Protein AF-A0A917HEJ9-F1 (afdb_monomer_lite)

InterPro domains:
  IPR011050 Pectin lyase fold/virulence factor [SSF51126] (10-85)
  IPR011050 Pectin lyase fold/virulence factor [SSF51126] (105-340)
  IPR012334 Pectin lyase fold [G3DSA:2.160.20.10] (5-104)
  IPR012334 Pectin lyase fold [G3DSA:2.160.20.10] (105-377)

Sequence (723 aa):
MAGIDDFGNNIVQKGADPTGSKDSSAAIVAAMGAGSDIIFIPKGVYAVKKNITIPANKRLLFANNARLKPDKGIVLTINGSIDAGTHDWIFDITAGGLFNGAAQIDYVYPHWFGAKGDKTTDDTAAMQAALQFCNSSYKLFLPLGEYRIRQTLISYSRGIVSATGPYVDGEQYGAILQWDPIDTKTDLLPCLKIQTAGISAVFENFTVHGMIQYNRRYLSKWIDKKLFDQDLYEMFAVGPAAIEIAGNATPIFRNVRTRFVKVGQLLNNNTGHVTSYDCNWSGLIGVYCRLNNGDYFYQGGNISGEFCGILLGTLLVAGHRGGIGVQITRVHLGFSPYGIYQCIDSGLNDYNSVSDVNGLSGILMSAQFEQCGEAAIRLLPKSISFNLKTFGFGFSWSRPDYTDNESDWQYALPDDLKPISEKQKYAAWFGALQTTAVFGDTLNKLMKSTNKGALGSAYINRISNITGILDLSGLSINDIVVKEKIAPFYTSDDLKSRMKERDTRSFVPIAPANLLKNPEVLDNWRVGNGGKLSIVSASELPVPVTDEMKRIIGNNIKIIKLTPDGVNEPSLQIDFNAPSLPLNVGSNRPLAMQYFVLPTTPTSFTYYASRGRIEGEGTNIYDDVIGTEQLGWLRMLGREQGIPSGLANRLSFYVLSKTNPTYFAGVMVSYDHVSSYSPVPYLYADKSLEIGGPGNGLILTDEASGIRYQLIVRNGVLTLAAL

Organism: NCBI:txid1737354

pLDDT: mean 86.63, std 14.97, range [33.41, 98.75]

Foldseek 3Di:
DPDPPVVAQELVVLPFDQAQPDASQSSQVVSLPDPDQEYEFEAGETEHAAAEAADASHEYAYDANGEYEYAAPHEHEYNYEYHDDLQGQHYACVNPYAYEYNYPDAAFHLNVHPFDLAQPDASAVSQLRSQVRQQLPYEHEYEAHEHEHAAAREGRHLEYEFDDDADDPDDQATHEHEYRHPDQPAAARENYEYEDSQAAREYERHEYEYDAQDALQPCVVAADLVCVVVLAPVRGHGWYEHYEYAEAGQHAYEQYEYERTQWDYEDHYQHENNHYYQYHQEEQFRYEQADENAHHEYEHHEQAYSAFSYEWEQDDDPNAGIEYHYAYYHYEQALAQESYEYGYHNDPVVVVVDQAHAYYAYEAEAYEHEQHQAAPEYYDQRHEYENYAYHDYHHDHHDLDRDPDPPGSHHHHDCVSPNQLQGQQENYEENEYEAADHQDCNHHAQFFDPGNNHQFHYEYAEYDHHNDDDHRPRSVVVRYHYNYYPDDDDPPPDVVNVVVQVCCVVVVVDWAWFQWAQPLDLVQKDKPWFWDKDWDDQVPDPAGDDVVCCVQQNPPWTKIKTAAPLPTFMKMKGWGPDPDFFDQQDAFFKKKWKKKKFAPADFVHQWSKKAKWWDFVPDIFRGDIDTDNDGDIDIDMDTNGAHRVSTTTIMMMGRHDNHGMMMMIQTGMGTHDDTRGDSGGDDDDPDDDDFDDPPDFDWDADPVPRWIWGFDQDPNDTDTDTD

Secondary structure (DSSP, 8-state):
---GGGG-EETTTTT--TTSSSB-HHHHHHHHTSS-SEEEE-SEEEEE-S-EEE-TT-EEEEPTTEEEEEBTT-EEEE-SEEE--TT---B--TTB-EEES--B-SEE-GGGGT---EEEEE-HHHHHHHHHHHTTTSEEEE-SSEEEE-SPEEE-SSEEEES-----SSS---EEEEE--S--SSTT-EEEEESSS-EEEEEESEEEEES----GGGGGGTB-HHHHTTTBGGGBPP--EEEEEEET-EEEEES-EEESSSEEEEEEESS---EEES-EEEEEEEEEE-S--S-EEEESSEEEEEEEEEEE---EETTEES-EEEEEES-B--SSSEEEEE-B-S-HHHHHHSS-EE-EEEEEEEEEEEEESSEEEE--TTEEEEEEEEEEEEEEEPPSS--S-TTS---SPPTTTS-GGGTTSEEEEEEEEEEEEEEE-SS------SSTT--EEEEEEEEEEEEEEEE-GGG-GGGEEEEEE---------HHHHHHHHHHHHH--SPPPPSBS-TTSGGGEEEESS-EEEEE-GGG-SSPPPHHHHHHH-SS--EEEEE--SSS--EEEEEBSSSSSSEE--TT-EEEEEEEEEESS--SSSSEEEEEEEEESS-EES--EEEESS-SPEEEEEEEEE-TT-EEEEEEEES--SSS-EEEEEEEEEESSPPPP-SS-----SS-----STT--EEEE-TTT--EEEEEEETTEEEEEE-

Radius of gyration: 38.27 Å; chains: 1; bounding box: 105×81×118 Å

Structure (mmCIF, N/CA/C/O backbone):
data_AF-A0A917HEJ9-F1
#
_entry.id   AF-A0A917HEJ9-F1
#
loop_
_atom_site.group_PDB
_atom_site.id
_atom_site.type_symbol
_atom_site.label_atom_id
_atom_site.label_alt_id
_atom_site.label_comp_id
_atom_site.label_asym_id
_atom_site.label_entity_id
_atom_site.label_seq_id
_atom_site.pdbx_PDB_ins_code
_atom_site.Cartn_x
_atom_site.Cartn_y
_atom_site.Cartn_z
_atom_site.occupancy
_atom_site.B_iso_or_equiv
_atom_site.auth_seq_id
_atom_site.auth_comp_id
_atom_site.auth_asym_id
_atom_site.auth_atom_id
_atom_site.pdbx_PDB_model_num
ATOM 1 N N . MET A 1 1 ? -15.684 13.013 62.994 1.00 38.22 1 MET A N 1
ATOM 2 C CA . MET A 1 1 ? -16.278 12.009 62.089 1.00 38.22 1 MET A CA 1
ATOM 3 C C . MET A 1 1 ? -16.421 12.682 60.741 1.00 38.22 1 MET A C 1
ATOM 5 O O . MET A 1 1 ? -17.252 13.571 60.631 1.00 38.22 1 MET A O 1
ATOM 9 N N . ALA A 1 2 ? -15.551 12.355 59.785 1.00 34.06 2 ALA A N 1
ATOM 10 C CA . ALA A 1 2 ? -15.744 12.752 58.393 1.00 34.06 2 ALA A CA 1
ATOM 11 C C . ALA A 1 2 ? -17.048 12.104 57.903 1.00 34.06 2 ALA A C 1
ATOM 13 O O . ALA A 1 2 ? -17.271 10.915 58.154 1.00 34.06 2 ALA A O 1
ATOM 14 N N . GLY A 1 3 ? -17.953 12.906 57.346 1.00 43.28 3 GLY A N 1
ATOM 15 C CA . GLY A 1 3 ? -19.246 12.428 56.872 1.00 43.28 3 GLY A CA 1
ATOM 16 C C . GLY A 1 3 ? -19.059 11.487 55.686 1.00 43.28 3 GLY A C 1
ATOM 17 O O . GLY A 1 3 ? -18.119 11.626 54.912 1.00 43.28 3 GLY A O 1
ATOM 18 N N . ILE A 1 4 ? -19.975 10.534 55.528 1.00 45.72 4 ILE A N 1
ATOM 19 C CA . ILE A 1 4 ? -20.029 9.584 54.402 1.00 45.72 4 ILE A CA 1
ATOM 20 C C . ILE A 1 4 ? -20.002 10.278 53.018 1.00 45.72 4 ILE A C 1
ATOM 22 O O . ILE A 1 4 ? -19.651 9.644 52.026 1.00 45.72 4 ILE A O 1
ATOM 26 N N . ASP A 1 5 ? -20.301 11.579 52.971 1.00 49.69 5 ASP A N 1
ATOM 27 C CA . ASP A 1 5 ? -20.296 12.422 51.774 1.00 49.69 5 ASP A CA 1
ATOM 28 C C . ASP A 1 5 ? -18.881 12.773 51.255 1.00 49.69 5 ASP A C 1
ATOM 30 O O . ASP A 1 5 ? -18.746 13.156 50.091 1.00 49.69 5 ASP A O 1
ATOM 34 N N . ASP A 1 6 ? -17.819 12.573 52.051 1.00 55.09 6 ASP A N 1
ATOM 35 C CA . ASP A 1 6 ? -16.425 12.850 51.642 1.00 55.09 6 ASP A CA 1
ATOM 36 C C . ASP A 1 6 ? -15.879 11.846 50.598 1.00 55.09 6 ASP A C 1
ATOM 38 O O . ASP A 1 6 ? -14.848 12.096 49.975 1.00 55.09 6 ASP A O 1
ATOM 42 N N . PHE A 1 7 ? -16.580 10.729 50.352 1.00 61.91 7 PHE A N 1
ATOM 43 C CA . PHE A 1 7 ? -16.204 9.701 49.362 1.00 61.91 7 PHE A CA 1
ATOM 44 C C . PHE A 1 7 ? -17.078 9.704 48.089 1.00 61.91 7 PHE A C 1
ATOM 46 O O . PHE A 1 7 ? -16.931 8.829 47.232 1.00 61.91 7 PHE A O 1
ATOM 53 N N . GLY A 1 8 ? -17.971 10.691 47.940 1.00 75.38 8 GLY A N 1
ATOM 54 C CA . GLY A 1 8 ? -18.894 10.809 46.806 1.00 75.38 8 GLY A CA 1
ATOM 55 C C . GLY A 1 8 ? -20.278 10.195 47.039 1.00 75.38 8 GLY A C 1
ATOM 56 O O . GLY A 1 8 ? -20.505 9.407 47.955 1.00 75.38 8 GLY A O 1
ATOM 57 N N . ASN A 1 9 ? -21.237 10.552 46.182 1.00 90.31 9 ASN A N 1
ATOM 58 C CA . ASN A 1 9 ? -22.624 10.097 46.265 1.00 90.31 9 ASN A CA 1
ATOM 59 C C . ASN A 1 9 ? -22.738 8.612 45.885 1.00 90.31 9 ASN A C 1
ATOM 61 O O . ASN A 1 9 ? -22.770 8.265 44.703 1.00 90.31 9 ASN A O 1
ATOM 65 N N . ASN A 1 10 ? -22.823 7.736 46.887 1.00 93.62 10 ASN A N 1
ATOM 66 C CA . ASN A 1 10 ? -22.965 6.292 46.701 1.00 93.62 10 ASN A CA 1
ATOM 67 C C . ASN A 1 10 ? -24.365 5.921 46.179 1.00 93.62 10 ASN A C 1
ATOM 69 O O . ASN A 1 10 ? -25.369 6.134 46.862 1.00 93.62 10 ASN A O 1
ATOM 73 N N . ILE A 1 11 ? -24.443 5.300 44.999 1.00 96.69 11 ILE A N 1
ATOM 74 C CA . ILE A 1 11 ? -25.733 4.966 44.371 1.00 96.69 11 ILE A CA 1
ATOM 75 C C . ILE A 1 11 ? -26.554 3.922 45.151 1.00 96.69 11 ILE A C 1
ATOM 77 O O . ILE A 1 11 ? -27.780 3.975 45.117 1.00 96.69 11 ILE A O 1
ATOM 81 N N . VAL A 1 12 ? -25.930 3.013 45.910 1.00 96.25 12 VAL A N 1
ATOM 82 C CA . VAL A 1 12 ? -26.652 2.029 46.746 1.00 96.25 12 VAL A CA 1
ATOM 83 C C . VAL A 1 12 ? -27.340 2.726 47.916 1.00 96.25 12 VAL A C 1
ATOM 85 O O . VAL A 1 12 ? -28.487 2.419 48.227 1.00 96.25 12 VAL A O 1
ATOM 88 N N . GLN A 1 13 ? -26.703 3.744 48.503 1.00 93.94 13 GLN A N 1
ATOM 89 C CA . GLN A 1 13 ? -27.345 4.590 49.518 1.00 93.94 13 GLN A CA 1
ATOM 90 C C . GLN A 1 13 ? -28.507 5.416 48.942 1.00 93.94 13 GLN A C 1
ATOM 92 O O . GLN A 1 13 ? -29.391 5.835 49.684 1.00 93.94 13 GLN A O 1
ATOM 97 N N . LYS A 1 14 ? -28.534 5.628 47.619 1.00 94.75 14 LYS A N 1
ATOM 98 C CA . LYS A 1 14 ? -29.654 6.241 46.887 1.00 94.75 14 LYS A CA 1
ATOM 99 C C . LYS A 1 14 ? -30.676 5.218 46.362 1.00 94.75 14 LYS A C 1
ATOM 101 O O . LYS A 1 14 ? -31.578 5.598 45.620 1.00 94.75 14 LYS A O 1
ATOM 106 N N . GLY A 1 15 ? -30.561 3.944 46.747 1.00 96.44 15 GLY A N 1
ATOM 107 C CA . GLY A 1 15 ? -31.528 2.890 46.424 1.00 96.44 15 GLY A CA 1
ATOM 108 C C . GLY A 1 15 ? -31.222 2.068 45.168 1.00 96.44 15 GLY A C 1
ATOM 109 O O . GLY A 1 15 ? -32.119 1.388 44.673 1.00 96.44 15 GLY A O 1
ATOM 110 N N . ALA A 1 16 ? -29.998 2.121 44.632 1.00 97.56 16 ALA A N 1
ATOM 111 C CA . ALA A 1 16 ? -29.592 1.257 43.522 1.00 97.56 16 ALA A CA 1
ATOM 112 C C . ALA A 1 16 ? -29.551 -0.220 43.949 1.00 97.56 16 ALA A C 1
ATOM 114 O O . ALA A 1 16 ? -29.158 -0.537 45.072 1.00 97.56 16 ALA A O 1
ATOM 115 N N . ASP A 1 17 ? -29.911 -1.122 43.035 1.00 97.88 17 ASP A N 1
ATOM 116 C CA . ASP A 1 17 ? -29.861 -2.568 43.255 1.00 97.88 17 ASP A CA 1
ATOM 117 C C . ASP A 1 17 ? -28.558 -3.149 42.679 1.00 97.88 17 ASP A C 1
ATOM 119 O O . ASP A 1 17 ? -28.436 -3.250 41.455 1.00 97.88 17 ASP A O 1
ATOM 123 N N . PRO A 1 18 ? -27.594 -3.566 43.524 1.00 97.19 18 PRO A N 1
ATOM 124 C CA . PRO A 1 18 ? -26.306 -4.088 43.068 1.00 97.19 18 PRO A CA 1
ATOM 125 C C . PRO A 1 18 ? -26.392 -5.491 42.449 1.00 97.19 18 PRO A C 1
ATOM 127 O O . PRO A 1 18 ? -25.375 -6.004 41.978 1.00 97.19 18 PRO A O 1
ATOM 130 N N . THR A 1 19 ? -27.563 -6.140 42.465 1.00 96.56 19 THR A N 1
ATOM 131 C CA . THR A 1 19 ? -27.771 -7.454 41.830 1.00 96.56 19 THR A CA 1
ATOM 132 C C . THR A 1 19 ? -28.131 -7.353 40.348 1.00 96.56 19 THR A C 1
ATOM 134 O O . THR A 1 19 ? -28.014 -8.339 39.623 1.00 96.56 19 THR A O 1
ATOM 137 N N . GLY A 1 20 ? -28.590 -6.182 39.900 1.00 94.75 20 GLY A N 1
ATOM 138 C CA . GLY A 1 20 ? -29.054 -5.948 38.534 1.00 94.75 20 GLY A CA 1
ATOM 139 C C . GLY A 1 20 ? -30.477 -6.441 38.270 1.00 94.75 20 GLY A C 1
ATOM 140 O O . GLY A 1 20 ? -30.923 -6.415 37.125 1.00 94.75 20 GLY A O 1
ATOM 141 N N . SER A 1 21 ? -31.206 -6.876 39.302 1.00 95.38 21 SER A N 1
ATOM 142 C CA . SER A 1 21 ? -32.579 -7.382 39.164 1.00 95.38 21 SER A CA 1
ATOM 143 C C . SER A 1 21 ? -33.600 -6.245 39.019 1.00 95.38 21 SER A C 1
ATOM 145 O O . SER A 1 21 ? -34.600 -6.376 38.307 1.00 95.38 21 SER A O 1
ATOM 147 N N . LYS A 1 22 ? -33.358 -5.111 39.685 1.00 97.31 22 LYS A N 1
ATOM 148 C CA . LYS A 1 22 ? -34.208 -3.913 39.683 1.00 97.31 22 LYS A CA 1
ATOM 149 C C . LYS A 1 22 ? -33.522 -2.730 38.999 1.00 97.31 22 LYS A C 1
ATOM 151 O O . LYS A 1 22 ? -32.299 -2.633 38.940 1.00 97.31 22 LYS A O 1
ATOM 156 N N . ASP A 1 23 ? -34.344 -1.816 38.484 1.00 98.12 23 ASP A N 1
ATOM 157 C CA . ASP A 1 23 ? -33.876 -0.587 37.840 1.00 98.12 23 ASP A CA 1
ATOM 158 C C . ASP A 1 23 ? -33.158 0.332 38.839 1.00 98.12 23 ASP A C 1
ATOM 160 O O . ASP A 1 23 ? -33.732 0.732 39.850 1.00 98.12 23 ASP A O 1
ATOM 164 N N . SER A 1 24 ? -31.918 0.697 38.524 1.00 98.50 24 SER A N 1
ATOM 165 C CA . SER A 1 24 ? -31.082 1.617 39.302 1.00 98.50 24 SER A CA 1
ATOM 166 C C . SER A 1 24 ? -31.077 3.044 38.741 1.00 98.50 24 SER A C 1
ATOM 168 O O . SER A 1 24 ? -30.407 3.919 39.291 1.00 98.50 24 SER A O 1
ATOM 170 N N . SER A 1 25 ? -31.848 3.322 37.682 1.00 98.19 25 SER A N 1
ATOM 171 C CA . SER A 1 25 ? -31.869 4.630 37.010 1.00 98.19 25 SER A CA 1
ATOM 172 C C . SER A 1 25 ? -32.188 5.790 37.958 1.00 98.19 25 SER A C 1
ATOM 174 O O . SER A 1 25 ? -31.516 6.820 37.932 1.00 98.19 25 SER A O 1
ATOM 176 N N . ALA A 1 26 ? -33.191 5.627 38.828 1.00 97.75 26 ALA A N 1
ATOM 177 C CA . ALA A 1 26 ? -33.595 6.669 39.775 1.00 97.75 26 ALA A CA 1
ATOM 178 C C . ALA A 1 26 ? -32.498 6.983 40.807 1.00 97.75 26 ALA A C 1
ATOM 180 O O . ALA A 1 26 ? -32.290 8.145 41.150 1.00 97.75 26 ALA A O 1
ATOM 181 N N . ALA A 1 27 ? -31.761 5.964 41.254 1.00 97.50 27 ALA A N 1
ATOM 182 C CA . ALA A 1 27 ? -30.669 6.122 42.206 1.00 97.50 27 ALA A CA 1
ATOM 183 C C . ALA A 1 27 ? -29.472 6.865 41.593 1.00 97.50 27 ALA A C 1
ATOM 185 O O . ALA A 1 27 ? -28.874 7.719 42.247 1.00 97.50 27 ALA A O 1
ATOM 186 N N . ILE A 1 28 ? -29.165 6.600 40.318 1.00 96.94 28 ILE A N 1
ATOM 187 C CA . ILE A 1 28 ? -28.135 7.331 39.566 1.00 96.94 28 ILE A CA 1
ATOM 188 C C . ILE A 1 28 ? -28.535 8.806 39.424 1.00 96.94 28 ILE A C 1
ATOM 190 O O . ILE A 1 28 ? -27.729 9.689 39.711 1.00 96.94 28 ILE A O 1
ATOM 194 N N . VAL A 1 29 ? -29.791 9.095 39.061 1.00 96.88 29 VAL A N 1
ATOM 195 C CA . VAL A 1 29 ? -30.301 10.478 38.971 1.00 96.88 29 VAL A CA 1
ATOM 196 C C . VAL A 1 29 ? -30.257 11.195 40.321 1.00 96.88 29 VAL A C 1
ATOM 198 O O . VAL A 1 29 ? -29.826 12.345 40.391 1.00 96.88 29 VAL A O 1
ATOM 201 N N . ALA A 1 30 ? -30.623 10.514 41.407 1.00 95.56 30 ALA A N 1
ATOM 202 C CA . ALA A 1 30 ? -30.531 11.071 42.753 1.00 95.56 30 ALA A CA 1
ATOM 203 C C . ALA A 1 30 ? -29.078 11.358 43.176 1.00 95.56 30 ALA A C 1
ATOM 205 O O . ALA A 1 30 ? -28.821 12.364 43.836 1.00 95.56 30 ALA A O 1
ATOM 206 N N . ALA A 1 31 ? -28.118 10.515 42.780 1.00 94.25 31 ALA A N 1
ATOM 207 C CA . ALA A 1 31 ? -26.697 10.758 43.023 1.00 94.25 31 ALA A CA 1
ATOM 208 C C . ALA A 1 31 ? -26.155 11.946 42.206 1.00 94.25 31 ALA A C 1
ATOM 210 O O . ALA A 1 31 ? -25.315 12.687 42.709 1.00 94.25 31 ALA A O 1
ATOM 211 N N . MET A 1 32 ? -26.662 12.177 40.988 1.00 92.75 32 MET A N 1
ATOM 212 C CA . MET A 1 32 ? -26.308 13.357 40.184 1.00 92.75 32 MET A CA 1
ATOM 213 C C . MET A 1 32 ? -26.797 14.672 40.804 1.00 92.75 32 MET A C 1
ATOM 215 O O . MET A 1 32 ? -26.101 15.680 40.712 1.00 92.75 32 MET A O 1
ATOM 219 N N . GLY A 1 33 ? -27.993 14.668 41.405 1.00 89.69 33 GLY A N 1
ATOM 220 C CA . GLY A 1 33 ? -28.610 15.856 42.007 1.00 89.69 33 GLY A CA 1
ATOM 221 C C . GLY A 1 33 ? -28.091 16.219 43.401 1.00 89.69 33 GLY A C 1
ATOM 222 O O . GLY A 1 33 ? -28.477 17.252 43.942 1.00 89.69 33 GLY A O 1
ATOM 223 N N . ALA A 1 34 ? -27.246 15.382 44.002 1.00 86.81 34 ALA A N 1
ATOM 224 C CA . ALA A 1 34 ? -26.661 15.643 45.311 1.00 86.81 34 ALA A CA 1
ATOM 225 C C . ALA A 1 34 ? -25.404 16.533 45.214 1.00 86.81 34 ALA A C 1
ATOM 227 O O . ALA A 1 34 ? -24.800 16.675 44.151 1.00 86.81 34 ALA A O 1
ATOM 228 N N . GLY A 1 35 ? -25.018 17.149 46.338 1.00 83.62 35 GLY A N 1
ATOM 229 C CA . GLY A 1 35 ? -24.016 18.225 46.374 1.00 83.62 35 GLY A CA 1
ATOM 230 C C . GLY A 1 35 ? -22.595 17.833 45.949 1.00 83.62 35 GLY A C 1
ATOM 231 O O . GLY A 1 35 ? -21.861 18.695 45.484 1.00 83.62 35 GLY A O 1
ATOM 232 N N . SER A 1 36 ? -22.208 16.557 46.067 1.00 87.25 36 SER A N 1
ATOM 233 C CA . SER A 1 36 ? -20.890 16.082 45.614 1.00 87.25 36 SER A CA 1
ATOM 234 C C . SER A 1 36 ? -20.809 15.934 44.089 1.00 87.25 36 SER A C 1
ATOM 236 O O . SER A 1 36 ? -21.770 15.530 43.426 1.00 87.25 36 SER A O 1
ATOM 238 N N . ASP A 1 37 ? -19.635 16.214 43.525 1.00 92.62 37 ASP A N 1
ATOM 239 C CA . ASP A 1 37 ? -19.336 15.992 42.107 1.00 92.62 37 ASP A CA 1
ATOM 240 C C . ASP A 1 37 ? -18.927 14.552 41.786 1.00 92.62 37 ASP A C 1
ATOM 242 O O . ASP A 1 37 ? -18.896 14.160 40.621 1.00 92.62 37 ASP A O 1
ATOM 246 N N . ILE A 1 38 ? -18.690 13.728 42.807 1.00 95.25 38 ILE A N 1
ATOM 247 C CA . ILE A 1 38 ? -18.356 12.314 42.644 1.00 95.25 38 ILE A CA 1
ATOM 248 C C . ILE A 1 38 ? -19.629 11.476 42.773 1.00 95.25 38 ILE A C 1
ATOM 250 O O . ILE A 1 38 ? -20.374 11.593 43.745 1.00 95.25 38 ILE A O 1
ATOM 254 N N . ILE A 1 39 ? -19.859 10.590 41.807 1.00 96.31 39 ILE A N 1
ATOM 255 C CA . ILE A 1 39 ? -20.873 9.536 41.855 1.00 96.31 39 ILE A CA 1
ATOM 256 C C . ILE A 1 39 ? -20.127 8.225 42.059 1.00 96.31 39 ILE A C 1
ATOM 258 O O . ILE A 1 39 ? -19.429 7.753 41.160 1.00 96.31 39 ILE A O 1
ATOM 262 N N . PHE A 1 40 ? -20.259 7.649 43.251 1.00 96.25 40 PHE A N 1
ATOM 263 C CA . PHE A 1 40 ? -19.583 6.408 43.599 1.00 96.25 40 PHE A CA 1
ATOM 264 C C . PHE A 1 40 ? -20.457 5.202 43.252 1.00 96.25 40 PHE A C 1
ATOM 266 O O . PHE A 1 40 ? -21.600 5.084 43.707 1.00 96.25 40 PHE A O 1
ATOM 273 N N . ILE A 1 41 ? -19.898 4.295 42.454 1.00 97.19 41 ILE A N 1
ATOM 274 C CA . ILE A 1 41 ? -20.529 3.066 41.982 1.00 97.19 41 ILE A CA 1
ATOM 275 C C . ILE A 1 41 ? -19.829 1.895 42.689 1.00 97.19 41 ILE A C 1
ATOM 277 O O . ILE A 1 41 ? -18.751 1.472 42.263 1.00 97.19 41 ILE A O 1
ATOM 281 N N . PRO A 1 42 ? -20.392 1.372 43.796 1.00 96.50 42 PRO A N 1
ATOM 282 C CA . PRO A 1 42 ? -19.775 0.277 44.532 1.00 96.50 42 PRO A CA 1
ATOM 283 C C . PRO A 1 42 ? -19.919 -1.050 43.778 1.00 96.50 42 PRO A C 1
ATOM 285 O O . PRO A 1 42 ? -20.678 -1.154 42.816 1.00 96.50 42 PRO A O 1
ATOM 288 N N . LYS A 1 43 ? -19.216 -2.092 44.234 1.00 96.75 43 LYS A N 1
ATOM 289 C CA . LYS A 1 43 ? -19.268 -3.446 43.657 1.00 96.75 43 LYS A CA 1
ATOM 290 C C . LYS A 1 43 ? -20.713 -3.908 43.416 1.00 96.75 43 LYS A C 1
ATOM 292 O O . LYS A 1 43 ? -21.520 -3.897 44.342 1.00 96.75 43 LYS A O 1
ATOM 297 N N . GLY A 1 44 ? -21.008 -4.367 42.201 1.00 97.62 44 GLY A N 1
ATOM 298 C CA . GLY A 1 44 ? -22.347 -4.797 41.797 1.00 97.62 44 GLY A CA 1
ATOM 299 C C . GLY A 1 44 ? -22.601 -4.596 40.306 1.00 97.62 44 GLY A C 1
ATOM 300 O O . GLY A 1 44 ? -21.816 -3.955 39.613 1.00 97.62 44 GLY A O 1
ATOM 301 N N . VAL A 1 45 ? -23.710 -5.137 39.813 1.00 98.25 45 VAL A N 1
ATOM 302 C CA . VAL A 1 45 ? -24.216 -4.892 38.458 1.00 98.25 45 VAL A CA 1
ATOM 303 C C . VAL A 1 45 ? -25.503 -4.094 38.593 1.00 98.25 45 VAL A C 1
ATOM 305 O O . VAL A 1 45 ? -26.417 -4.534 39.275 1.00 98.25 45 VAL A O 1
ATOM 308 N N . TYR A 1 46 ? -25.589 -2.933 37.957 1.00 98.50 46 TYR A N 1
ATOM 309 C CA . TYR A 1 46 ? -26.718 -2.017 38.111 1.00 98.50 46 TYR A CA 1
ATOM 310 C C . TYR A 1 46 ? -27.473 -1.905 36.793 1.00 98.50 46 TYR A C 1
ATOM 312 O O . TYR A 1 46 ? -26.963 -1.326 35.831 1.00 98.50 46 TYR A O 1
ATOM 320 N N . ALA A 1 47 ? -28.689 -2.453 36.745 1.00 98.38 47 ALA A N 1
ATOM 321 C CA . ALA A 1 47 ? -29.547 -2.332 35.571 1.00 98.38 47 ALA A CA 1
ATOM 322 C C . ALA A 1 47 ? -29.989 -0.875 35.382 1.00 98.38 47 ALA A C 1
ATOM 324 O O . ALA A 1 47 ? -30.436 -0.230 36.332 1.00 98.38 47 ALA A O 1
ATOM 325 N N . VAL A 1 48 ? -29.889 -0.362 34.157 1.00 98.38 48 VAL A N 1
ATOM 326 C CA . VAL A 1 48 ? -30.304 0.998 33.796 1.00 98.38 48 VAL A CA 1
ATOM 327 C C . VAL A 1 48 ? -31.403 0.902 32.745 1.00 98.38 48 VAL A C 1
ATOM 329 O O . VAL A 1 48 ? -31.148 0.575 31.589 1.00 98.38 48 VAL A O 1
ATOM 332 N N . LYS A 1 49 ? -32.647 1.169 33.149 1.00 98.12 49 LYS A N 1
ATOM 333 C CA . LYS A 1 49 ? -33.833 1.025 32.287 1.00 98.12 49 LYS A CA 1
ATOM 334 C C . LYS A 1 49 ? -34.326 2.337 31.678 1.00 98.12 49 LYS A C 1
ATOM 336 O O . LYS A 1 49 ? -35.390 2.369 31.064 1.00 98.12 49 LYS A O 1
ATOM 341 N N . LYS A 1 50 ? -33.587 3.435 31.867 1.00 97.56 50 LYS A N 1
ATOM 342 C CA . LYS A 1 50 ? -33.909 4.760 31.322 1.00 97.56 50 LYS A CA 1
ATOM 343 C C . LYS A 1 50 ? -32.671 5.434 30.755 1.00 97.56 50 LYS A C 1
ATOM 345 O O . LYS A 1 50 ? -31.581 5.284 31.298 1.00 97.56 50 LYS A O 1
ATOM 350 N N . ASN A 1 51 ? -32.862 6.223 29.699 1.00 98.25 51 ASN A N 1
ATOM 351 C CA . ASN A 1 51 ? -31.808 7.091 29.186 1.00 98.25 51 ASN A CA 1
ATOM 352 C C . ASN A 1 51 ? -31.395 8.080 30.279 1.00 98.25 51 ASN A C 1
ATOM 354 O O . ASN A 1 51 ? -32.248 8.730 30.888 1.00 98.25 51 ASN A O 1
ATOM 358 N N . ILE A 1 52 ? -30.094 8.183 30.522 1.00 97.56 52 ILE A N 1
ATOM 359 C CA . ILE A 1 52 ? -29.511 9.063 31.536 1.00 97.56 52 ILE A CA 1
ATOM 360 C C . ILE A 1 52 ? -28.336 9.797 30.901 1.00 97.56 52 ILE A C 1
ATOM 362 O O . ILE A 1 52 ? -27.566 9.205 30.147 1.00 97.56 52 ILE A O 1
ATOM 366 N N . THR A 1 53 ? -28.181 11.073 31.247 1.00 97.88 53 THR A N 1
ATOM 367 C CA . THR A 1 53 ? -27.020 11.880 30.870 1.00 97.88 53 THR A CA 1
ATOM 368 C C . THR A 1 53 ? -26.259 12.285 32.123 1.00 97.88 53 THR A C 1
ATOM 370 O O . THR A 1 53 ? -26.770 13.067 32.920 1.00 97.88 53 THR A O 1
ATOM 373 N N . ILE A 1 54 ? -25.039 11.775 32.280 1.00 97.56 54 ILE A N 1
ATOM 374 C CA . ILE A 1 54 ? -24.086 12.201 33.303 1.00 97.56 54 ILE A CA 1
ATOM 375 C C . ILE A 1 54 ? -23.433 13.507 32.825 1.00 97.56 54 ILE A C 1
ATOM 377 O O . ILE A 1 54 ? -22.769 13.500 31.781 1.00 97.56 54 ILE A O 1
ATOM 381 N N . PRO A 1 55 ? -23.624 14.637 33.529 1.00 96.62 55 PRO A N 1
ATOM 382 C CA . PRO A 1 55 ? -23.133 15.933 33.074 1.00 96.62 55 PRO A CA 1
ATOM 383 C C . PRO A 1 55 ? -21.618 16.081 33.265 1.00 96.62 55 PRO A C 1
ATOM 385 O O . PRO A 1 55 ? -20.988 15.346 34.025 1.00 96.62 55 PRO A O 1
ATOM 388 N N . ALA A 1 56 ? -21.035 17.059 32.567 1.00 96.69 56 ALA A N 1
ATOM 389 C CA . ALA A 1 56 ? -19.585 17.243 32.470 1.00 96.69 56 ALA A CA 1
ATOM 390 C C . ALA A 1 56 ? -18.883 17.600 33.788 1.00 96.69 56 ALA A C 1
ATOM 392 O O . ALA A 1 56 ? -17.680 17.405 33.912 1.00 96.69 56 ALA A O 1
ATOM 393 N N . ASN A 1 57 ? -19.620 18.106 34.775 1.00 95.12 57 ASN A N 1
ATOM 394 C CA . ASN A 1 57 ? -19.092 18.422 36.100 1.00 95.12 57 ASN A CA 1
ATOM 395 C C . ASN A 1 57 ? -19.091 17.222 37.061 1.00 95.12 57 ASN A C 1
ATOM 397 O O . ASN A 1 57 ? -18.732 17.391 38.220 1.00 95.12 57 ASN A O 1
ATOM 401 N N . LYS A 1 58 ? -19.528 16.033 36.626 1.00 96.00 58 LYS A N 1
ATOM 402 C CA . LYS A 1 58 ? -19.549 14.834 37.472 1.00 96.00 58 LYS A CA 1
ATOM 403 C C . LYS A 1 58 ? -18.391 13.893 37.154 1.00 96.00 58 LYS A C 1
ATOM 405 O O . LYS A 1 58 ? -17.926 13.811 36.021 1.00 96.00 58 LYS A O 1
ATOM 410 N N . ARG A 1 59 ? -17.953 13.152 38.169 1.00 96.44 59 ARG A N 1
ATOM 411 C CA . ARG A 1 59 ? -16.966 12.072 38.084 1.00 96.44 59 ARG A CA 1
ATOM 412 C C . ARG A 1 59 ? -17.623 10.753 38.463 1.00 96.44 59 ARG A C 1
ATOM 414 O O . ARG A 1 59 ? -18.135 10.626 39.573 1.00 96.44 59 ARG A O 1
ATOM 421 N N . LEU A 1 60 ? -17.598 9.770 37.569 1.00 97.50 60 LEU A N 1
ATOM 422 C CA . LEU A 1 60 ? -18.001 8.398 37.879 1.00 97.50 60 LEU A CA 1
ATOM 423 C C . LEU A 1 60 ? -16.812 7.658 38.494 1.00 97.50 60 LEU A C 1
ATOM 425 O O . LEU A 1 60 ? -15.822 7.437 37.805 1.00 97.50 60 LEU A O 1
ATOM 429 N N . LEU A 1 61 ? -16.909 7.280 39.768 1.00 96.69 61 LEU A N 1
ATOM 430 C CA . LEU A 1 61 ? -15.895 6.488 40.466 1.00 96.69 61 LEU A CA 1
ATOM 431 C C . LEU A 1 61 ? -16.388 5.049 40.620 1.00 96.69 61 LEU A C 1
ATOM 433 O O . LEU A 1 61 ? -17.347 4.801 41.355 1.00 96.69 61 LEU A O 1
ATOM 437 N N . PHE A 1 62 ? -15.735 4.106 39.947 1.00 97.44 62 PHE A N 1
ATOM 438 C CA . PHE A 1 62 ? -16.089 2.691 40.000 1.00 97.44 62 PHE A CA 1
ATOM 439 C C . PHE A 1 62 ? -15.240 1.949 41.034 1.00 97.44 62 PHE A C 1
ATOM 441 O O . PHE A 1 62 ? -14.018 2.053 41.053 1.00 97.44 62 PHE A O 1
ATOM 448 N N . ALA A 1 63 ? -15.886 1.151 41.883 1.00 95.44 63 ALA A N 1
ATOM 449 C CA . ALA A 1 63 ? -15.192 0.126 42.653 1.00 95.44 63 ALA A CA 1
ATOM 450 C C . ALA A 1 63 ? -14.911 -1.113 41.784 1.00 95.44 63 ALA A C 1
ATOM 452 O O . ALA A 1 63 ? -15.642 -1.398 40.834 1.00 95.44 63 ALA A O 1
ATOM 453 N N . ASN A 1 64 ? -13.924 -1.926 42.169 1.00 92.69 64 ASN A N 1
ATOM 454 C CA . ASN A 1 64 ? -13.639 -3.189 41.484 1.00 92.69 64 ASN A CA 1
ATOM 455 C C . ASN A 1 64 ? -14.903 -4.064 41.380 1.00 92.69 64 ASN A C 1
ATOM 457 O O . ASN A 1 64 ? -15.557 -4.364 42.386 1.00 92.69 64 ASN A O 1
ATOM 461 N N . ASN A 1 65 ? -15.197 -4.546 40.168 1.00 94.19 65 ASN A N 1
ATOM 462 C CA . ASN A 1 65 ? -16.405 -5.309 39.820 1.00 94.19 65 ASN A CA 1
ATOM 463 C C . ASN A 1 65 ? -17.734 -4.528 39.920 1.00 94.19 65 ASN A C 1
ATOM 465 O O . ASN A 1 65 ? -18.790 -5.144 40.081 1.00 94.19 65 ASN A O 1
ATOM 469 N N . ALA A 1 66 ? -17.704 -3.199 39.840 1.00 97.38 66 ALA A N 1
ATOM 470 C CA . ALA A 1 66 ? -18.890 -2.372 39.642 1.00 97.38 66 ALA A CA 1
ATOM 471 C C . ALA A 1 66 ? -19.198 -2.205 38.145 1.00 97.38 66 ALA A C 1
ATOM 473 O O . ALA A 1 66 ? -18.295 -1.915 37.366 1.00 97.38 66 ALA A O 1
ATOM 474 N N . ARG A 1 67 ? -20.461 -2.375 37.737 1.00 97.75 67 ARG A N 1
ATOM 475 C CA . ARG A 1 67 ? -20.896 -2.312 36.331 1.00 97.75 67 ARG A CA 1
ATOM 476 C C . ARG A 1 67 ? -22.214 -1.589 36.168 1.00 97.75 67 ARG A C 1
ATOM 478 O O . ARG A 1 67 ? -23.186 -1.929 36.836 1.00 97.75 67 ARG A O 1
ATOM 485 N N . LEU A 1 68 ? -22.287 -0.682 35.204 1.00 98.56 68 LEU A N 1
ATOM 486 C CA . LEU A 1 68 ? -23.562 -0.183 34.695 1.00 98.56 68 LEU A CA 1
ATOM 487 C C . LEU A 1 68 ? -24.019 -1.075 33.538 1.00 98.56 68 LEU A C 1
ATOM 489 O O . LEU A 1 68 ? -23.213 -1.422 32.676 1.00 98.56 68 LEU A O 1
ATOM 493 N N . LYS A 1 69 ? -25.299 -1.452 33.530 1.00 98.38 69 LYS A N 1
ATOM 494 C CA . LYS A 1 69 ? -25.896 -2.377 32.560 1.00 98.38 69 LYS A CA 1
ATOM 495 C C . LYS A 1 69 ? -27.172 -1.780 31.958 1.00 98.38 69 LYS A C 1
ATOM 497 O O . LYS A 1 69 ? -28.261 -2.034 32.474 1.00 98.38 69 LYS A O 1
ATOM 502 N N . PRO A 1 70 ? -27.068 -0.933 30.924 1.00 98.31 70 PRO A N 1
ATOM 503 C CA . PRO A 1 70 ? -28.241 -0.397 30.251 1.00 98.31 70 PRO A CA 1
ATOM 504 C C . PRO A 1 70 ? -29.006 -1.488 29.493 1.00 98.31 70 PRO A C 1
ATOM 506 O O . PRO A 1 70 ? -28.407 -2.310 28.798 1.00 98.31 70 PRO A O 1
ATOM 509 N N . ASP A 1 71 ? -30.334 -1.479 29.623 1.00 98.06 71 ASP A N 1
ATOM 510 C CA . ASP A 1 71 ? -31.229 -2.376 28.883 1.00 98.06 71 ASP A CA 1
ATOM 511 C C . ASP A 1 71 ? -31.228 -2.046 27.377 1.00 98.06 71 ASP A C 1
ATOM 513 O O . ASP A 1 71 ? -30.851 -0.953 26.945 1.00 98.06 71 ASP A O 1
ATOM 517 N N . LYS A 1 72 ? -31.686 -2.987 26.546 1.00 97.38 72 LYS A N 1
ATOM 518 C CA . LYS A 1 72 ? -31.802 -2.783 25.097 1.00 97.38 72 LYS A CA 1
ATOM 519 C C . LYS A 1 72 ? -32.602 -1.520 24.765 1.00 97.38 72 LYS A C 1
ATOM 521 O O . LYS A 1 72 ? -33.726 -1.345 25.226 1.00 97.38 72 LYS A O 1
ATOM 526 N N . GLY A 1 73 ? -32.037 -0.676 23.901 1.00 97.06 73 GLY A N 1
ATOM 527 C CA . GLY A 1 73 ? -32.644 0.598 23.497 1.00 97.06 73 GLY A CA 1
ATOM 528 C C . GLY A 1 73 ? -32.403 1.749 24.478 1.00 97.06 73 GLY A C 1
ATOM 529 O O . GLY A 1 73 ? -32.805 2.874 24.186 1.00 97.06 73 GLY A O 1
ATOM 530 N N . ILE A 1 74 ? -31.726 1.492 25.600 1.00 98.44 74 ILE A N 1
ATOM 531 C CA . ILE A 1 74 ? -31.300 2.515 26.550 1.00 98.44 74 ILE A CA 1
ATOM 532 C C . ILE A 1 74 ? -29.890 2.997 26.211 1.00 98.44 74 ILE A C 1
ATOM 534 O O . ILE A 1 74 ? -28.993 2.203 25.928 1.00 98.44 74 ILE A O 1
ATOM 538 N N . VAL A 1 75 ? -29.699 4.312 26.270 1.00 97.56 75 VAL A N 1
ATOM 539 C CA . VAL A 1 75 ? -28.422 4.996 26.069 1.00 97.56 75 VAL A CA 1
ATOM 540 C C . VAL A 1 75 ? -28.031 5.717 27.356 1.00 97.56 75 VAL A C 1
ATOM 542 O O . VAL A 1 75 ? -28.742 6.612 27.821 1.00 97.56 75 VAL A O 1
ATOM 545 N N . LEU A 1 76 ? -26.874 5.357 27.909 1.00 97.69 76 LEU A N 1
ATOM 546 C CA . LEU A 1 76 ? -26.218 6.120 28.966 1.00 97.69 76 LEU A CA 1
ATOM 547 C C . LEU A 1 76 ? -25.214 7.088 28.332 1.00 97.69 76 LEU A C 1
ATOM 549 O O . LEU A 1 76 ? -24.209 6.670 27.760 1.00 97.69 76 LEU A O 1
ATOM 553 N N . THR A 1 77 ? -25.489 8.385 28.431 1.00 97.69 77 THR A N 1
ATOM 554 C CA . THR A 1 77 ? -24.610 9.442 27.920 1.00 97.69 77 THR A CA 1
ATOM 555 C C . THR A 1 77 ? -23.701 9.935 29.040 1.00 97.69 77 THR A C 1
ATOM 557 O O . THR A 1 77 ? -24.192 10.352 30.083 1.00 97.69 77 THR A O 1
ATOM 560 N N . ILE A 1 78 ? -22.386 9.908 28.851 1.00 97.56 78 ILE A N 1
ATOM 561 C CA . ILE A 1 78 ? -21.386 10.286 29.850 1.00 97.56 78 ILE A CA 1
ATOM 562 C C . ILE A 1 78 ? -20.569 11.454 29.305 1.00 97.56 78 ILE A C 1
ATOM 564 O O . ILE A 1 78 ? -19.784 11.285 28.381 1.00 97.56 78 ILE A O 1
ATOM 568 N N . ASN A 1 79 ? -20.750 12.638 29.888 1.00 97.06 79 ASN A N 1
ATOM 569 C CA . ASN A 1 79 ? -19.952 13.829 29.569 1.00 97.06 79 ASN A CA 1
ATOM 570 C C . ASN A 1 79 ? -18.936 14.168 30.673 1.00 97.06 79 ASN A C 1
ATOM 572 O O . ASN A 1 79 ? -18.101 15.049 30.495 1.00 97.06 79 ASN A O 1
ATOM 576 N N . GLY A 1 80 ? -19.049 13.509 31.828 1.00 96.06 80 GLY A N 1
ATOM 577 C CA . GLY A 1 80 ? -18.155 13.658 32.975 1.00 96.06 80 GLY A CA 1
ATOM 578 C C . GLY A 1 80 ? -16.867 12.837 32.865 1.00 96.06 80 GLY A C 1
ATOM 579 O O . GLY A 1 80 ? -16.630 12.159 31.863 1.00 96.06 80 GLY A O 1
ATOM 580 N N . SER A 1 81 ? -16.041 12.875 33.910 1.00 96.75 81 SER A N 1
ATOM 581 C CA . SER A 1 81 ? -14.838 12.034 34.015 1.00 96.75 81 SER A CA 1
ATOM 582 C C . SER A 1 81 ? -15.173 10.622 34.505 1.00 96.75 81 SER A C 1
ATOM 584 O O . SER A 1 81 ? -16.177 10.402 35.189 1.00 96.75 81 SER A O 1
ATOM 586 N N . ILE A 1 82 ? -14.328 9.655 34.151 1.00 97.50 82 ILE A N 1
ATOM 587 C CA . ILE A 1 82 ? -14.435 8.255 34.580 1.00 97.50 82 ILE A CA 1
ATOM 588 C C . ILE A 1 82 ? -13.162 7.905 35.349 1.00 97.50 82 ILE A C 1
ATOM 590 O O . ILE A 1 82 ? -12.061 8.110 34.846 1.00 97.50 82 ILE A O 1
ATOM 594 N N . ASP A 1 83 ? -13.322 7.375 36.557 1.00 96.00 83 ASP A N 1
ATOM 595 C CA . ASP A 1 83 ? -12.253 6.805 37.369 1.00 96.00 83 ASP A CA 1
ATOM 596 C C . ASP A 1 83 ? -12.511 5.311 37.572 1.00 96.00 83 ASP A C 1
ATOM 598 O O . ASP A 1 83 ? -13.423 4.908 38.302 1.00 96.00 83 ASP A O 1
ATOM 602 N N . ALA A 1 84 ? -11.738 4.514 36.842 1.00 96.00 84 ALA A N 1
ATOM 603 C CA . ALA A 1 84 ? -11.759 3.062 36.841 1.00 96.00 84 ALA A CA 1
ATOM 604 C C . ALA A 1 84 ? -10.379 2.540 36.427 1.00 96.00 84 ALA A C 1
ATOM 606 O O . ALA A 1 84 ? -9.645 3.198 35.683 1.00 96.00 84 ALA A O 1
ATOM 607 N N . GLY A 1 85 ? -10.034 1.332 36.862 1.00 93.12 85 GLY A N 1
ATOM 608 C CA . GLY A 1 85 ? -8.829 0.647 36.422 1.00 93.12 85 GLY A CA 1
ATOM 609 C C . GLY A 1 85 ? -8.858 0.332 34.925 1.00 93.12 85 GLY A C 1
ATOM 610 O O . GLY A 1 85 ? -9.907 0.117 34.316 1.00 93.12 85 GLY A O 1
ATOM 611 N N . THR A 1 86 ? -7.678 0.238 34.314 1.00 90.81 86 THR A N 1
ATOM 612 C CA . THR A 1 86 ? -7.512 -0.053 32.876 1.00 90.81 86 THR A CA 1
ATOM 613 C C . THR A 1 86 ? -7.994 -1.448 32.460 1.00 90.81 86 THR A C 1
ATOM 615 O O . THR A 1 86 ? -8.223 -1.684 31.275 1.00 90.81 86 THR A O 1
ATOM 618 N N . HIS A 1 87 ? -8.157 -2.358 33.426 1.00 91.44 87 HIS A N 1
ATOM 619 C CA . HIS A 1 87 ? -8.618 -3.738 33.233 1.00 91.44 87 HIS A CA 1
ATOM 620 C C . HIS A 1 87 ? -10.000 -3.997 33.856 1.00 91.44 87 HIS A C 1
ATOM 622 O O . HIS A 1 87 ? -10.470 -5.136 33.864 1.00 91.44 87 HIS A O 1
ATOM 628 N N . ASP A 1 88 ? -10.658 -2.965 34.394 1.00 95.12 88 ASP A N 1
ATOM 629 C CA . ASP A 1 88 ? -11.989 -3.123 34.971 1.00 95.12 88 ASP A CA 1
ATOM 630 C C . ASP A 1 88 ? -13.035 -3.297 33.877 1.00 95.12 88 ASP A C 1
ATOM 632 O O . ASP A 1 88 ? -12.983 -2.637 32.847 1.00 95.12 88 ASP A O 1
ATOM 636 N N . TRP A 1 89 ? -14.035 -4.138 34.130 1.00 97.00 89 TRP A N 1
ATOM 637 C CA . TRP A 1 89 ? -15.247 -4.196 33.319 1.00 97.00 89 TRP A CA 1
ATOM 638 C C . TRP A 1 89 ? -16.315 -3.354 34.009 1.00 97.00 89 TRP A C 1
ATOM 640 O O . TRP A 1 89 ? -16.879 -3.819 34.999 1.00 97.00 89 TRP A O 1
ATOM 650 N N . ILE A 1 90 ? -16.554 -2.141 33.496 1.00 98.44 90 ILE A N 1
ATOM 651 C CA . ILE A 1 90 ? -17.453 -1.126 34.081 1.00 98.44 90 ILE A CA 1
ATOM 652 C C . ILE A 1 90 ? -18.733 -0.887 33.264 1.00 98.44 90 ILE A C 1
ATOM 654 O O . ILE A 1 90 ? -19.742 -0.422 33.798 1.00 98.44 90 ILE A O 1
ATOM 658 N N . PHE A 1 91 ? -18.718 -1.254 31.985 1.00 98.31 91 PHE A N 1
ATOM 659 C CA . PHE A 1 91 ? -19.812 -1.112 31.031 1.00 98.31 91 PHE A CA 1
ATOM 660 C C . PHE A 1 91 ? -20.272 -2.495 30.560 1.00 98.31 91 PHE A C 1
ATOM 662 O O . PHE A 1 91 ? -19.656 -3.136 29.709 1.00 98.31 91 PHE A O 1
ATOM 669 N N . ASP A 1 92 ? -21.364 -2.990 31.141 1.00 97.81 92 ASP A N 1
ATOM 670 C CA . ASP A 1 92 ? -21.965 -4.268 30.762 1.00 97.81 92 ASP A CA 1
ATOM 671 C C . ASP A 1 92 ? -22.962 -4.068 29.611 1.00 97.81 92 ASP A C 1
ATOM 673 O O . ASP A 1 92 ? -24.113 -3.682 29.809 1.00 97.81 92 ASP A O 1
ATOM 677 N N . ILE A 1 93 ? -22.507 -4.364 28.394 1.00 97.19 93 ILE A N 1
ATOM 678 C CA . ILE A 1 93 ? -23.298 -4.270 27.159 1.00 97.19 93 ILE A CA 1
ATOM 679 C C . ILE A 1 93 ? -24.149 -5.519 26.877 1.00 97.19 93 ILE A C 1
ATOM 681 O O . ILE A 1 93 ? -24.843 -5.574 25.863 1.00 97.19 93 ILE A O 1
ATOM 685 N N . THR A 1 94 ? -24.135 -6.538 27.746 1.00 96.31 94 THR A N 1
ATOM 686 C CA . THR A 1 94 ? -24.795 -7.832 27.467 1.00 96.31 94 THR A CA 1
ATOM 687 C C . THR A 1 94 ? -26.321 -7.745 27.380 1.00 96.31 94 THR A C 1
ATOM 689 O O . THR A 1 94 ? -26.947 -8.626 26.796 1.00 96.31 94 THR A O 1
ATOM 692 N N . ALA A 1 95 ? -26.933 -6.685 27.921 1.00 95.94 95 ALA A N 1
ATOM 693 C CA . ALA A 1 95 ? -28.367 -6.416 27.779 1.00 95.94 95 ALA A CA 1
ATOM 694 C C . ALA A 1 95 ? -28.726 -5.639 26.493 1.00 95.94 95 ALA A C 1
ATOM 696 O O . ALA A 1 95 ? -29.907 -5.437 26.215 1.00 95.94 95 ALA A O 1
ATOM 697 N N . GLY A 1 96 ? -27.736 -5.229 25.690 1.00 94.75 96 GLY A N 1
ATOM 698 C CA . GLY A 1 96 ? -27.933 -4.538 24.412 1.00 94.75 96 GLY A CA 1
ATOM 699 C C . GLY A 1 96 ? -28.152 -3.024 24.507 1.00 94.75 96 GLY A C 1
ATOM 700 O O . GLY A 1 96 ? -28.574 -2.421 23.519 1.00 94.75 96 GLY A O 1
ATOM 701 N N . GLY A 1 97 ? -27.923 -2.411 25.671 1.00 96.38 97 GLY A N 1
ATOM 702 C CA . GLY A 1 97 ? -27.869 -0.956 25.816 1.00 96.38 97 GLY A CA 1
ATOM 703 C C . GLY A 1 97 ? -26.538 -0.363 25.344 1.00 96.38 97 GLY A C 1
ATOM 704 O O . GLY A 1 97 ? -25.564 -1.081 25.111 1.00 96.38 97 GLY A O 1
ATOM 705 N N . LEU A 1 98 ? -26.502 0.961 25.196 1.00 96.06 98 LEU A N 1
ATOM 706 C CA . LEU A 1 98 ? -25.374 1.696 24.621 1.00 96.06 98 LEU A CA 1
ATOM 707 C C . LEU A 1 98 ? -24.784 2.705 25.609 1.00 96.06 98 LEU A C 1
ATOM 709 O O . LEU A 1 98 ? -25.485 3.268 26.451 1.00 96.06 98 LEU A O 1
ATOM 713 N N . PHE A 1 99 ? -23.498 2.989 25.429 1.00 96.44 99 PHE A N 1
ATOM 714 C CA . PHE A 1 99 ? -22.784 4.071 26.098 1.00 96.44 99 PHE A CA 1
ATOM 715 C C . PHE A 1 99 ? -22.367 5.099 25.043 1.00 96.44 99 PHE A C 1
ATOM 717 O O . PHE A 1 99 ? -21.912 4.724 23.964 1.00 96.44 99 PHE A O 1
ATOM 724 N N . ASN A 1 100 ? -22.542 6.385 25.334 1.00 94.38 100 ASN A N 1
ATOM 725 C CA . ASN A 1 100 ? -22.181 7.490 24.440 1.00 94.38 100 ASN A CA 1
ATOM 726 C C . ASN A 1 100 ? -21.725 8.706 25.265 1.00 94.38 100 ASN A C 1
ATOM 728 O O . ASN A 1 100 ? -21.760 8.660 26.491 1.00 94.38 100 ASN A O 1
ATOM 732 N N . GLY A 1 101 ? -21.363 9.808 24.614 1.00 93.00 101 GLY A N 1
ATOM 733 C CA . GLY A 1 101 ? -21.066 11.095 25.241 1.00 93.00 101 GLY A CA 1
ATOM 734 C C . GLY A 1 101 ? -19.633 11.561 25.015 1.00 93.00 101 GLY A C 1
ATOM 735 O O . GLY A 1 101 ? -18.837 10.893 24.359 1.00 93.00 101 GLY A O 1
ATOM 736 N N . ALA A 1 102 ? -19.330 12.742 25.545 1.00 93.75 102 ALA A N 1
ATOM 737 C CA . ALA A 1 102 ? -18.010 13.355 25.483 1.00 93.75 102 ALA A CA 1
ATOM 738 C C . ALA A 1 102 ? -17.299 13.225 26.840 1.00 93.75 102 ALA A C 1
ATOM 740 O O . ALA A 1 102 ? -17.065 14.220 27.526 1.00 93.75 102 ALA A O 1
ATOM 741 N N . ALA A 1 103 ? -17.005 11.990 27.257 1.00 95.38 103 ALA A N 1
ATOM 742 C CA . ALA A 1 103 ? -16.350 11.721 28.533 1.00 95.38 103 ALA A CA 1
ATOM 743 C C . ALA A 1 103 ? -14.989 12.436 28.651 1.00 95.38 103 ALA A C 1
ATOM 745 O O . ALA A 1 103 ? -14.221 12.538 27.692 1.00 95.38 103 ALA A O 1
ATOM 746 N N . GLN A 1 104 ? -14.669 12.917 29.849 1.00 95.31 104 GLN A N 1
ATOM 747 C CA . GLN A 1 104 ? -13.395 13.574 30.149 1.00 95.31 104 GLN A CA 1
ATOM 748 C C . GLN A 1 104 ? -12.345 12.521 30.517 1.00 95.31 104 GLN A C 1
ATOM 750 O O . GLN A 1 104 ? -12.106 12.252 31.694 1.00 95.31 104 GLN A O 1
ATOM 755 N N . ILE A 1 105 ? -11.779 11.880 29.495 1.00 94.31 105 ILE A N 1
ATOM 756 C CA . ILE A 1 105 ? -10.787 10.801 29.595 1.00 94.31 105 ILE A CA 1
ATOM 757 C C . ILE A 1 105 ? -9.732 10.951 28.496 1.00 94.31 105 ILE A C 1
ATOM 759 O O . ILE A 1 105 ? -10.022 11.480 27.422 1.00 94.31 105 ILE A O 1
ATOM 763 N N . ASP A 1 106 ? -8.533 10.424 28.738 1.00 91.44 106 ASP A N 1
ATOM 764 C CA . ASP A 1 106 ? -7.463 10.411 27.731 1.00 91.44 106 ASP A CA 1
ATOM 765 C C . ASP A 1 106 ? -7.641 9.268 26.721 1.00 91.44 106 ASP A C 1
ATOM 767 O O . ASP A 1 106 ? -7.430 9.438 25.517 1.00 91.44 106 ASP A O 1
ATOM 771 N N . TYR A 1 107 ? -8.058 8.096 27.213 1.00 95.06 107 TYR A N 1
ATOM 772 C CA . TYR A 1 107 ? -8.179 6.869 26.432 1.00 95.06 107 TYR A CA 1
ATOM 773 C C . TYR A 1 107 ? -9.427 6.072 26.796 1.00 95.06 107 TYR A C 1
ATOM 775 O O . TYR A 1 107 ? -9.869 6.061 27.943 1.00 95.06 107 TYR A O 1
ATOM 783 N N . VAL A 1 108 ? -9.941 5.340 25.808 1.00 96.75 108 VAL A N 1
ATOM 784 C CA . VAL A 1 108 ? -10.961 4.301 25.998 1.00 96.75 108 VAL A CA 1
ATOM 785 C C . VAL A 1 108 ? -10.278 2.936 26.037 1.00 96.75 108 VAL A C 1
ATOM 787 O O . VAL A 1 108 ? -9.374 2.686 25.241 1.00 96.75 108 VAL A O 1
ATOM 790 N N . TYR A 1 109 ? -10.730 2.040 26.916 1.00 97.06 109 TYR A N 1
ATOM 791 C CA . TYR A 1 109 ? -10.161 0.699 27.080 1.00 97.06 109 TYR A CA 1
ATOM 792 C C . TYR A 1 109 ? -11.183 -0.382 26.692 1.00 97.06 109 TYR A C 1
ATOM 794 O O . TYR A 1 109 ? -12.307 -0.346 27.191 1.00 97.06 109 TYR A O 1
ATOM 802 N N . PRO A 1 110 ? -10.824 -1.396 25.881 1.00 97.69 110 PRO A N 1
ATOM 803 C CA . PRO A 1 110 ? -11.719 -2.520 25.571 1.00 97.69 110 PRO A CA 1
ATOM 804 C C . PRO A 1 110 ? -12.197 -3.288 26.810 1.00 97.69 110 PRO A C 1
ATOM 806 O O . PRO A 1 110 ? -13.335 -3.757 26.860 1.00 97.69 110 PRO A O 1
ATOM 809 N N . HIS A 1 111 ? -11.350 -3.377 27.838 1.00 97.62 111 HIS A N 1
ATOM 810 C CA . HIS A 1 111 ? -11.672 -4.036 29.103 1.00 97.62 111 HIS A CA 1
ATOM 811 C C . HIS A 1 111 ? -12.856 -3.388 29.821 1.00 97.62 111 HIS A C 1
ATOM 813 O O . HIS A 1 111 ? -13.669 -4.113 30.394 1.00 97.62 111 HIS A O 1
ATOM 819 N N . TRP A 1 112 ? -13.036 -2.065 29.682 1.00 98.19 112 TRP A N 1
ATOM 820 C CA . TRP A 1 112 ? -14.206 -1.363 30.218 1.00 98.19 112 TRP A CA 1
ATOM 821 C C . TRP A 1 112 ? -15.516 -1.941 29.694 1.00 98.19 112 TRP A C 1
ATOM 823 O O . TRP A 1 112 ? -16.505 -1.902 30.418 1.00 98.19 112 TRP A O 1
ATOM 833 N N . PHE A 1 113 ? -15.505 -2.553 28.509 1.00 98.38 113 PHE A N 1
ATOM 834 C CA . PHE A 1 113 ? -16.655 -3.179 27.853 1.00 98.38 113 PHE A CA 1
ATOM 835 C C . PHE A 1 113 ? -16.662 -4.713 27.955 1.00 98.38 113 PHE A C 1
ATOM 837 O O . PHE A 1 113 ? -17.529 -5.365 27.377 1.00 98.38 113 PHE A O 1
ATOM 844 N N . GLY A 1 114 ? -15.721 -5.294 28.704 1.00 97.19 114 GLY A N 1
ATOM 845 C CA . GLY A 1 114 ? -15.679 -6.724 29.007 1.00 97.19 114 GLY A CA 1
ATOM 846 C C . GLY A 1 114 ? -14.674 -7.543 28.201 1.00 97.19 114 GLY A C 1
ATOM 847 O O . GLY A 1 114 ? -14.660 -8.762 28.376 1.00 97.19 114 GLY A O 1
ATOM 848 N N . ALA A 1 115 ? -13.828 -6.912 27.376 1.00 98.06 115 ALA A N 1
ATOM 849 C CA . ALA A 1 115 ? -12.748 -7.619 26.688 1.00 98.06 115 ALA A CA 1
ATOM 850 C C . ALA A 1 115 ? -11.791 -8.271 27.700 1.00 98.06 115 ALA A C 1
ATOM 852 O O . ALA A 1 115 ? -11.595 -7.742 28.799 1.00 98.06 115 ALA A O 1
ATOM 853 N N . LYS A 1 116 ? -11.212 -9.416 27.337 1.00 97.25 116 LYS A N 1
ATOM 854 C CA . LYS A 1 116 ? -10.306 -10.197 28.187 1.00 97.25 116 LYS A CA 1
ATOM 855 C C . LYS A 1 116 ? -8.864 -10.176 27.716 1.00 97.25 116 LYS A C 1
ATOM 857 O O . LYS A 1 116 ? -7.981 -10.218 28.566 1.00 97.25 116 LYS A O 1
ATOM 862 N N . GLY A 1 117 ? -8.620 -10.150 26.404 1.00 95.50 117 GLY A N 1
ATOM 863 C CA . GLY A 1 117 ? -7.261 -10.233 25.867 1.00 95.50 117 GLY A CA 1
ATOM 864 C C . GLY A 1 117 ? -6.558 -11.552 26.220 1.00 95.50 117 GLY A C 1
ATOM 865 O O . GLY A 1 117 ? -5.335 -11.578 26.355 1.00 95.50 117 GLY A O 1
ATOM 866 N N . ASP A 1 118 ? -7.323 -12.633 26.407 1.00 96.50 118 ASP A N 1
ATOM 867 C CA . ASP A 1 118 ? -6.851 -13.932 26.910 1.00 96.50 118 ASP A CA 1
ATOM 868 C C . ASP A 1 118 ? -6.654 -14.996 25.813 1.00 96.50 118 ASP A C 1
ATOM 870 O O . ASP A 1 118 ? -6.499 -16.177 26.127 1.00 96.50 118 ASP A O 1
ATOM 874 N N . LYS A 1 119 ? -6.693 -14.592 24.533 1.00 94.44 119 LYS A N 1
ATOM 875 C CA . LYS A 1 119 ? -6.610 -15.424 23.313 1.00 94.44 119 LYS A CA 1
ATOM 876 C C . LYS A 1 119 ? -7.828 -16.313 23.038 1.00 94.44 119 LYS A C 1
ATOM 878 O O . LYS A 1 119 ? -8.024 -16.786 21.917 1.00 94.44 119 LYS A O 1
ATOM 883 N N . THR A 1 120 ? -8.647 -16.590 24.045 1.00 96.31 120 THR A N 1
ATOM 884 C CA . THR A 1 120 ? -9.700 -17.612 23.981 1.00 96.31 120 THR A CA 1
ATOM 885 C C . THR A 1 120 ? -11.088 -17.002 23.845 1.00 96.31 120 THR A C 1
ATOM 887 O O . THR A 1 120 ? -11.871 -17.445 22.994 1.00 96.31 120 THR A O 1
ATOM 890 N N . THR A 1 121 ? -11.359 -15.974 24.645 1.00 97.88 121 THR A N 1
ATOM 891 C CA . THR A 1 121 ? -12.605 -15.222 24.704 1.00 97.88 121 THR A CA 1
ATOM 892 C C . THR A 1 121 ? -12.782 -14.411 23.428 1.00 97.88 121 THR A C 1
ATOM 894 O O . THR A 1 121 ? -11.862 -13.736 22.978 1.00 97.88 121 THR A O 1
ATOM 897 N N . ASP A 1 122 ? -13.975 -14.483 22.835 1.00 98.19 122 ASP A N 1
ATOM 898 C CA . ASP A 1 122 ? -14.342 -13.633 21.705 1.00 98.19 122 ASP A CA 1
ATOM 899 C C . ASP A 1 122 ? -14.547 -12.187 22.183 1.00 98.19 122 ASP A C 1
ATOM 901 O O . ASP A 1 122 ? -15.581 -11.841 22.757 1.00 98.19 122 ASP A O 1
ATOM 905 N N . ASP A 1 123 ? -13.544 -11.348 21.941 1.00 98.69 123 ASP A N 1
ATOM 906 C CA . ASP A 1 123 ? -13.496 -9.954 22.378 1.00 98.69 123 ASP A CA 1
ATOM 907 C C . ASP A 1 123 ? -14.159 -8.996 21.376 1.00 98.69 123 ASP A C 1
ATOM 909 O O . ASP A 1 123 ? -14.187 -7.782 21.598 1.00 98.69 123 ASP A O 1
ATOM 913 N N . THR A 1 124 ? -14.729 -9.515 20.281 1.00 98.50 124 THR A N 1
ATOM 914 C CA . THR A 1 124 ? -15.270 -8.716 19.170 1.00 98.50 124 THR A CA 1
ATOM 915 C C . THR A 1 124 ? -16.287 -7.675 19.637 1.00 98.50 124 THR A C 1
ATOM 917 O O . THR A 1 124 ? -16.164 -6.496 19.304 1.00 98.50 124 THR A O 1
ATOM 920 N N . ALA A 1 125 ? -17.284 -8.082 20.430 1.00 97.75 125 ALA A N 1
ATOM 921 C CA . ALA A 1 125 ? -18.363 -7.191 20.859 1.00 97.75 125 ALA A CA 1
ATOM 922 C C . ALA A 1 125 ? -17.862 -6.078 21.794 1.00 97.75 125 ALA A C 1
ATOM 924 O O . ALA A 1 125 ? -18.227 -4.914 21.624 1.00 97.75 125 ALA A O 1
ATOM 925 N N . ALA A 1 126 ? -16.991 -6.422 22.747 1.00 98.25 126 ALA A N 1
ATOM 926 C CA . ALA A 1 126 ? -16.407 -5.460 23.676 1.00 98.25 126 ALA A CA 1
ATOM 927 C C . ALA A 1 126 ? -15.492 -4.461 22.950 1.00 98.25 126 ALA A C 1
ATOM 929 O O . ALA A 1 126 ? -15.586 -3.254 23.169 1.00 98.25 126 ALA A O 1
ATOM 930 N N . MET A 1 127 ? -14.659 -4.950 22.027 1.00 98.06 127 MET A N 1
ATOM 931 C CA . MET A 1 127 ? -13.783 -4.119 21.203 1.00 98.06 127 MET A CA 1
ATOM 932 C C . MET A 1 127 ? -14.583 -3.163 20.309 1.00 98.06 127 MET A C 1
ATOM 934 O O . MET A 1 127 ? -14.276 -1.973 20.236 1.00 98.06 127 MET A O 1
ATOM 938 N N . GLN A 1 128 ? -15.643 -3.656 19.661 1.00 97.56 128 GLN A N 1
ATOM 939 C CA . GLN A 1 128 ? -16.496 -2.829 18.810 1.00 97.56 128 GLN A CA 1
ATOM 940 C C . GLN A 1 128 ? -17.237 -1.751 19.613 1.00 97.56 128 GLN A C 1
ATOM 942 O O . GLN A 1 128 ? -17.335 -0.618 19.136 1.00 97.56 128 GLN A O 1
ATOM 947 N N . ALA A 1 129 ? -17.719 -2.071 20.818 1.00 97.25 129 ALA A N 1
ATOM 948 C CA . ALA A 1 129 ? -18.356 -1.101 21.707 1.00 97.25 129 ALA A CA 1
ATOM 949 C C . ALA A 1 129 ? -17.369 -0.023 22.179 1.00 97.25 129 ALA A C 1
ATOM 951 O O . ALA A 1 129 ? -17.701 1.161 22.168 1.00 97.25 129 ALA A O 1
ATOM 952 N N . ALA A 1 130 ? -16.132 -0.408 22.508 1.00 97.12 130 ALA A N 1
ATOM 953 C CA . ALA A 1 130 ? -15.081 0.538 22.864 1.00 97.12 130 ALA A CA 1
ATOM 954 C C . ALA A 1 130 ? -14.739 1.483 21.700 1.00 97.12 130 ALA A C 1
ATOM 956 O O . ALA A 1 130 ? -14.684 2.698 21.885 1.00 97.12 130 ALA A O 1
ATOM 957 N N . LEU A 1 131 ? -14.592 0.947 20.481 1.00 95.62 131 LEU A N 1
ATOM 958 C CA . LEU A 1 131 ? -14.383 1.751 19.273 1.00 95.62 131 LEU A CA 1
ATOM 959 C C . LEU A 1 131 ? -15.552 2.709 19.019 1.00 95.62 131 LEU A C 1
ATOM 961 O O . LEU A 1 131 ? -15.313 3.870 18.704 1.00 95.62 131 LEU A O 1
ATOM 965 N N . GLN A 1 132 ? -16.799 2.256 19.181 1.00 94.38 132 GLN A N 1
ATOM 966 C CA . GLN A 1 132 ? -17.988 3.106 19.044 1.00 94.38 132 GLN A CA 1
ATOM 967 C C . GLN A 1 132 ? -18.008 4.231 20.080 1.00 94.38 132 GLN A C 1
ATOM 969 O O . GLN A 1 132 ? -18.280 5.374 19.720 1.00 94.38 132 GLN A O 1
ATOM 974 N N . PHE A 1 133 ? -17.657 3.936 21.335 1.00 95.31 133 PHE A N 1
ATOM 975 C CA . PHE A 1 133 ? -17.562 4.940 22.392 1.00 95.31 133 PHE A CA 1
ATOM 976 C C . PHE A 1 133 ? -16.482 5.992 22.098 1.00 95.31 133 PHE A C 1
ATOM 978 O O . PHE A 1 133 ? -16.643 7.151 22.471 1.00 95.31 133 PHE A O 1
ATOM 985 N N . CYS A 1 134 ? -15.412 5.639 21.369 1.00 93.44 134 CYS A N 1
ATOM 986 C CA . CYS A 1 134 ? -14.421 6.625 20.938 1.00 93.44 134 CYS A CA 1
ATOM 987 C C . CYS A 1 134 ? -15.014 7.735 20.047 1.00 93.44 134 CYS A C 1
ATOM 989 O O . CYS A 1 134 ? -14.488 8.847 20.075 1.00 93.44 134 CYS A O 1
ATOM 991 N N . ASN A 1 135 ? -16.046 7.434 19.244 1.00 88.56 135 ASN A N 1
ATOM 992 C CA . ASN A 1 135 ? -16.822 8.360 18.401 1.00 88.56 135 ASN A CA 1
ATOM 993 C C . ASN A 1 135 ? -16.020 9.530 17.778 1.00 88.56 135 ASN A C 1
ATOM 995 O O . ASN A 1 135 ? -16.326 10.710 17.946 1.00 88.56 135 ASN A O 1
ATOM 999 N N . SER A 1 136 ? -14.925 9.196 17.105 1.00 84.88 136 SER A N 1
ATOM 1000 C CA . SER A 1 136 ? -13.954 10.071 16.433 1.00 84.88 136 SER A CA 1
ATOM 1001 C C . SER A 1 136 ? -13.324 11.149 17.319 1.00 84.88 136 SER A C 1
ATOM 1003 O O . SER A 1 136 ? -12.693 12.075 16.814 1.00 84.88 136 SER A O 1
ATOM 1005 N N . SER A 1 137 ? -13.462 11.027 18.635 1.00 88.38 137 SER A N 1
ATOM 1006 C CA . SER A 1 137 ? -13.013 12.005 19.629 1.00 88.38 137 SER A CA 1
ATOM 1007 C C . SER A 1 137 ? -11.817 11.485 20.424 1.00 88.38 137 SER A C 1
ATOM 1009 O O . SER A 1 137 ? -10.907 12.250 20.734 1.00 88.38 137 SER A O 1
ATOM 1011 N N . TYR A 1 138 ? -11.760 10.171 20.648 1.00 91.50 138 TYR A N 1
ATOM 1012 C CA . TYR A 1 138 ? -10.759 9.530 21.502 1.00 91.50 138 TYR A CA 1
ATOM 1013 C C . TYR A 1 138 ? -9.884 8.533 20.744 1.00 91.50 138 TYR A C 1
ATOM 1015 O O . TYR A 1 138 ? -10.277 7.992 19.704 1.00 91.50 138 TYR A O 1
ATOM 1023 N N . LYS A 1 139 ? -8.699 8.258 21.296 1.00 93.56 139 LYS A N 1
ATOM 1024 C CA . LYS A 1 139 ? -7.919 7.067 20.951 1.00 93.56 139 LYS A CA 1
ATOM 1025 C C . LYS A 1 139 ? -8.389 5.887 21.805 1.00 93.56 139 LYS A C 1
ATOM 1027 O O . LYS A 1 139 ? -8.735 6.048 22.976 1.00 93.56 139 LYS A O 1
ATOM 1032 N N . LEU A 1 140 ? -8.346 4.698 21.222 1.00 95.50 140 LEU A N 1
ATOM 1033 C CA . LEU A 1 140 ? -8.459 3.454 21.970 1.00 95.50 140 LEU A CA 1
ATOM 1034 C C . LEU A 1 140 ? -7.070 3.085 22.503 1.00 95.50 140 LEU A C 1
ATOM 1036 O O . LEU A 1 140 ? -6.128 2.976 21.716 1.00 95.50 140 LEU A O 1
ATOM 1040 N N . PHE A 1 141 ? -6.936 2.881 23.810 1.00 95.88 141 PHE A N 1
ATOM 1041 C CA . PHE A 1 141 ? -5.747 2.255 24.376 1.00 95.88 141 PHE A CA 1
ATOM 1042 C C . PHE A 1 141 ? -5.983 0.755 24.481 1.00 95.88 141 PHE A C 1
ATOM 1044 O O . PHE A 1 141 ? -6.970 0.311 25.068 1.00 95.88 141 PHE A O 1
ATOM 1051 N N . LEU A 1 142 ? -5.067 -0.022 23.919 1.00 93.69 142 LEU A N 1
ATOM 1052 C CA . LEU A 1 142 ? -5.110 -1.471 23.895 1.00 93.69 142 LEU A CA 1
ATOM 1053 C C . LEU A 1 142 ? -4.054 -2.010 24.875 1.00 93.69 142 LEU A C 1
ATOM 1055 O O . LEU A 1 142 ? -2.866 -2.020 24.544 1.00 93.69 142 LEU A O 1
ATOM 1059 N N . PRO A 1 143 ? -4.444 -2.424 26.099 1.00 93.06 143 PRO A N 1
ATOM 1060 C CA . PRO A 1 143 ? -3.518 -3.081 27.014 1.00 93.06 143 PRO A CA 1
ATOM 1061 C C . PRO A 1 143 ? -2.922 -4.344 26.390 1.00 93.06 143 PRO A C 1
ATOM 1063 O O . PRO A 1 143 ? -3.524 -4.940 25.493 1.00 93.06 143 PRO A O 1
ATOM 1066 N N . LEU A 1 144 ? -1.756 -4.765 26.882 1.00 90.75 144 LEU A N 1
ATOM 1067 C CA . LEU A 1 144 ? -1.132 -6.016 26.456 1.00 90.75 144 LEU A CA 1
ATOM 1068 C C . LEU A 1 144 ? -2.099 -7.193 26.622 1.00 90.75 144 LEU A C 1
ATOM 1070 O O . LEU A 1 144 ? -2.762 -7.316 27.647 1.00 90.75 144 LEU A O 1
ATOM 1074 N N . GLY A 1 145 ? -2.163 -8.042 25.602 1.00 91.69 145 GLY A N 1
ATOM 1075 C CA . GLY A 1 145 ? -3.072 -9.180 25.542 1.00 91.69 145 GLY A CA 1
ATOM 1076 C C . GLY A 1 145 ? -3.256 -9.671 24.109 1.00 91.69 145 GLY A C 1
ATOM 1077 O O . GLY A 1 145 ? -2.874 -8.991 23.151 1.00 91.69 145 GLY A O 1
ATOM 1078 N N . GLU A 1 146 ? -3.850 -10.853 23.975 1.00 94.69 146 GLU A N 1
ATOM 1079 C CA . GLU A 1 146 ? -4.277 -11.438 22.704 1.00 94.69 146 GLU A CA 1
ATOM 1080 C C . GLU A 1 146 ? -5.807 -11.380 22.628 1.00 94.69 146 GLU A C 1
ATOM 1082 O O . GLU A 1 146 ? -6.506 -12.129 23.301 1.00 94.69 146 GLU A O 1
ATOM 1087 N N . TYR A 1 147 ? -6.346 -10.471 21.826 1.00 97.62 147 TYR A N 1
ATOM 1088 C CA . TYR A 1 147 ? -7.785 -10.260 21.690 1.00 97.62 147 TYR A CA 1
ATOM 1089 C C . TYR A 1 147 ? -8.286 -11.052 20.494 1.00 97.62 147 TYR A C 1
ATOM 1091 O O . TYR A 1 147 ? -7.939 -10.732 19.354 1.00 97.62 147 TYR A O 1
ATOM 1099 N N . ARG A 1 148 ? -9.095 -12.087 20.727 1.00 98.50 148 ARG A N 1
ATOM 1100 C CA . ARG A 1 148 ? -9.670 -12.880 19.636 1.00 98.50 148 ARG A CA 1
ATOM 1101 C C . ARG A 1 148 ? -10.835 -12.120 19.015 1.00 98.50 148 ARG A C 1
ATOM 1103 O O . ARG A 1 148 ? -11.842 -11.873 19.671 1.00 98.50 148 ARG A O 1
ATOM 1110 N N . ILE A 1 149 ? -10.694 -11.774 17.742 1.00 98.69 149 ILE A N 1
ATOM 1111 C CA . ILE A 1 149 ? -11.663 -11.012 16.958 1.00 98.69 149 ILE A CA 1
ATOM 1112 C C . ILE A 1 149 ? -12.211 -11.917 15.854 1.00 98.69 149 ILE A C 1
ATOM 1114 O O . ILE A 1 149 ? -11.450 -12.508 15.089 1.00 98.69 149 ILE A O 1
ATOM 1118 N N . ARG A 1 150 ? -13.537 -12.036 15.776 1.00 98.31 150 ARG A N 1
ATOM 1119 C CA . ARG A 1 150 ? -14.244 -13.004 14.921 1.00 98.31 150 ARG A CA 1
ATOM 1120 C C . ARG A 1 150 ? -15.178 -12.367 13.894 1.00 98.31 150 ARG A C 1
ATOM 1122 O O . ARG A 1 150 ? -15.704 -13.066 13.023 1.00 98.31 150 ARG A O 1
ATOM 1129 N N . GLN A 1 151 ? -15.376 -11.052 13.980 1.00 98.50 151 GLN A N 1
ATOM 1130 C CA . GLN A 1 151 ? -16.062 -10.230 12.979 1.00 98.50 151 GLN A CA 1
ATOM 1131 C C . GLN A 1 151 ? -15.319 -8.904 12.791 1.00 98.50 151 GLN A C 1
ATOM 1133 O O . GLN A 1 151 ? -14.618 -8.451 13.694 1.00 98.50 151 GLN A O 1
ATOM 1138 N N . THR A 1 152 ? -15.468 -8.290 11.617 1.00 98.31 152 THR A N 1
ATOM 1139 C CA . THR A 1 152 ? -14.775 -7.046 11.273 1.00 98.31 152 THR A CA 1
ATOM 1140 C C . THR A 1 152 ? -15.095 -5.943 12.274 1.00 98.31 152 THR A C 1
ATOM 1142 O O . THR A 1 152 ? -16.259 -5.615 12.501 1.00 98.31 152 THR A O 1
ATOM 1145 N N . LEU A 1 153 ? -14.048 -5.323 12.810 1.00 97.88 153 LEU A N 1
ATOM 1146 C CA . LEU A 1 153 ? -14.142 -4.129 13.633 1.00 97.88 153 LEU A CA 1
ATOM 1147 C C . LEU A 1 153 ? -14.187 -2.895 12.740 1.00 97.88 153 LEU A C 1
ATOM 1149 O O . LEU A 1 153 ? -13.281 -2.661 11.938 1.00 97.88 153 LEU A O 1
ATOM 1153 N N . ILE A 1 154 ? -15.213 -2.070 12.908 1.00 96.12 154 ILE A N 1
ATOM 1154 C CA . ILE A 1 154 ? -15.283 -0.754 12.279 1.00 96.12 154 ILE A CA 1
ATOM 1155 C C . ILE A 1 154 ? -14.641 0.262 13.216 1.00 96.12 154 ILE A C 1
ATOM 1157 O O . ILE A 1 154 ? -15.098 0.458 14.348 1.00 96.12 154 ILE A O 1
ATOM 1161 N N . SER A 1 155 ? -13.580 0.916 12.741 1.00 93.38 155 SER A N 1
ATOM 1162 C CA . SER A 1 155 ? -12.899 1.946 13.513 1.00 93.38 155 SER A CA 1
ATOM 1163 C C . SER A 1 155 ? -13.674 3.258 13.487 1.00 93.38 155 SER A C 1
ATOM 1165 O O . SER A 1 155 ? -13.822 3.904 12.442 1.00 93.38 155 SER A O 1
ATOM 1167 N N . TYR A 1 156 ? -14.102 3.670 14.676 1.00 90.56 156 TYR A N 1
ATOM 1168 C CA . TYR A 1 156 ? -14.605 5.007 14.957 1.00 90.56 156 TYR A CA 1
ATOM 1169 C C . TYR A 1 156 ? -13.652 5.778 15.876 1.00 90.56 156 TYR A C 1
ATOM 1171 O O . TYR A 1 156 ? -14.051 6.789 16.423 1.00 90.56 156 TYR A O 1
ATOM 1179 N N . SER A 1 157 ? -12.412 5.342 16.103 1.00 91.31 157 SER A N 1
ATOM 1180 C CA . SER A 1 157 ? -11.479 6.057 16.985 1.00 91.31 157 SER A CA 1
ATOM 1181 C C . SER A 1 157 ? -10.548 6.989 16.204 1.00 91.31 157 SER A C 1
ATOM 1183 O O . SER A 1 157 ? -10.247 6.749 15.037 1.00 91.31 157 SER A O 1
ATOM 1185 N N . ARG A 1 158 ? -9.982 8.010 16.867 1.00 92.00 158 ARG A N 1
ATOM 1186 C CA . ARG A 1 158 ? -8.864 8.813 16.315 1.00 92.00 158 ARG A CA 1
ATOM 1187 C C . ARG A 1 158 ? -7.543 8.039 16.260 1.00 92.00 158 ARG A C 1
ATOM 1189 O O . ARG A 1 158 ? -6.482 8.630 16.048 1.00 92.00 158 ARG A O 1
ATOM 1196 N N . GLY A 1 159 ? -7.585 6.734 16.507 1.00 94.06 159 GLY A N 1
ATOM 1197 C CA . GLY A 1 159 ? -6.405 5.907 16.619 1.00 94.06 159 GLY A CA 1
ATOM 1198 C C . GLY A 1 159 ? -6.544 4.746 17.587 1.00 94.06 159 GLY A C 1
ATOM 1199 O O . GLY A 1 159 ? -7.457 4.699 18.416 1.00 94.06 159 GLY A O 1
ATOM 1200 N N . ILE A 1 160 ? -5.595 3.826 17.491 1.00 94.62 160 ILE A N 1
ATOM 1201 C CA . ILE A 1 160 ? -5.373 2.747 18.453 1.00 94.62 160 ILE A CA 1
ATOM 1202 C C . ILE A 1 160 ? -3.917 2.857 18.887 1.00 94.62 160 ILE A C 1
ATOM 1204 O O . ILE A 1 160 ? -3.050 2.998 18.032 1.00 94.62 160 ILE A O 1
ATOM 1208 N N . VAL A 1 161 ? -3.652 2.797 20.186 1.00 92.81 161 VAL A N 1
ATOM 1209 C CA . VAL A 1 161 ? -2.297 2.766 20.746 1.00 92.81 161 VAL A CA 1
ATOM 1210 C C . VAL A 1 161 ? -2.189 1.620 21.742 1.00 92.81 161 VAL A C 1
ATOM 1212 O O . VAL A 1 161 ? -3.112 1.396 22.518 1.00 92.81 161 VAL A O 1
ATOM 1215 N N . SER A 1 162 ? -1.078 0.889 21.732 1.00 89.62 162 SER A N 1
ATOM 1216 C CA . SER A 1 162 ? -0.786 -0.150 22.728 1.00 89.62 162 SER A CA 1
ATOM 1217 C C . SER A 1 162 ? 0.446 0.197 23.573 1.00 89.62 162 SER A C 1
ATOM 1219 O O . SER A 1 162 ? 1.236 1.073 23.218 1.00 89.62 162 SER A O 1
ATOM 1221 N N . ALA A 1 163 ? 0.568 -0.461 24.730 1.00 71.88 163 ALA A N 1
ATOM 1222 C CA . ALA A 1 163 ? 1.477 -0.103 25.822 1.00 71.88 163 ALA A CA 1
ATOM 1223 C C . ALA A 1 163 ? 2.985 -0.270 25.528 1.00 71.88 163 ALA A C 1
ATOM 1225 O O . ALA A 1 163 ? 3.804 0.188 26.324 1.00 71.88 163 ALA A O 1
ATOM 1226 N N . THR A 1 164 ? 3.383 -0.942 24.443 1.00 67.25 164 THR A N 1
ATOM 1227 C CA . THR A 1 164 ? 4.804 -1.211 24.143 1.00 67.25 164 THR A CA 1
ATOM 1228 C C . THR A 1 164 ? 5.475 -0.089 23.356 1.00 67.25 164 THR A C 1
ATOM 1230 O O . THR A 1 164 ? 4.848 0.553 22.517 1.00 67.25 164 THR A O 1
ATOM 1233 N N . GLY A 1 165 ? 6.774 0.109 23.611 1.00 57.03 165 GLY A N 1
ATOM 1234 C CA . GLY A 1 165 ? 7.638 1.026 22.863 1.00 57.03 165 GLY A CA 1
ATOM 1235 C C . GLY A 1 165 ? 7.905 0.599 21.405 1.00 57.03 165 GLY A C 1
ATOM 1236 O O . GLY A 1 165 ? 7.408 -0.441 20.965 1.00 57.03 165 GLY A O 1
ATOM 1237 N N . PRO A 1 166 ? 8.669 1.410 20.642 1.00 52.94 166 PRO A N 1
ATOM 1238 C CA . PRO A 1 166 ? 8.986 1.146 19.236 1.00 52.94 166 PRO A CA 1
ATOM 1239 C C . PRO A 1 166 ? 9.793 -0.154 19.063 1.00 52.94 166 PRO A C 1
ATOM 1241 O O . PRO A 1 166 ? 10.663 -0.459 19.876 1.00 52.94 166 PRO A O 1
ATOM 1244 N N . TYR A 1 167 ? 9.497 -0.912 18.004 1.00 50.00 167 TYR A N 1
ATOM 1245 C CA . TYR A 1 167 ? 10.118 -2.201 17.680 1.00 50.00 167 TYR A CA 1
ATOM 1246 C C . TYR A 1 167 ? 11.639 -2.116 17.470 1.00 50.00 167 TYR A C 1
ATOM 1248 O O . TYR A 1 167 ? 12.141 -1.209 16.806 1.00 50.00 167 TYR A O 1
ATOM 1256 N N . VAL A 1 168 ? 12.352 -3.121 17.992 1.00 47.38 168 VAL A N 1
ATOM 1257 C CA . VAL A 1 168 ? 13.779 -3.392 17.755 1.00 47.38 168 VAL A CA 1
ATOM 1258 C C . VAL A 1 168 ? 13.921 -4.887 17.464 1.00 47.38 168 VAL A C 1
ATOM 1260 O O . VAL A 1 168 ? 13.977 -5.658 18.413 1.00 47.38 168 VAL A O 1
ATOM 1263 N N . ASP A 1 169 ? 13.890 -5.284 16.185 1.00 47.16 169 ASP A N 1
ATOM 1264 C CA . ASP A 1 169 ? 14.256 -6.599 15.596 1.00 47.16 169 ASP A CA 1
ATOM 1265 C C . ASP A 1 169 ? 14.019 -7.893 16.414 1.00 47.16 169 ASP A C 1
ATOM 1267 O O . ASP A 1 169 ? 14.668 -8.917 16.212 1.00 47.16 169 ASP A O 1
ATOM 1271 N N . GLY A 1 170 ? 13.034 -7.882 17.310 1.00 48.41 170 GLY A N 1
ATOM 1272 C CA . GLY A 1 170 ? 12.774 -8.914 18.305 1.00 48.41 170 GLY A CA 1
ATOM 1273 C C . GLY A 1 170 ? 11.282 -9.033 18.586 1.00 48.41 170 GLY A C 1
ATOM 1274 O O . GLY A 1 170 ? 10.498 -8.153 18.244 1.00 48.41 170 GLY A O 1
ATOM 1275 N N . GLU A 1 171 ? 10.889 -10.154 19.181 1.00 54.97 171 GLU A N 1
ATOM 1276 C CA . GLU A 1 171 ? 9.533 -10.690 19.397 1.00 54.97 171 GLU A CA 1
ATOM 1277 C C . GLU A 1 171 ? 8.560 -9.816 20.235 1.00 54.97 171 GLU A C 1
ATOM 1279 O O . GLU A 1 171 ? 7.680 -10.322 20.926 1.00 54.97 171 GLU A O 1
ATOM 1284 N N . GLN A 1 172 ? 8.682 -8.491 20.200 1.00 61.81 172 GLN A N 1
ATOM 1285 C CA . GLN A 1 172 ? 7.753 -7.553 20.819 1.00 61.81 172 GLN A CA 1
ATOM 1286 C C . GLN A 1 172 ? 6.582 -7.286 19.866 1.00 61.81 172 GLN A C 1
ATOM 1288 O O . GLN A 1 172 ? 6.688 -6.519 18.912 1.00 61.81 172 GLN A O 1
ATOM 1293 N N . TYR A 1 173 ? 5.453 -7.946 20.122 1.00 67.56 173 TYR A N 1
ATOM 1294 C CA . TYR A 1 173 ? 4.251 -7.880 19.279 1.00 67.56 173 TYR A CA 1
ATOM 1295 C C . TYR A 1 173 ? 3.254 -6.785 19.695 1.00 67.56 173 TYR A C 1
ATOM 1297 O O . TYR A 1 173 ? 2.237 -6.596 19.023 1.00 67.56 173 TYR A O 1
ATOM 1305 N N . GLY A 1 174 ? 3.525 -6.072 20.794 1.00 80.00 174 GLY A N 1
ATOM 1306 C CA . GLY A 1 174 ? 2.521 -5.241 21.457 1.00 80.00 174 GLY A CA 1
ATOM 1307 C C . GLY A 1 174 ? 1.279 -6.053 21.820 1.00 80.00 174 GLY A C 1
ATOM 1308 O O . GLY A 1 174 ? 1.348 -7.269 22.007 1.00 80.00 174 GLY A O 1
ATOM 1309 N N . ALA A 1 175 ? 0.131 -5.391 21.914 1.00 91.06 175 ALA A N 1
ATOM 1310 C CA . ALA A 1 175 ? -1.143 -6.093 21.936 1.00 91.06 175 ALA A CA 1
ATOM 1311 C C . ALA A 1 175 ? -1.450 -6.728 20.569 1.00 91.06 175 ALA A C 1
ATOM 1313 O O . ALA A 1 175 ? -1.145 -6.156 19.518 1.00 91.06 175 ALA A O 1
ATOM 1314 N N . ILE A 1 176 ? -2.079 -7.902 20.583 1.00 94.44 176 ILE A N 1
ATOM 1315 C CA . ILE A 1 176 ? -2.374 -8.686 19.383 1.00 94.44 176 ILE A CA 1
ATOM 1316 C C . ILE A 1 176 ? -3.885 -8.732 19.175 1.00 94.44 176 ILE A C 1
ATOM 1318 O O . ILE A 1 176 ? -4.622 -9.199 20.037 1.00 94.44 176 ILE A O 1
ATOM 1322 N N . LEU A 1 177 ? -4.347 -8.303 18.005 1.00 97.69 177 LEU A N 1
ATOM 1323 C CA . LEU A 1 177 ? -5.675 -8.629 17.495 1.00 97.69 177 LEU A CA 1
ATOM 1324 C C . LEU A 1 177 ? -5.567 -9.950 16.728 1.00 97.69 177 LEU A C 1
ATOM 1326 O O . LEU A 1 177 ? -5.045 -9.986 15.612 1.00 97.69 177 LEU A O 1
ATOM 1330 N N . GLN A 1 178 ? -6.017 -11.044 17.336 1.00 97.75 178 GLN A N 1
ATOM 1331 C CA . GLN A 1 178 ? -6.044 -12.355 16.700 1.00 97.75 178 GLN A CA 1
ATOM 1332 C C . GLN A 1 178 ? -7.290 -12.459 15.818 1.00 97.75 178 GLN A C 1
ATOM 1334 O O . GLN A 1 178 ? -8.408 -12.599 16.311 1.00 97.75 178 GLN A O 1
ATOM 1339 N N . TRP A 1 179 ? -7.094 -12.387 14.507 1.00 98.25 179 TRP A N 1
ATOM 1340 C CA . TRP A 1 179 ? -8.148 -12.419 13.508 1.00 98.25 179 TRP A CA 1
ATOM 1341 C C . TRP A 1 179 ? -8.544 -13.856 13.156 1.00 98.25 179 TRP A C 1
ATOM 1343 O O . TRP A 1 179 ? -7.880 -14.524 12.363 1.00 98.25 179 TRP A O 1
ATOM 1353 N N . ASP A 1 180 ? -9.648 -14.308 13.749 1.00 97.69 180 ASP A N 1
ATOM 1354 C CA . ASP A 1 180 ? -10.241 -15.642 13.606 1.00 97.69 180 ASP A CA 1
ATOM 1355 C C . ASP A 1 180 ? -11.701 -15.530 13.118 1.00 97.69 180 ASP A C 1
ATOM 1357 O O . ASP A 1 180 ? -12.649 -15.776 13.881 1.00 97.69 180 ASP A O 1
ATOM 1361 N N . PRO A 1 181 ? -11.913 -15.067 11.869 1.00 97.62 181 PRO A N 1
ATOM 1362 C CA . PRO A 1 181 ? -13.242 -14.765 11.364 1.00 97.62 181 PRO A CA 1
ATOM 1363 C C . PRO A 1 181 ? -14.126 -16.010 11.290 1.00 97.62 181 PRO A C 1
ATOM 1365 O O . PRO A 1 181 ? -13.704 -17.073 10.839 1.00 97.62 181 PRO A O 1
ATOM 1368 N N . ILE A 1 182 ? -15.397 -15.856 11.668 1.00 97.25 182 ILE A N 1
ATOM 1369 C CA . ILE A 1 182 ? -16.414 -16.8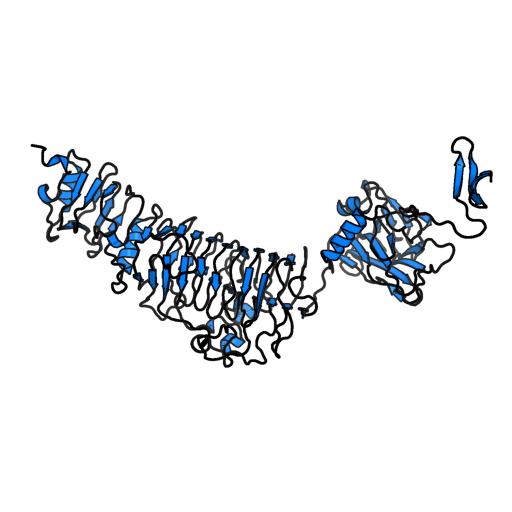99 11.446 1.00 97.25 182 ILE A CA 1
ATOM 1370 C C . ILE A 1 182 ? -16.684 -17.077 9.945 1.00 97.25 182 ILE A C 1
ATOM 1372 O O . ILE A 1 182 ? -16.905 -18.194 9.478 1.00 97.25 182 ILE A O 1
ATOM 1376 N N . ASP A 1 183 ? -16.668 -15.976 9.191 1.00 96.56 183 ASP A N 1
ATOM 1377 C CA . ASP A 1 183 ? -16.793 -16.001 7.738 1.00 96.56 183 ASP A CA 1
ATOM 1378 C C . ASP A 1 183 ? -15.430 -16.272 7.090 1.00 96.56 183 ASP A C 1
ATOM 1380 O O . ASP A 1 183 ? -14.566 -15.402 7.006 1.00 96.56 183 ASP A O 1
ATOM 1384 N N . THR A 1 184 ? -15.262 -17.509 6.629 1.00 94.56 184 THR A N 1
ATOM 1385 C CA . THR A 1 184 ? -14.058 -17.991 5.944 1.00 94.56 184 THR A CA 1
ATOM 1386 C C . THR A 1 184 ? -14.213 -18.050 4.423 1.00 94.56 184 THR A C 1
ATOM 1388 O O . THR A 1 184 ? -13.317 -18.537 3.737 1.00 94.56 184 THR A O 1
ATOM 1391 N N . LYS A 1 185 ? -15.353 -17.593 3.883 1.00 96.62 185 LYS A N 1
ATOM 1392 C CA . LYS A 1 185 ? -15.679 -17.666 2.449 1.00 96.62 185 LYS A CA 1
ATOM 1393 C C . LYS A 1 185 ? -15.589 -16.314 1.754 1.00 96.62 185 LYS A C 1
ATOM 1395 O O . LYS A 1 185 ? -15.362 -16.278 0.546 1.00 96.62 185 LYS A O 1
ATOM 1400 N N . THR A 1 186 ? -15.781 -15.223 2.487 1.00 97.69 186 THR A N 1
ATOM 1401 C CA . THR A 1 186 ? -15.598 -13.877 1.947 1.00 97.69 186 THR A CA 1
ATOM 1402 C C . THR A 1 186 ? -14.116 -13.574 1.800 1.00 97.69 186 THR A C 1
ATOM 1404 O O . THR A 1 186 ? -13.362 -13.551 2.775 1.00 97.69 186 THR A O 1
ATOM 1407 N N . ASP A 1 187 ? -13.697 -13.320 0.565 1.00 98.12 187 ASP A N 1
ATOM 1408 C CA . ASP A 1 187 ? -12.330 -12.902 0.297 1.00 98.12 187 ASP A CA 1
ATOM 1409 C C . ASP A 1 187 ? -12.073 -11.485 0.816 1.00 98.12 187 ASP A C 1
ATOM 1411 O O . ASP A 1 187 ? -12.962 -10.632 0.814 1.00 98.12 187 ASP A O 1
ATOM 1415 N N . LEU A 1 188 ? -10.840 -11.240 1.260 1.00 98.06 188 LEU A N 1
ATOM 1416 C CA . LEU A 1 188 ? -10.373 -9.956 1.779 1.00 98.06 188 LEU A CA 1
ATOM 1417 C C . LEU A 1 188 ? -11.162 -9.414 2.983 1.00 98.06 188 LEU A C 1
ATOM 1419 O O . LEU A 1 188 ? -11.080 -8.219 3.266 1.00 98.06 188 LEU A O 1
ATOM 1423 N N . LEU A 1 189 ? -11.881 -10.264 3.728 1.00 98.12 189 LEU A N 1
ATOM 1424 C CA . LEU A 1 189 ? -12.597 -9.843 4.935 1.00 98.12 189 LEU A CA 1
ATOM 1425 C C . LEU A 1 189 ? -11.602 -9.292 5.981 1.00 98.12 189 LEU A C 1
ATOM 1427 O O . LEU A 1 189 ? -10.732 -10.047 6.437 1.00 98.12 189 LEU A O 1
ATOM 1431 N N . PRO A 1 190 ? -11.689 -8.003 6.366 1.00 98.38 190 PRO A N 1
ATOM 1432 C CA . PRO A 1 190 ? -10.687 -7.383 7.221 1.00 98.38 190 PRO A CA 1
ATOM 1433 C C . PRO A 1 190 ? -10.972 -7.593 8.709 1.00 98.38 190 PRO A C 1
ATOM 1435 O O . PRO A 1 190 ? -12.127 -7.546 9.134 1.00 98.38 190 PRO A O 1
ATOM 1438 N N . CYS A 1 191 ? -9.919 -7.715 9.521 1.00 98.69 191 CYS A N 1
ATOM 1439 C CA . CYS A 1 191 ? -10.041 -7.620 10.979 1.00 98.69 191 CYS A CA 1
ATOM 1440 C C . CYS A 1 191 ? -10.458 -6.211 11.407 1.00 98.69 191 CYS A C 1
ATOM 1442 O O . CYS A 1 191 ? -11.370 -6.050 12.214 1.00 98.69 191 CYS A O 1
ATOM 1444 N N . LEU A 1 192 ? -9.780 -5.193 10.870 1.00 98.19 192 LEU A N 1
ATOM 1445 C CA . LEU A 1 192 ? -10.017 -3.784 11.170 1.00 98.19 192 LEU A CA 1
ATOM 1446 C C . LEU A 1 192 ? -10.309 -3.021 9.878 1.00 98.19 192 LEU A C 1
ATOM 1448 O O . LEU A 1 192 ? -9.477 -2.983 8.974 1.00 98.19 192 LEU A O 1
ATOM 1452 N N . LYS A 1 193 ? -11.468 -2.369 9.813 1.00 97.75 193 LYS A N 1
ATOM 1453 C CA . LYS A 1 193 ? -11.857 -1.481 8.717 1.00 97.75 193 LYS A CA 1
ATOM 1454 C C . LYS A 1 193 ? -11.828 -0.030 9.180 1.00 97.75 193 LYS A C 1
ATOM 1456 O O . LYS A 1 193 ? -12.532 0.355 10.115 1.00 97.75 193 LYS A O 1
ATOM 1461 N N . ILE A 1 194 ? -11.032 0.789 8.502 1.00 95.69 194 ILE A N 1
ATOM 1462 C CA . ILE A 1 194 ? -10.871 2.216 8.781 1.00 95.69 194 ILE A CA 1
ATOM 1463 C C . ILE A 1 194 ? -11.554 2.998 7.659 1.00 95.69 194 ILE A C 1
ATOM 1465 O O . ILE A 1 194 ? -11.105 2.973 6.516 1.00 95.69 194 ILE A O 1
ATOM 1469 N N . GLN A 1 195 ? -12.646 3.689 7.995 1.00 89.25 195 GLN A N 1
ATOM 1470 C CA . GLN A 1 195 ? -13.427 4.483 7.041 1.00 89.25 195 GLN A CA 1
ATOM 1471 C C . GLN A 1 195 ? -13.792 5.859 7.614 1.00 89.25 195 GLN A C 1
ATOM 1473 O O . GLN A 1 195 ? -13.350 6.876 7.093 1.00 89.25 195 GLN A O 1
ATOM 1478 N N . THR A 1 196 ? -14.564 5.905 8.705 1.00 75.44 196 THR A N 1
ATOM 1479 C CA . THR A 1 196 ? -15.166 7.154 9.209 1.00 75.44 196 THR A CA 1
ATOM 1480 C C . THR A 1 196 ? -14.189 8.027 9.994 1.00 75.44 196 THR A C 1
ATOM 1482 O O . THR A 1 196 ? -14.077 9.218 9.728 1.00 75.44 196 THR A O 1
ATOM 1485 N N . ALA A 1 197 ? -13.461 7.450 10.951 1.00 67.06 197 ALA A N 1
ATOM 1486 C CA . ALA A 1 197 ? -12.543 8.205 11.808 1.00 67.06 197 ALA A CA 1
ATOM 1487 C C . ALA A 1 197 ? -11.125 8.330 11.223 1.00 67.06 197 ALA A C 1
ATOM 1489 O O . ALA A 1 197 ? -10.251 8.927 11.839 1.00 67.06 197 ALA A O 1
ATOM 1490 N N . GLY A 1 198 ? -10.888 7.771 10.032 1.00 65.75 198 GLY A N 1
ATOM 1491 C CA . GLY A 1 198 ? -9.557 7.570 9.463 1.00 65.75 198 GLY A CA 1
ATOM 1492 C C . GLY A 1 198 ? -8.806 8.829 9.038 1.00 65.75 198 GLY A C 1
ATOM 1493 O O . GLY A 1 198 ? -7.691 8.691 8.560 1.00 65.75 198 GLY A O 1
ATOM 1494 N N . ILE A 1 199 ? -9.368 10.030 9.180 1.00 82.62 199 ILE A N 1
ATOM 1495 C CA . ILE A 1 199 ? -8.699 11.271 8.770 1.00 82.62 199 ILE A CA 1
ATOM 1496 C C . ILE A 1 199 ? -7.649 11.653 9.815 1.00 82.62 199 ILE A C 1
ATOM 1498 O O . ILE A 1 199 ? -7.993 12.033 10.937 1.00 82.62 199 ILE A O 1
ATOM 1502 N N . SER A 1 200 ? -6.367 11.544 9.454 1.00 86.44 200 SER A N 1
ATOM 1503 C CA . SER A 1 200 ? -5.228 11.825 10.345 1.00 86.44 200 SER A CA 1
ATOM 1504 C C . SER A 1 200 ? -5.253 11.039 11.668 1.00 86.44 200 SER A C 1
ATOM 1506 O O . SER A 1 200 ? -4.630 11.446 12.654 1.00 86.44 200 SER A O 1
ATOM 1508 N N . ALA A 1 201 ? -5.986 9.922 11.715 1.00 93.50 201 ALA A N 1
ATOM 1509 C CA . ALA A 1 201 ? -6.022 9.026 12.864 1.00 93.50 201 ALA A CA 1
ATOM 1510 C C . ALA A 1 201 ? -4.723 8.223 12.964 1.00 93.50 201 ALA A C 1
ATOM 1512 O O . ALA A 1 201 ? -4.160 7.819 11.948 1.00 93.50 201 ALA A O 1
ATOM 1513 N N . VAL A 1 202 ? -4.256 7.981 14.190 1.00 94.69 202 VAL A N 1
ATOM 1514 C CA . VAL A 1 202 ? -2.947 7.367 14.452 1.00 94.69 202 VAL A CA 1
ATOM 1515 C C . VAL A 1 202 ? -3.097 5.966 15.034 1.00 94.69 202 VAL A C 1
ATOM 1517 O O . VAL A 1 202 ? -3.606 5.800 16.137 1.00 94.69 202 VAL A O 1
ATOM 1520 N N . PHE A 1 203 ? -2.600 4.965 14.322 1.00 95.00 203 PHE A N 1
ATOM 1521 C CA . PHE A 1 203 ? -2.625 3.559 14.712 1.00 95.00 203 PHE A CA 1
ATOM 1522 C C . PHE A 1 203 ? -1.200 3.103 15.021 1.00 95.00 203 PHE A C 1
ATOM 1524 O O . PHE A 1 203 ? -0.348 3.131 14.134 1.00 95.00 203 PHE A O 1
ATOM 1531 N N . GLU A 1 204 ? -0.920 2.721 16.267 1.00 92.88 204 GLU A N 1
ATOM 1532 C CA . GLU A 1 204 ? 0.450 2.489 16.715 1.00 92.88 204 GLU A CA 1
ATOM 1533 C C . GLU A 1 204 ? 0.640 1.353 17.734 1.00 92.88 204 GLU A C 1
ATOM 1535 O O . GLU A 1 204 ? -0.176 1.146 18.633 1.00 92.88 204 GLU A O 1
ATOM 1540 N N . ASN A 1 205 ? 1.763 0.637 17.599 1.00 90.94 205 ASN A N 1
ATOM 1541 C CA . ASN A 1 205 ? 2.284 -0.355 18.554 1.00 90.94 205 ASN A CA 1
ATOM 1542 C C . ASN A 1 205 ? 1.409 -1.602 18.794 1.00 90.94 205 ASN A C 1
ATOM 1544 O O . ASN A 1 205 ? 1.339 -2.096 19.923 1.00 90.94 205 ASN A O 1
ATOM 1548 N N . PHE A 1 206 ? 0.745 -2.129 17.765 1.00 92.88 206 PHE A N 1
ATOM 1549 C CA . PHE A 1 206 ? -0.028 -3.374 17.869 1.00 92.88 206 PHE A CA 1
ATOM 1550 C C . PHE A 1 206 ? 0.163 -4.284 16.652 1.00 92.88 206 PHE A C 1
ATOM 1552 O O . PHE A 1 206 ? 0.606 -3.857 15.581 1.00 92.88 206 PHE A O 1
ATOM 1559 N N . THR A 1 207 ? -0.212 -5.550 16.825 1.00 94.56 207 THR A N 1
ATOM 1560 C CA . THR A 1 207 ? -0.167 -6.573 15.780 1.00 94.56 207 THR A CA 1
ATOM 1561 C C . THR A 1 207 ? -1.574 -7.033 15.407 1.00 94.56 207 THR A C 1
ATOM 1563 O O . THR A 1 207 ? -2.415 -7.226 16.280 1.00 94.56 207 THR A O 1
ATOM 1566 N N . VAL A 1 208 ? -1.822 -7.285 14.122 1.00 97.44 208 VAL A N 1
ATOM 1567 C CA . VAL A 1 208 ? -2.963 -8.089 13.655 1.00 97.44 208 VAL A CA 1
ATOM 1568 C C .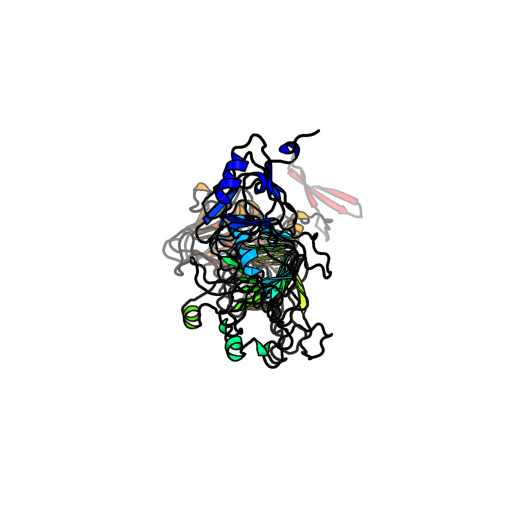 VAL A 1 208 ? -2.452 -9.433 13.152 1.00 97.44 208 VAL A C 1
ATOM 1570 O O . VAL A 1 208 ? -1.591 -9.497 12.273 1.00 97.44 208 VAL A O 1
ATOM 1573 N N . HIS A 1 209 ? -2.977 -10.512 13.717 1.00 95.38 209 HIS A N 1
ATOM 1574 C CA . HIS A 1 209 ? -2.472 -11.863 13.526 1.00 95.38 209 HIS A CA 1
ATOM 1575 C C . HIS A 1 209 ? -3.599 -12.786 13.073 1.00 95.38 209 HIS A C 1
ATOM 1577 O O . HIS A 1 209 ? -4.515 -13.046 13.843 1.00 95.38 209 HIS A O 1
ATOM 1583 N N . GLY A 1 210 ? -3.570 -13.257 11.830 1.00 97.12 210 GLY A N 1
ATOM 1584 C CA . GLY A 1 210 ? -4.579 -14.194 11.335 1.00 97.12 210 GLY A CA 1
ATOM 1585 C C . GLY A 1 210 ? -4.291 -15.654 11.699 1.00 97.12 210 GLY A C 1
ATOM 1586 O O . GLY A 1 210 ? -3.270 -15.979 12.302 1.00 97.12 210 GLY A O 1
ATOM 1587 N N . MET A 1 211 ? -5.202 -16.544 11.303 1.00 95.19 211 MET A N 1
ATOM 1588 C CA . MET A 1 211 ? -5.115 -17.985 11.592 1.00 95.19 211 MET A CA 1
ATOM 1589 C C . MET A 1 211 ? -4.421 -18.805 10.496 1.00 95.19 211 MET A C 1
ATOM 1591 O O . MET A 1 211 ? -4.135 -19.983 10.704 1.00 95.19 211 MET A O 1
ATOM 1595 N N . ILE A 1 212 ? -4.172 -18.221 9.317 1.00 93.06 212 ILE A N 1
ATOM 1596 C CA . ILE A 1 212 ? -3.638 -18.954 8.162 1.00 93.06 212 ILE A CA 1
ATOM 1597 C C . ILE A 1 212 ? -2.150 -18.663 8.019 1.00 93.06 212 ILE A C 1
ATOM 1599 O O . ILE A 1 212 ? -1.738 -17.596 7.563 1.00 93.06 212 ILE A O 1
ATOM 1603 N N . GLN A 1 213 ? -1.330 -19.652 8.357 1.00 92.69 213 GLN A N 1
ATOM 1604 C CA . GLN A 1 213 ? 0.109 -19.592 8.148 1.00 92.69 213 GLN A CA 1
ATOM 1605 C C . GLN A 1 213 ? 0.449 -19.883 6.682 1.00 92.69 213 GLN A C 1
ATOM 1607 O O . GLN A 1 213 ? 0.805 -21.003 6.312 1.00 92.69 213 GLN A O 1
ATOM 1612 N N . TYR A 1 214 ? 0.328 -18.857 5.838 1.00 93.94 214 TYR A N 1
ATOM 1613 C CA . TYR A 1 214 ? 0.900 -18.883 4.495 1.00 93.94 214 TYR A CA 1
ATOM 1614 C C . TYR A 1 214 ? 2.394 -19.189 4.587 1.00 93.94 214 TYR A C 1
ATOM 1616 O O . TYR A 1 214 ? 3.082 -18.727 5.500 1.00 93.94 214 TYR A O 1
ATOM 1624 N N . ASN A 1 215 ? 2.885 -19.988 3.649 1.00 90.19 215 ASN A N 1
ATOM 1625 C CA . ASN A 1 215 ? 4.274 -20.408 3.625 1.00 90.19 215 ASN A CA 1
ATOM 1626 C C . ASN A 1 215 ? 4.769 -20.404 2.184 1.00 90.19 215 ASN A C 1
ATOM 1628 O O . ASN A 1 215 ? 4.304 -21.197 1.372 1.00 90.19 215 ASN A O 1
ATOM 1632 N N . ARG A 1 216 ? 5.748 -19.557 1.874 1.00 88.44 216 ARG A N 1
ATOM 1633 C CA . ARG A 1 216 ? 6.351 -19.441 0.540 1.00 88.44 216 ARG A CA 1
ATOM 1634 C C . ARG A 1 216 ? 6.769 -20.790 -0.070 1.00 88.44 216 ARG A C 1
ATOM 1636 O O . ARG A 1 216 ? 6.763 -20.950 -1.285 1.00 88.44 216 ARG A O 1
ATOM 1643 N N . ARG A 1 217 ? 7.078 -21.777 0.780 1.00 85.56 217 ARG A N 1
ATOM 1644 C CA . ARG A 1 217 ? 7.464 -23.134 0.384 1.00 85.56 217 ARG A CA 1
ATOM 1645 C C . ARG A 1 217 ? 6.353 -23.924 -0.304 1.00 85.56 217 ARG A C 1
ATOM 1647 O O . ARG A 1 217 ? 6.586 -24.738 -1.185 1.00 85.56 217 ARG A O 1
ATOM 1654 N N . TYR A 1 218 ? 5.111 -23.654 0.066 1.00 89.75 218 TYR A N 1
ATOM 1655 C CA . TYR A 1 218 ? 3.959 -24.412 -0.411 1.00 89.75 218 TYR A CA 1
ATOM 1656 C C . TYR A 1 218 ? 2.973 -23.515 -1.153 1.00 89.75 218 TYR A C 1
ATOM 1658 O O . TYR A 1 218 ? 1.765 -23.701 -1.024 1.00 89.75 218 TYR A O 1
ATOM 1666 N N . LEU A 1 219 ? 3.471 -22.513 -1.891 1.00 93.69 219 LEU A N 1
ATOM 1667 C CA . LEU A 1 219 ? 2.626 -21.504 -2.540 1.00 93.69 219 LEU A CA 1
ATOM 1668 C C . LEU A 1 219 ? 1.557 -22.093 -3.458 1.00 93.69 219 LEU A C 1
ATOM 1670 O O . LEU A 1 219 ? 0.469 -21.530 -3.530 1.00 93.69 219 LEU A O 1
ATOM 1674 N N . SER A 1 220 ? 1.806 -23.245 -4.078 1.00 93.81 220 SER A N 1
ATOM 1675 C CA . SER A 1 220 ? 0.817 -23.956 -4.893 1.00 93.81 220 SER A CA 1
ATOM 1676 C C . SER A 1 220 ? -0.436 -24.400 -4.126 1.00 93.81 220 SER A C 1
ATOM 1678 O O . SER A 1 220 ? -1.465 -24.659 -4.741 1.00 93.81 220 SER A O 1
ATOM 1680 N N . LYS A 1 221 ? -0.418 -24.412 -2.783 1.00 95.19 221 LYS A N 1
ATOM 1681 C CA . LYS A 1 221 ? -1.625 -24.603 -1.954 1.00 95.19 221 LYS A CA 1
ATOM 1682 C C . LYS A 1 221 ? -2.576 -23.406 -1.990 1.00 95.19 221 LYS A C 1
ATOM 1684 O O . LYS A 1 221 ? -3.759 -23.571 -1.706 1.00 95.19 221 LYS A O 1
ATOM 1689 N N . TRP A 1 222 ? -2.062 -22.211 -2.278 1.00 97.00 222 TRP A N 1
ATOM 1690 C CA . TRP A 1 222 ? -2.825 -20.959 -2.256 1.00 97.00 222 TRP A CA 1
ATOM 1691 C C . TRP A 1 222 ? -2.829 -20.229 -3.597 1.00 97.00 222 TRP A C 1
ATOM 1693 O O . TRP A 1 222 ? -3.452 -19.174 -3.686 1.00 97.00 222 TRP A O 1
ATOM 1703 N N . ILE A 1 223 ? -2.134 -20.755 -4.608 1.00 98.12 223 ILE A N 1
ATOM 1704 C CA . ILE A 1 223 ? -2.019 -20.164 -5.938 1.00 98.12 223 ILE A CA 1
ATOM 1705 C C . ILE A 1 223 ? -2.399 -21.206 -6.986 1.00 98.12 223 ILE A C 1
ATOM 1707 O O . ILE A 1 223 ? -1.711 -22.212 -7.154 1.00 98.12 223 ILE A O 1
ATOM 1711 N N . ASP A 1 224 ? -3.470 -20.934 -7.728 1.00 98.31 224 ASP A N 1
ATOM 1712 C CA . ASP A 1 224 ? -3.816 -21.684 -8.930 1.00 98.31 224 ASP A CA 1
ATOM 1713 C C . ASP A 1 224 ? -2.840 -21.324 -10.057 1.00 98.31 224 ASP A C 1
ATOM 1715 O O . ASP A 1 224 ? -2.797 -20.188 -10.537 1.00 98.31 224 ASP A O 1
ATOM 1719 N N . LYS A 1 225 ? -2.060 -22.314 -10.503 1.00 97.25 225 LYS A N 1
ATOM 1720 C CA . LYS A 1 225 ? -1.038 -22.122 -11.535 1.00 97.25 225 LYS A CA 1
ATOM 1721 C C . LYS A 1 225 ? -1.617 -21.597 -12.856 1.00 97.25 225 LYS A C 1
ATOM 1723 O O . LYS A 1 225 ? -1.016 -20.736 -13.489 1.00 97.25 225 LYS A O 1
ATOM 1728 N N . LYS A 1 226 ? -2.775 -22.101 -13.292 1.00 97.94 226 LYS A N 1
ATOM 1729 C CA . LYS A 1 226 ? -3.369 -21.729 -14.585 1.00 97.94 226 LYS A CA 1
ATOM 1730 C C . LYS A 1 226 ? -3.801 -20.265 -14.587 1.00 97.94 226 LYS A C 1
ATOM 1732 O O . LYS A 1 226 ? -3.697 -19.596 -15.615 1.00 97.94 226 LYS A O 1
ATOM 1737 N N . LEU A 1 227 ? -4.321 -19.779 -13.465 1.00 98.31 227 LEU A N 1
ATOM 1738 C CA . LEU A 1 227 ? -4.695 -18.375 -13.297 1.00 98.31 227 LEU A CA 1
ATOM 1739 C C . LEU A 1 227 ? -3.458 -17.488 -13.087 1.00 98.31 227 LEU A C 1
ATOM 1741 O O . LEU A 1 227 ? -3.407 -16.390 -13.637 1.00 98.31 227 LEU A O 1
ATOM 1745 N N . PHE A 1 228 ? -2.434 -17.993 -12.392 1.00 98.12 228 PHE A N 1
ATOM 1746 C CA . PHE A 1 228 ? -1.142 -17.318 -12.238 1.00 98.12 228 PHE A CA 1
ATOM 1747 C C . PHE A 1 228 ? -0.421 -17.098 -13.568 1.00 98.12 228 PHE A C 1
ATOM 1749 O O . PHE A 1 228 ? 0.061 -15.998 -13.823 1.00 98.12 228 PHE A O 1
ATOM 1756 N N . ASP A 1 229 ? -0.424 -18.087 -14.462 1.00 96.88 229 ASP A N 1
ATOM 1757 C CA . ASP A 1 229 ? 0.157 -17.954 -15.805 1.00 96.88 229 ASP A CA 1
ATOM 1758 C C . ASP A 1 229 ? -0.557 -16.876 -16.658 1.00 96.88 229 ASP A C 1
ATOM 1760 O O . ASP A 1 229 ? -0.025 -16.432 -17.676 1.00 96.88 229 ASP A O 1
ATOM 1764 N N . GLN A 1 230 ? -1.757 -16.445 -16.249 1.00 97.38 230 GLN A N 1
ATOM 1765 C CA . GLN A 1 230 ? -2.534 -15.361 -16.864 1.00 97.38 230 GLN A CA 1
ATOM 1766 C C . GLN A 1 230 ? -2.451 -14.039 -16.079 1.00 97.38 230 GLN A C 1
ATOM 1768 O O . GLN A 1 230 ? -3.137 -13.083 -16.433 1.00 97.38 230 GLN A O 1
ATOM 1773 N N . ASP A 1 231 ? -1.642 -13.987 -15.016 1.00 98.00 231 ASP A N 1
ATOM 1774 C CA . ASP A 1 231 ? -1.532 -12.873 -14.071 1.00 98.00 231 ASP A CA 1
ATOM 1775 C C . ASP A 1 231 ? -2.895 -12.464 -13.435 1.00 98.00 231 ASP A C 1
ATOM 1777 O O . ASP A 1 231 ? -3.082 -11.304 -13.067 1.00 98.00 231 ASP A O 1
ATOM 1781 N N . LEU A 1 232 ? -3.869 -13.379 -13.300 1.00 98.44 232 LEU A N 1
ATOM 1782 C CA . LEU A 1 232 ? -5.209 -13.099 -12.744 1.00 98.44 232 LEU A CA 1
ATOM 1783 C C . LEU A 1 232 ? -5.210 -13.078 -11.210 1.00 98.44 232 LEU A C 1
ATOM 1785 O O . LEU A 1 232 ? -4.634 -13.961 -10.580 1.00 98.44 232 LEU A O 1
ATOM 1789 N N . TYR A 1 233 ? -5.919 -12.128 -10.591 1.00 98.44 233 TYR A N 1
ATOM 1790 C CA . TYR A 1 233 ? -6.049 -12.057 -9.127 1.00 98.44 233 TYR A CA 1
ATOM 1791 C C . TYR A 1 233 ? -6.686 -13.317 -8.528 1.00 98.44 233 TYR A C 1
ATOM 1793 O O . TYR A 1 233 ? -6.286 -13.775 -7.455 1.00 98.44 233 TYR A O 1
ATOM 1801 N N . GLU A 1 234 ? -7.645 -13.910 -9.240 1.00 98.06 234 GLU A N 1
ATOM 1802 C CA . GLU A 1 234 ? -8.366 -15.120 -8.843 1.00 98.06 234 GLU A CA 1
ATOM 1803 C C . GLU A 1 234 ? -7.451 -16.339 -8.666 1.00 98.06 234 GLU A C 1
ATOM 1805 O O . GLU A 1 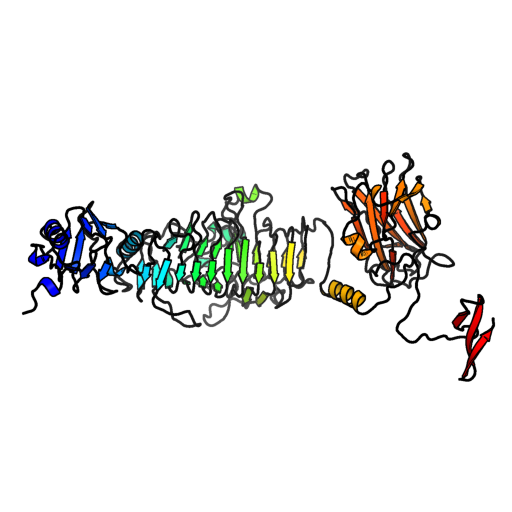234 ? -7.895 -17.361 -8.149 1.00 98.06 234 GLU A O 1
ATOM 1810 N N . MET A 1 235 ? -6.171 -16.241 -9.048 1.00 98.25 235 MET A N 1
ATOM 1811 C CA . MET A 1 235 ? -5.171 -17.247 -8.706 1.00 98.25 235 MET A CA 1
ATOM 1812 C C . MET A 1 235 ? -5.049 -17.463 -7.199 1.00 98.25 235 MET A C 1
ATOM 1814 O O . MET A 1 235 ? -4.748 -18.574 -6.776 1.00 98.25 235 MET A O 1
ATOM 1818 N N . PHE A 1 236 ? -5.264 -16.427 -6.384 1.00 98.50 236 PHE A N 1
ATOM 1819 C CA . PHE A 1 236 ? -5.121 -16.540 -4.942 1.00 98.50 236 PHE A CA 1
ATOM 1820 C C . PHE A 1 236 ? -6.347 -17.187 -4.304 1.00 98.50 236 PHE A C 1
ATOM 1822 O O . PHE A 1 236 ? -7.473 -16.724 -4.485 1.00 98.50 236 PHE A O 1
ATOM 1829 N N . ALA A 1 237 ? -6.115 -18.169 -3.435 1.00 97.50 237 ALA A N 1
ATOM 1830 C CA . ALA A 1 237 ? -7.148 -18.711 -2.564 1.00 97.50 237 ALA A CA 1
ATOM 1831 C C . ALA A 1 237 ? -7.847 -17.600 -1.757 1.00 97.50 237 ALA A C 1
ATOM 1833 O O . ALA A 1 237 ? -7.248 -16.573 -1.416 1.00 97.50 237 ALA A O 1
ATOM 1834 N N . VAL A 1 238 ? -9.124 -17.818 -1.437 1.00 97.56 238 VAL A N 1
ATOM 1835 C CA . VAL A 1 238 ? -9.898 -16.943 -0.546 1.00 97.56 238 VAL A CA 1
ATOM 1836 C C . VAL A 1 238 ? -9.177 -16.804 0.792 1.00 97.56 238 VAL A C 1
ATOM 1838 O O . VAL A 1 238 ? -8.729 -17.798 1.367 1.00 97.56 238 VAL A O 1
ATOM 1841 N N . GLY A 1 239 ? -9.084 -15.582 1.313 1.00 97.06 239 GLY A N 1
ATOM 1842 C CA . GLY A 1 239 ? -8.507 -15.377 2.632 1.00 97.06 239 GLY A CA 1
ATOM 1843 C C . GLY A 1 239 ? -8.693 -13.972 3.202 1.00 97.06 239 GLY A C 1
ATOM 1844 O O . GLY A 1 239 ? -9.011 -13.030 2.479 1.00 97.06 239 GLY A O 1
ATOM 1845 N N . PRO A 1 240 ? -8.479 -13.813 4.517 1.00 97.75 240 PRO A N 1
ATOM 1846 C CA . PRO A 1 240 ? -8.761 -12.569 5.218 1.00 97.75 240 PRO A CA 1
ATOM 1847 C C . PRO A 1 240 ? -7.718 -11.476 4.969 1.00 97.75 240 PRO A C 1
ATOM 1849 O O . PRO A 1 240 ? -6.543 -11.764 4.739 1.00 97.75 240 PRO A O 1
ATOM 1852 N N . ALA A 1 241 ? -8.121 -10.220 5.146 1.00 98.56 241 ALA A N 1
ATOM 1853 C CA . ALA A 1 241 ? -7.207 -9.090 5.293 1.00 98.56 241 ALA A CA 1
ATOM 1854 C C . ALA A 1 241 ? -7.004 -8.743 6.781 1.00 98.56 241 ALA A C 1
ATOM 1856 O O . ALA A 1 241 ? -7.880 -8.983 7.611 1.00 98.56 241 ALA A O 1
ATOM 1857 N N . ALA A 1 242 ? -5.862 -8.162 7.146 1.00 98.62 242 ALA A N 1
ATOM 1858 C CA . ALA A 1 242 ? -5.678 -7.624 8.492 1.00 98.62 242 ALA A CA 1
ATOM 1859 C C . ALA A 1 242 ? -6.334 -6.242 8.623 1.00 98.62 242 ALA A C 1
ATOM 1861 O O . ALA A 1 242 ? -7.246 -6.074 9.432 1.00 98.62 242 ALA A O 1
ATOM 1862 N N . ILE A 1 243 ? -5.906 -5.263 7.819 1.00 98.56 243 ILE A N 1
ATOM 1863 C CA . ILE A 1 243 ? -6.406 -3.884 7.911 1.00 98.56 243 ILE A CA 1
ATOM 1864 C C . ILE A 1 243 ? -6.867 -3.391 6.540 1.00 98.56 243 ILE A C 1
ATOM 1866 O O . ILE A 1 243 ? -6.069 -3.324 5.610 1.00 98.56 243 ILE A O 1
ATOM 1870 N N . GLU A 1 244 ? -8.138 -3.002 6.429 1.00 98.12 244 GLU A N 1
ATOM 1871 C CA . GLU A 1 244 ? -8.693 -2.310 5.260 1.00 98.12 244 GLU A CA 1
ATOM 1872 C C . GLU A 1 244 ? -8.765 -0.803 5.522 1.00 98.12 244 GLU A C 1
ATOM 1874 O O . GLU A 1 244 ? -9.347 -0.357 6.515 1.00 98.12 244 GLU A O 1
ATOM 1879 N N . ILE A 1 245 ? -8.232 -0.017 4.589 1.00 96.44 245 ILE A N 1
ATOM 1880 C CA . ILE A 1 245 ? -8.470 1.422 4.500 1.00 96.44 245 ILE A CA 1
ATOM 1881 C C . ILE A 1 245 ? -9.509 1.625 3.398 1.00 96.44 245 ILE A C 1
ATOM 1883 O O . ILE A 1 245 ? -9.277 1.232 2.257 1.00 96.44 245 ILE A O 1
ATOM 1887 N N . ALA A 1 246 ? -10.652 2.221 3.736 1.00 93.50 246 ALA A N 1
ATOM 1888 C CA . ALA A 1 246 ? -11.788 2.372 2.831 1.00 93.50 246 ALA A CA 1
ATOM 1889 C C . ALA A 1 246 ? -12.295 3.818 2.762 1.00 93.50 246 ALA A C 1
ATOM 1891 O O . ALA A 1 246 ? -12.101 4.621 3.676 1.00 93.50 246 ALA A O 1
ATOM 1892 N N . GLY A 1 247 ? -13.007 4.146 1.682 1.00 90.00 247 GLY A N 1
ATOM 1893 C CA . GLY A 1 247 ? -13.589 5.477 1.492 1.00 90.00 247 GLY A CA 1
ATOM 1894 C C . GLY A 1 247 ? -12.514 6.564 1.421 1.00 90.00 247 GLY A C 1
ATOM 1895 O O . GLY A 1 247 ? -11.566 6.430 0.654 1.00 90.00 247 GLY A O 1
ATOM 1896 N N . ASN A 1 248 ? -12.655 7.621 2.223 1.00 90.31 248 ASN A N 1
ATOM 1897 C CA . ASN A 1 248 ? -11.754 8.783 2.221 1.00 90.31 248 ASN A CA 1
ATOM 1898 C C . ASN A 1 248 ? -10.829 8.815 3.454 1.00 90.31 248 ASN A C 1
ATOM 1900 O O . ASN A 1 248 ? -10.395 9.882 3.881 1.00 90.31 248 ASN A O 1
ATOM 1904 N N . ALA A 1 249 ? -10.590 7.663 4.084 1.00 92.00 249 ALA A N 1
ATOM 1905 C CA . ALA A 1 249 ? -9.720 7.563 5.250 1.00 92.00 249 ALA A CA 1
ATOM 1906 C C . ALA A 1 249 ? -8.249 7.835 4.882 1.00 92.00 249 ALA A C 1
ATOM 1908 O O . ALA A 1 249 ? -7.743 7.278 3.910 1.00 92.00 249 ALA A O 1
ATOM 1909 N N . THR A 1 250 ? -7.555 8.620 5.711 1.00 93.75 250 THR A N 1
ATOM 1910 C CA . THR A 1 250 ? -6.138 9.000 5.561 1.00 93.75 250 THR A CA 1
ATOM 1911 C C . THR A 1 250 ? -5.312 8.675 6.827 1.00 93.75 250 THR A C 1
ATOM 1913 O O . THR A 1 250 ? -4.763 9.570 7.480 1.00 93.75 250 THR A O 1
ATOM 1916 N N . PRO A 1 251 ? -5.273 7.400 7.269 1.00 95.81 251 PRO A N 1
ATOM 1917 C CA . PRO A 1 251 ? -4.668 7.037 8.545 1.00 95.81 251 PRO A CA 1
ATOM 1918 C C . PRO A 1 251 ? -3.136 7.081 8.509 1.00 95.81 251 PRO A C 1
ATOM 1920 O O . PRO A 1 251 ? -2.496 6.889 7.472 1.00 95.81 251 PRO A O 1
ATOM 1923 N N . ILE A 1 252 ? -2.555 7.258 9.695 1.00 96.56 252 ILE A N 1
ATOM 1924 C CA . ILE A 1 252 ? -1.121 7.177 9.957 1.00 96.56 252 ILE A CA 1
ATOM 1925 C C . ILE A 1 252 ? -0.859 5.931 10.801 1.00 96.56 252 ILE A C 1
ATOM 1927 O O . ILE A 1 252 ? -1.383 5.804 11.907 1.00 96.56 252 ILE A O 1
ATOM 1931 N 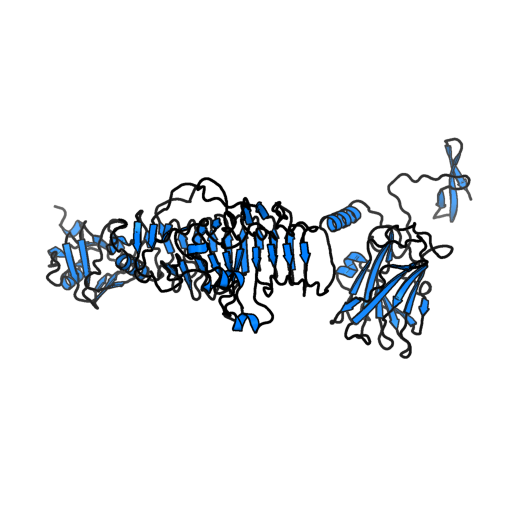N . PHE A 1 253 ? -0.010 5.040 10.309 1.00 96.19 253 PHE A N 1
ATOM 1932 C CA . PHE A 1 253 ? 0.447 3.856 11.022 1.00 96.19 253 PHE A CA 1
ATOM 1933 C C . PHE A 1 253 ? 1.873 4.057 11.529 1.00 96.19 253 PHE A C 1
ATOM 1935 O O . PHE A 1 253 ? 2.723 4.589 10.810 1.00 96.19 253 PHE A O 1
ATOM 1942 N N . ARG A 1 254 ? 2.146 3.627 12.762 1.00 93.44 254 ARG A N 1
ATOM 1943 C CA . ARG A 1 254 ? 3.494 3.607 13.342 1.00 93.44 254 ARG A CA 1
ATOM 1944 C C . ARG A 1 254 ? 3.731 2.287 14.045 1.00 93.44 254 ARG A C 1
ATOM 1946 O O . ARG A 1 254 ? 2.970 1.950 14.943 1.00 93.44 254 ARG A O 1
ATOM 1953 N N . ASN A 1 255 ? 4.783 1.560 13.686 1.00 89.75 255 ASN A N 1
ATOM 1954 C CA . ASN A 1 255 ? 5.126 0.325 14.391 1.00 89.75 255 ASN A CA 1
ATOM 1955 C C . ASN A 1 255 ? 3.936 -0.663 14.485 1.00 89.75 255 ASN A C 1
ATOM 1957 O O . ASN A 1 255 ? 3.619 -1.208 15.543 1.00 89.75 255 ASN A O 1
ATOM 1961 N N . VAL A 1 256 ? 3.205 -0.820 13.378 1.00 93.88 256 VAL A N 1
ATOM 1962 C CA . VAL A 1 256 ? 2.113 -1.794 13.255 1.00 93.88 256 VAL A CA 1
ATOM 1963 C C . VAL A 1 256 ? 2.632 -3.018 12.525 1.00 93.88 256 VAL A C 1
ATOM 1965 O O . VAL A 1 256 ? 3.368 -2.899 11.544 1.00 93.88 256 VAL A O 1
ATOM 1968 N N . ARG A 1 257 ? 2.230 -4.200 12.991 1.00 93.56 257 ARG A N 1
ATOM 1969 C CA . ARG A 1 257 ? 2.594 -5.473 12.371 1.00 93.56 257 ARG A CA 1
ATOM 1970 C C . ARG A 1 257 ? 1.364 -6.236 11.911 1.00 93.56 257 ARG A C 1
ATOM 1972 O O . ARG A 1 257 ? 0.335 -6.259 12.577 1.00 93.56 257 ARG A O 1
ATOM 1979 N N . THR A 1 258 ? 1.491 -6.919 10.785 1.00 96.31 258 THR A N 1
ATOM 1980 C CA . THR A 1 258 ? 0.485 -7.867 10.292 1.00 96.31 258 THR A CA 1
ATOM 1981 C C . THR A 1 258 ? 1.153 -9.198 9.992 1.00 96.31 258 THR A C 1
ATOM 1983 O O . THR A 1 258 ? 2.330 -9.201 9.635 1.00 96.31 258 THR A O 1
ATOM 1986 N N . ARG A 1 259 ? 0.464 -10.328 10.199 1.00 93.94 259 ARG A N 1
ATOM 1987 C CA . ARG A 1 259 ? 0.963 -11.674 9.860 1.00 93.94 259 ARG A CA 1
ATOM 1988 C C . ARG A 1 259 ? -0.186 -12.678 9.722 1.00 93.94 259 ARG A C 1
ATOM 1990 O O . ARG A 1 259 ? -1.242 -12.488 10.318 1.00 93.94 259 ARG A O 1
ATOM 1997 N N . PHE A 1 260 ? 0.042 -13.761 8.976 1.00 95.75 260 PHE A N 1
ATOM 1998 C CA . PHE A 1 260 ? -0.877 -14.909 8.830 1.00 95.75 260 PHE A CA 1
ATOM 1999 C C . PHE A 1 260 ? -2.277 -14.543 8.312 1.00 95.75 260 PHE A C 1
ATOM 2001 O O . PHE A 1 260 ? -3.293 -15.152 8.644 1.00 95.75 260 PHE A O 1
ATOM 2008 N N . VAL A 1 261 ? -2.305 -13.529 7.455 1.00 97.75 261 VAL A N 1
ATOM 2009 C CA . VAL A 1 261 ? -3.465 -13.057 6.697 1.00 97.75 261 VAL A CA 1
ATOM 2010 C C . VAL A 1 261 ? -3.146 -13.125 5.206 1.00 97.75 261 VAL A C 1
ATOM 2012 O O . VAL A 1 261 ? -1.974 -13.177 4.828 1.00 97.75 261 VAL A O 1
ATOM 2015 N N . LYS A 1 262 ? -4.168 -13.145 4.344 1.00 98.31 262 LYS A N 1
ATOM 2016 C CA . LYS A 1 262 ? -3.961 -13.067 2.890 1.00 98.31 262 LYS A CA 1
ATOM 2017 C C . LYS A 1 262 ? -3.313 -11.733 2.538 1.00 98.31 262 LYS A C 1
ATOM 2019 O O . LYS A 1 262 ? -2.315 -11.712 1.832 1.00 98.31 262 LYS A O 1
ATOM 2024 N N . VAL A 1 263 ? -3.849 -10.640 3.082 1.00 98.75 263 VAL A N 1
ATOM 2025 C CA . VAL A 1 263 ? -3.347 -9.278 2.861 1.00 98.75 263 VAL A CA 1
ATOM 2026 C C . VAL A 1 263 ? -3.090 -8.592 4.198 1.00 98.75 263 VAL A C 1
ATOM 2028 O O . VAL A 1 263 ? -4.003 -8.493 5.017 1.00 98.75 263 VAL A O 1
ATOM 2031 N N . GLY A 1 264 ? -1.874 -8.090 4.413 1.00 98.56 264 GLY A N 1
ATOM 2032 C CA . GLY A 1 264 ? -1.542 -7.283 5.590 1.00 98.56 264 GLY A CA 1
ATOM 2033 C C . GLY A 1 264 ? -2.296 -5.950 5.594 1.00 98.56 264 GLY A C 1
ATOM 2034 O O . GLY A 1 264 ? -3.169 -5.710 6.430 1.00 98.56 264 GLY A O 1
ATOM 2035 N N . GLN A 1 265 ? -2.007 -5.099 4.612 1.00 98.56 265 GLN A N 1
ATOM 2036 C CA . GLN A 1 265 ? -2.695 -3.823 4.413 1.00 98.56 265 GLN A CA 1
ATOM 2037 C C . GLN A 1 265 ? -3.447 -3.806 3.084 1.00 98.56 265 GLN A C 1
ATOM 2039 O O . GLN A 1 265 ? -2.849 -3.946 2.019 1.00 98.56 265 GLN A O 1
ATOM 2044 N N . LEU A 1 266 ? -4.757 -3.602 3.139 1.00 98.31 266 LEU A N 1
ATOM 2045 C CA . LEU A 1 266 ? -5.618 -3.478 1.972 1.00 98.31 266 LEU A CA 1
ATOM 2046 C C . LEU A 1 266 ? -5.969 -2.003 1.747 1.00 98.31 266 LEU A C 1
ATOM 2048 O O . LEU A 1 266 ? -6.741 -1.414 2.507 1.00 98.31 266 LEU A O 1
ATOM 2052 N N . LEU A 1 267 ? -5.410 -1.414 0.690 1.00 96.75 267 LEU A N 1
ATOM 2053 C CA . LEU A 1 267 ? -5.736 -0.061 0.243 1.00 96.75 267 LEU A CA 1
ATOM 2054 C C . LEU A 1 267 ? -6.942 -0.146 -0.701 1.00 96.75 267 LEU A C 1
ATOM 2056 O O . LEU A 1 267 ? -6.819 -0.473 -1.885 1.00 96.75 267 LEU A O 1
ATOM 2060 N N . ASN A 1 268 ? -8.123 0.089 -0.136 1.00 93.75 268 ASN A N 1
ATOM 2061 C CA . ASN A 1 268 ? -9.422 0.035 -0.807 1.00 93.75 268 ASN A CA 1
ATOM 2062 C C . ASN A 1 268 ? -10.142 1.396 -0.697 1.00 93.75 268 ASN A C 1
ATOM 2064 O O . ASN A 1 268 ? -11.362 1.480 -0.535 1.00 93.75 268 ASN A O 1
ATOM 2068 N N . ASN A 1 269 ? -9.353 2.471 -0.720 1.00 90.12 269 ASN A N 1
ATOM 2069 C CA . ASN A 1 269 ? -9.748 3.856 -0.496 1.00 90.12 269 ASN A CA 1
ATOM 2070 C C . ASN A 1 269 ? -9.643 4.700 -1.773 1.00 90.12 269 ASN A C 1
ATOM 2072 O O . ASN A 1 269 ? -8.834 4.439 -2.657 1.00 90.12 269 ASN A O 1
ATOM 2076 N N . ASN A 1 270 ? -10.436 5.767 -1.835 1.00 85.56 270 ASN A N 1
ATOM 2077 C CA . ASN A 1 270 ? -10.526 6.680 -2.979 1.00 85.56 270 ASN A CA 1
ATOM 2078 C C . ASN A 1 270 ? -9.751 7.992 -2.766 1.00 85.56 270 ASN A C 1
ATOM 2080 O O . ASN A 1 270 ? -9.667 8.811 -3.676 1.00 85.56 270 ASN A O 1
ATOM 2084 N N . THR A 1 271 ? -9.201 8.211 -1.573 1.00 86.12 271 THR A N 1
ATOM 2085 C CA . THR A 1 271 ? -8.344 9.357 -1.233 1.00 86.12 271 THR A CA 1
ATOM 2086 C C . THR A 1 271 ? -7.025 8.847 -0.677 1.00 86.12 271 THR A C 1
ATOM 2088 O O . THR A 1 271 ? -7.079 7.987 0.192 1.00 86.12 271 THR A O 1
ATOM 2091 N N . GLY A 1 272 ? -5.886 9.349 -1.163 1.00 82.12 272 GLY A N 1
ATOM 2092 C CA . GLY A 1 272 ? -4.542 8.928 -0.746 1.00 82.12 272 GLY A CA 1
ATOM 2093 C C . GLY A 1 272 ? -4.190 9.310 0.690 1.00 82.12 272 GLY A C 1
ATOM 2094 O O . GLY A 1 272 ? -5.007 9.224 1.599 1.00 82.12 272 GLY A O 1
ATOM 2095 N N . HIS A 1 273 ? -2.952 9.731 0.920 1.00 89.75 273 HIS A N 1
ATOM 2096 C CA . HIS A 1 273 ? -2.413 10.158 2.216 1.00 89.75 273 HIS A CA 1
ATOM 2097 C C . HIS A 1 273 ? -2.395 9.079 3.310 1.00 89.75 273 HIS A C 1
ATOM 2099 O O . HIS A 1 273 ? -2.360 9.390 4.504 1.00 89.75 273 HIS A O 1
ATOM 2105 N N . VAL A 1 274 ? -2.387 7.800 2.930 1.00 94.56 274 VAL A N 1
ATOM 2106 C CA . VAL A 1 274 ? -2.095 6.728 3.890 1.00 94.56 274 VAL A CA 1
ATOM 2107 C C . VAL A 1 274 ? -0.599 6.728 4.158 1.00 94.56 274 VAL A C 1
ATOM 2109 O O . VAL A 1 274 ? 0.210 6.622 3.233 1.00 94.56 274 VAL A O 1
ATOM 2112 N N . THR A 1 275 ? -0.242 6.847 5.432 1.00 96.06 275 THR A N 1
ATOM 2113 C CA . THR A 1 275 ? 1.145 7.016 5.863 1.00 96.06 275 THR A CA 1
ATOM 2114 C C . THR A 1 275 ? 1.556 5.864 6.772 1.00 96.06 275 THR A C 1
ATOM 2116 O O . THR A 1 275 ? 0.831 5.519 7.700 1.00 96.06 275 THR A O 1
ATOM 2119 N N . SER A 1 276 ? 2.728 5.278 6.547 1.00 96.81 276 SER A N 1
ATOM 2120 C CA . SER A 1 276 ? 3.262 4.161 7.328 1.00 96.81 276 SER A CA 1
ATOM 2121 C C . SER A 1 276 ? 4.701 4.435 7.755 1.00 96.81 276 SER A C 1
ATOM 2123 O O . SER A 1 276 ? 5.572 4.591 6.902 1.00 96.81 276 SER A O 1
ATOM 2125 N N . TYR A 1 277 ? 4.961 4.414 9.062 1.00 95.00 277 TYR A N 1
ATOM 2126 C CA . TYR A 1 277 ? 6.296 4.547 9.648 1.00 95.00 277 TYR A CA 1
ATOM 2127 C C . TYR A 1 277 ? 6.706 3.273 10.379 1.00 95.00 277 TYR A C 1
ATOM 2129 O O . TYR A 1 277 ? 5.995 2.826 11.281 1.00 95.00 277 TYR A O 1
ATOM 2137 N N . ASP A 1 278 ? 7.846 2.700 9.998 1.00 92.06 278 ASP A N 1
ATOM 2138 C CA . ASP A 1 278 ? 8.493 1.581 10.692 1.00 92.06 278 ASP A CA 1
ATOM 2139 C C . ASP A 1 278 ? 7.530 0.403 10.960 1.00 92.06 278 ASP A C 1
ATOM 2141 O O . ASP A 1 278 ? 7.581 -0.257 11.993 1.00 92.06 278 ASP A O 1
ATOM 2145 N N . CYS A 1 279 ? 6.595 0.170 10.034 1.00 93.75 279 CYS A N 1
ATOM 2146 C CA . CYS A 1 279 ? 5.610 -0.907 10.119 1.00 93.75 279 CYS A CA 1
ATOM 2147 C C . CYS A 1 279 ? 6.124 -2.175 9.430 1.00 93.75 279 CYS A C 1
ATOM 2149 O O . CYS A 1 279 ? 6.973 -2.116 8.540 1.00 93.75 279 CYS A O 1
ATOM 2151 N N . ASN A 1 280 ? 5.566 -3.322 9.812 1.00 94.69 280 ASN A N 1
ATOM 2152 C CA . ASN A 1 280 ? 5.797 -4.602 9.154 1.00 94.69 280 ASN A CA 1
ATOM 2153 C C . ASN A 1 280 ? 4.489 -5.119 8.533 1.00 94.69 280 ASN A C 1
ATOM 2155 O O . ASN A 1 280 ? 3.624 -5.686 9.210 1.00 94.69 280 ASN A O 1
ATOM 2159 N N . TRP A 1 281 ? 4.346 -4.900 7.230 1.00 97.50 281 TRP A N 1
ATOM 2160 C CA . TRP A 1 281 ? 3.199 -5.341 6.447 1.00 97.50 281 TRP A CA 1
ATOM 2161 C C . TRP A 1 281 ? 3.492 -6.712 5.837 1.00 97.50 281 TRP A C 1
ATOM 2163 O O . TRP A 1 281 ? 4.308 -6.817 4.919 1.00 97.50 281 TRP A O 1
ATOM 2173 N N . SER A 1 282 ? 2.847 -7.761 6.359 1.00 95.50 282 SER A N 1
ATOM 2174 C CA . SER A 1 282 ? 3.060 -9.138 5.915 1.00 95.50 282 SER A CA 1
ATOM 2175 C C . SER A 1 282 ? 1.784 -9.975 5.849 1.00 95.50 282 SER A C 1
ATOM 2177 O O . SER A 1 282 ? 0.736 -9.621 6.388 1.00 95.50 282 SER A O 1
ATOM 2179 N N . GLY A 1 283 ? 1.885 -11.102 5.151 1.00 96.44 283 GLY A N 1
ATOM 2180 C CA . GLY A 1 283 ? 0.784 -11.994 4.802 1.00 96.44 283 GLY A CA 1
ATOM 2181 C C . GLY A 1 283 ? 1.197 -12.891 3.639 1.00 96.44 283 GLY A C 1
ATOM 2182 O O . GLY A 1 283 ? 2.389 -13.028 3.366 1.00 96.44 283 GLY A O 1
ATOM 2183 N N . LEU A 1 284 ? 0.238 -13.446 2.896 1.00 98.12 284 LEU A N 1
ATOM 2184 C CA . LEU A 1 284 ? 0.533 -13.899 1.529 1.00 98.12 284 LEU A CA 1
ATOM 2185 C C . LEU A 1 284 ? 1.008 -12.709 0.678 1.00 98.12 284 LEU A C 1
ATOM 2187 O O . LEU A 1 284 ? 1.985 -12.804 -0.063 1.00 98.12 284 LEU A O 1
ATOM 2191 N N . ILE A 1 285 ? 0.345 -11.572 0.872 1.00 98.75 285 ILE A N 1
ATOM 2192 C CA . ILE A 1 285 ? 0.620 -10.267 0.283 1.00 98.75 285 ILE A CA 1
ATOM 2193 C C . ILE A 1 285 ? 0.821 -9.270 1.433 1.00 98.75 285 ILE A C 1
ATOM 2195 O O . ILE A 1 285 ? -0.010 -9.195 2.342 1.00 98.75 285 ILE A O 1
ATOM 2199 N N . GLY A 1 286 ? 1.907 -8.495 1.407 1.00 98.44 286 GLY A N 1
ATOM 2200 C CA . GLY A 1 286 ? 2.159 -7.466 2.422 1.00 98.44 286 GLY A CA 1
ATOM 2201 C C . GLY A 1 286 ? 1.155 -6.313 2.333 1.00 98.44 286 GLY A C 1
ATOM 2202 O O . GLY A 1 286 ? 0.369 -6.086 3.253 1.00 98.44 286 GLY A O 1
ATOM 2203 N N . VAL A 1 287 ? 1.145 -5.618 1.197 1.00 98.75 287 VAL A N 1
ATOM 2204 C CA . VAL A 1 287 ? 0.229 -4.514 0.878 1.00 98.75 287 VAL A CA 1
ATOM 2205 C C . VAL A 1 287 ? -0.468 -4.809 -0.446 1.00 98.75 287 VAL A C 1
ATOM 2207 O O . VAL A 1 287 ? 0.193 -5.149 -1.419 1.00 98.75 287 VAL A O 1
ATOM 2210 N N . TYR A 1 288 ? -1.786 -4.638 -0.518 1.00 98.56 288 TYR A N 1
ATOM 2211 C CA . TYR A 1 288 ? -2.537 -4.688 -1.772 1.00 98.56 288 TYR A CA 1
ATOM 2212 C C . TYR A 1 288 ? -3.130 -3.314 -2.083 1.00 98.56 288 TYR A C 1
ATOM 2214 O O . TYR A 1 288 ? -4.062 -2.862 -1.414 1.00 98.56 288 TYR A O 1
ATOM 2222 N N . CYS A 1 289 ? -2.595 -2.663 -3.117 1.00 97.00 289 CYS A N 1
ATOM 2223 C CA . CYS A 1 289 ? -3.185 -1.472 -3.715 1.00 97.00 289 CYS A CA 1
ATOM 2224 C C . CYS A 1 289 ? -4.270 -1.884 -4.708 1.00 97.00 289 CYS A C 1
ATOM 2226 O O . CYS A 1 289 ? -4.001 -2.114 -5.891 1.00 97.00 289 CYS A O 1
ATOM 2228 N N . ARG A 1 290 ? -5.491 -2.037 -4.189 1.00 94.75 290 ARG A N 1
ATOM 2229 C CA . ARG A 1 290 ? -6.649 -2.476 -4.969 1.00 94.75 290 ARG A CA 1
ATOM 2230 C C . ARG A 1 290 ? -7.308 -1.311 -5.697 1.00 94.75 290 ARG A C 1
ATOM 2232 O O . ARG A 1 290 ? -7.630 -1.429 -6.874 1.00 94.75 290 ARG A O 1
ATOM 2239 N N . LEU A 1 291 ? -7.479 -0.183 -5.007 1.00 91.50 291 LEU A N 1
ATOM 2240 C CA . LEU A 1 291 ? -7.959 1.063 -5.602 1.00 91.50 291 LEU A CA 1
ATOM 2241 C C . LEU A 1 291 ? -6.833 2.093 -5.518 1.00 91.50 291 LEU A C 1
ATOM 2243 O O . LEU A 1 291 ? -6.394 2.441 -4.427 1.00 91.50 291 LEU A O 1
ATOM 2247 N N . ASN A 1 292 ? -6.356 2.556 -6.672 1.00 81.56 292 ASN A N 1
ATOM 2248 C CA . ASN A 1 292 ? -5.302 3.560 -6.742 1.00 81.56 292 ASN A CA 1
ATOM 2249 C C . ASN A 1 292 ? -5.898 4.959 -6.855 1.00 81.56 292 ASN A C 1
ATOM 2251 O O . ASN A 1 292 ? -6.689 5.231 -7.756 1.00 81.56 292 ASN A O 1
ATOM 2255 N N . ASN A 1 293 ? -5.442 5.858 -5.997 1.00 77.00 293 ASN A N 1
ATOM 2256 C CA . ASN A 1 293 ? -5.744 7.286 -6.064 1.00 77.00 293 ASN A CA 1
ATOM 2257 C C . ASN A 1 293 ? -4.470 8.162 -6.025 1.00 77.00 293 ASN A C 1
ATOM 2259 O O . ASN A 1 293 ? -4.567 9.380 -6.156 1.00 77.00 293 ASN A O 1
ATOM 2263 N N . GLY A 1 294 ? -3.285 7.542 -5.912 1.00 78.62 294 GLY A N 1
ATOM 2264 C CA . GLY A 1 294 ? -1.996 8.210 -5.723 1.00 78.62 294 GLY A CA 1
ATOM 2265 C C . GLY A 1 294 ? -1.765 8.758 -4.306 1.00 78.62 294 GLY A C 1
ATOM 2266 O O . GLY A 1 294 ? -2.680 8.872 -3.507 1.00 78.62 294 GLY A O 1
ATOM 2267 N N . ASP A 1 295 ? -0.519 9.130 -4.005 1.00 84.69 295 ASP A N 1
ATOM 2268 C CA . ASP A 1 295 ? -0.109 9.760 -2.737 1.00 84.69 295 ASP A CA 1
ATOM 2269 C C . ASP A 1 295 ? -0.114 8.837 -1.502 1.00 84.69 295 ASP A C 1
ATOM 2271 O O . ASP A 1 295 ? -0.717 9.123 -0.471 1.00 84.69 295 ASP A O 1
ATOM 2275 N N . TYR A 1 296 ? 0.575 7.701 -1.589 1.00 95.31 296 TYR A N 1
ATOM 2276 C CA . TYR A 1 296 ? 0.872 6.861 -0.424 1.00 95.31 296 TYR A CA 1
ATOM 2277 C C . TYR A 1 296 ? 2.293 7.114 0.083 1.00 95.31 296 TYR A C 1
ATOM 2279 O O . TYR A 1 296 ? 3.203 7.328 -0.717 1.00 95.31 296 TYR A O 1
ATOM 2287 N N . PHE A 1 297 ? 2.519 7.030 1.396 1.00 96.94 297 PHE A N 1
ATOM 2288 C CA . PHE A 1 297 ? 3.844 7.237 1.982 1.00 96.94 297 PHE A CA 1
ATOM 2289 C C . PHE A 1 297 ? 4.242 6.094 2.918 1.00 96.94 297 PHE A C 1
ATOM 2291 O O . PHE A 1 297 ? 3.567 5.819 3.910 1.00 96.94 297 PHE A O 1
ATOM 2298 N N . TYR A 1 298 ? 5.387 5.471 2.647 1.00 97.75 298 TYR A N 1
ATOM 2299 C CA . TYR A 1 298 ? 5.995 4.452 3.498 1.00 97.75 298 TYR A CA 1
ATOM 2300 C C . TYR A 1 298 ? 7.432 4.839 3.832 1.00 97.75 298 TYR A C 1
ATOM 2302 O O . TYR A 1 298 ? 8.240 5.114 2.944 1.00 97.75 298 TYR A O 1
ATOM 2310 N N . GLN A 1 299 ? 7.776 4.812 5.114 1.00 95.25 299 GLN A N 1
ATOM 2311 C CA . GLN A 1 299 ? 9.125 5.078 5.587 1.00 95.25 299 GLN A CA 1
ATOM 2312 C C . GLN A 1 299 ? 9.543 4.062 6.641 1.00 95.25 299 GLN A C 1
ATOM 2314 O O . GLN A 1 299 ? 8.867 3.918 7.654 1.00 95.25 299 GLN A O 1
ATOM 2319 N N . GLY A 1 300 ? 10.701 3.435 6.446 1.00 90.56 300 GLY A N 1
ATOM 2320 C CA . GLY A 1 300 ? 11.214 2.437 7.379 1.00 90.56 300 GLY A CA 1
ATOM 2321 C C . GLY A 1 300 ? 10.384 1.151 7.413 1.00 90.56 300 GLY A C 1
ATOM 2322 O O . GLY A 1 300 ? 9.340 1.028 6.769 1.00 90.56 300 GLY A O 1
ATOM 2323 N N . GLY A 1 301 ? 10.853 0.178 8.188 1.00 90.69 301 GLY A N 1
ATOM 2324 C CA . GLY A 1 301 ? 10.181 -1.110 8.337 1.00 90.69 301 GLY A CA 1
ATOM 2325 C C . GLY A 1 301 ? 10.234 -1.983 7.080 1.00 90.69 301 GLY A C 1
ATOM 2326 O O . GLY A 1 301 ? 11.160 -1.900 6.268 1.00 90.69 301 GLY A O 1
ATOM 2327 N N . ASN A 1 302 ? 9.244 -2.862 6.947 1.00 93.81 302 ASN A N 1
ATOM 2328 C CA . ASN A 1 302 ? 9.233 -3.941 5.969 1.00 93.81 302 ASN A CA 1
ATOM 2329 C C . ASN A 1 302 ? 7.838 -4.135 5.356 1.00 93.81 302 ASN A C 1
ATOM 2331 O O . ASN A 1 302 ? 6.827 -4.140 6.054 1.00 93.81 302 ASN A O 1
ATOM 2335 N N . ILE A 1 303 ? 7.795 -4.343 4.047 1.00 97.00 303 ILE A N 1
ATOM 2336 C CA . ILE A 1 303 ? 6.623 -4.757 3.286 1.00 97.00 303 ILE A CA 1
ATOM 2337 C C . ILE A 1 303 ? 7.012 -6.046 2.558 1.00 97.00 303 ILE A C 1
ATOM 2339 O O . ILE A 1 303 ? 7.611 -6.010 1.487 1.00 97.00 303 ILE A O 1
ATOM 2343 N N . SER A 1 304 ? 6.689 -7.198 3.142 1.00 92.81 304 SER A N 1
ATOM 2344 C CA . SER A 1 304 ? 7.041 -8.507 2.579 1.00 92.81 304 SER A CA 1
ATOM 2345 C C . SER A 1 304 ? 5.875 -9.473 2.708 1.00 92.81 304 SER A C 1
ATOM 2347 O O . SER A 1 304 ? 5.326 -9.618 3.798 1.00 92.81 304 SER A O 1
ATOM 2349 N N . GLY A 1 305 ? 5.547 -10.199 1.648 1.00 94.94 305 GLY A N 1
ATOM 2350 C CA . GLY A 1 305 ? 4.595 -11.306 1.702 1.00 94.94 305 GLY A CA 1
ATOM 2351 C C . GLY A 1 305 ? 5.248 -12.633 1.344 1.00 94.94 305 GLY A C 1
ATOM 2352 O O . GLY A 1 305 ? 6.327 -12.675 0.758 1.00 94.94 305 GLY A O 1
ATOM 2353 N N . GLU A 1 306 ? 4.571 -13.730 1.665 1.00 96.25 306 GLU A N 1
ATOM 2354 C CA . GLU A 1 306 ? 4.993 -15.067 1.243 1.00 96.25 306 GLU A CA 1
ATOM 2355 C C . GLU A 1 306 ? 4.970 -15.214 -0.290 1.00 96.25 306 GLU A C 1
ATOM 2357 O O . GLU A 1 306 ? 5.756 -15.987 -0.828 1.00 96.25 306 GLU A O 1
ATOM 2362 N N . PHE A 1 307 ? 4.131 -14.441 -0.992 1.00 97.88 307 PHE A N 1
ATOM 2363 C CA . PHE A 1 307 ? 4.144 -14.295 -2.451 1.00 97.88 307 PHE A CA 1
ATOM 2364 C C . PHE A 1 307 ? 4.752 -12.961 -2.898 1.00 97.88 307 PHE A C 1
ATOM 2366 O O . PHE A 1 307 ? 5.674 -12.946 -3.717 1.00 97.88 307 PHE A O 1
ATOM 2373 N N . CYS A 1 308 ? 4.253 -11.835 -2.373 1.00 98.50 308 CYS A N 1
ATOM 2374 C CA . CYS A 1 308 ? 4.796 -10.529 -2.731 1.00 98.50 308 CYS A CA 1
ATOM 2375 C C . CYS A 1 308 ? 4.714 -9.475 -1.627 1.00 98.50 308 CYS A C 1
ATOM 2377 O O . CYS A 1 308 ? 3.800 -9.491 -0.801 1.00 98.50 308 CYS A O 1
ATOM 2379 N N . GLY A 1 309 ? 5.638 -8.512 -1.651 1.00 98.25 309 GLY A N 1
ATOM 2380 C CA . GLY A 1 309 ? 5.574 -7.321 -0.804 1.00 98.25 309 GLY A CA 1
ATOM 2381 C C . GLY A 1 309 ? 4.351 -6.465 -1.133 1.00 98.25 309 GLY A C 1
ATOM 2382 O O . GLY A 1 309 ? 3.428 -6.369 -0.325 1.00 98.25 309 GLY A O 1
ATOM 2383 N N . ILE A 1 310 ? 4.324 -5.880 -2.331 1.00 98.62 310 ILE A N 1
ATOM 2384 C CA . ILE A 1 310 ? 3.224 -5.033 -2.812 1.00 98.62 310 ILE A CA 1
ATOM 2385 C C . ILE A 1 310 ? 2.531 -5.702 -4.000 1.00 98.62 310 ILE A C 1
ATOM 2387 O O . ILE A 1 310 ? 3.170 -6.001 -5.006 1.00 98.62 310 ILE A O 1
ATOM 2391 N N . LEU A 1 311 ? 1.215 -5.878 -3.905 1.00 98.75 311 LEU A N 1
ATOM 2392 C CA . LEU A 1 311 ? 0.347 -6.273 -5.007 1.00 98.75 311 LEU A CA 1
ATOM 2393 C C . LEU A 1 311 ? -0.373 -5.046 -5.570 1.00 98.75 311 LEU A C 1
ATOM 2395 O O . LEU A 1 311 ? -0.919 -4.242 -4.813 1.00 98.75 311 LEU A O 1
ATOM 2399 N N . LEU A 1 312 ? -0.414 -4.924 -6.893 1.00 97.94 312 LEU A N 1
ATOM 2400 C CA . LEU A 1 312 ? -1.149 -3.885 -7.609 1.00 97.94 312 LEU A CA 1
ATOM 2401 C C . LEU A 1 312 ? -2.309 -4.499 -8.388 1.00 97.94 312 LEU A C 1
ATOM 2403 O O . LEU A 1 312 ? -2.140 -5.513 -9.068 1.00 97.94 312 LEU A O 1
ATOM 2407 N N . GLY A 1 313 ? -3.464 -3.850 -8.305 1.00 96.19 313 GLY A N 1
ATOM 2408 C CA . GLY A 1 313 ? -4.620 -4.144 -9.138 1.00 96.19 313 GLY A CA 1
ATOM 2409 C C . GLY A 1 313 ? -4.616 -3.420 -10.486 1.00 96.19 313 GLY A C 1
ATOM 2410 O O . GLY A 1 313 ? -3.668 -2.725 -10.866 1.00 96.19 313 GLY A O 1
ATOM 2411 N N . THR A 1 314 ? -5.743 -3.552 -11.171 1.00 96.69 314 THR A N 1
ATOM 2412 C CA . THR A 1 314 ? -6.159 -2.999 -12.473 1.00 96.69 314 THR A CA 1
ATOM 2413 C C . THR A 1 314 ? -7.591 -2.446 -12.461 1.00 96.69 314 THR A C 1
ATOM 2415 O O . THR A 1 314 ? -8.005 -1.830 -13.444 1.00 96.69 314 THR A O 1
ATOM 2418 N N . LEU A 1 315 ? -8.341 -2.629 -11.365 1.00 94.38 315 LEU A N 1
ATOM 2419 C CA . LEU A 1 315 ? -9.696 -2.106 -11.188 1.00 94.38 315 LEU A CA 1
ATOM 2420 C C . LEU A 1 315 ? -9.790 -0.616 -11.542 1.00 94.38 315 LEU A C 1
ATOM 2422 O O . LEU A 1 315 ? -8.951 0.197 -11.146 1.00 94.38 315 LEU A O 1
ATOM 2426 N N . LEU A 1 316 ? -10.839 -0.265 -12.292 1.00 91.00 316 LEU A N 1
ATOM 2427 C CA . LEU A 1 316 ? -11.160 1.116 -12.638 1.00 91.00 316 LEU A CA 1
ATOM 2428 C C . LEU A 1 316 ? -11.874 1.799 -11.470 1.00 91.00 316 LEU A C 1
ATOM 2430 O O . LEU A 1 316 ? -13.018 1.468 -11.162 1.00 91.00 316 LEU A O 1
ATOM 2434 N N . VAL A 1 317 ? -11.236 2.808 -10.882 1.00 84.50 317 VAL A N 1
ATOM 2435 C CA . VAL A 1 317 ? -11.820 3.657 -9.839 1.00 84.50 317 VAL A CA 1
ATOM 2436 C C . VAL A 1 317 ? -11.433 5.106 -10.073 1.00 84.50 317 VAL A C 1
ATOM 2438 O O . VAL A 1 317 ? -10.266 5.410 -10.285 1.00 84.50 317 VAL A O 1
ATOM 2441 N N . ALA A 1 318 ? -12.419 6.008 -10.045 1.00 80.12 318 ALA A N 1
ATOM 2442 C CA . ALA A 1 318 ? -12.208 7.453 -10.197 1.00 80.12 318 ALA A CA 1
ATOM 2443 C C . ALA A 1 318 ? -11.339 7.844 -11.418 1.00 80.12 318 ALA A C 1
ATOM 2445 O O . ALA A 1 318 ? -10.580 8.803 -11.367 1.00 80.12 318 ALA A O 1
ATOM 2446 N N . GLY A 1 319 ? -11.438 7.091 -12.522 1.00 79.62 319 GLY A N 1
ATOM 2447 C CA . GLY A 1 319 ? -10.651 7.321 -13.743 1.00 79.62 319 GLY A CA 1
ATOM 2448 C C . GLY A 1 319 ? -9.259 6.673 -13.755 1.00 79.62 319 GLY A C 1
ATOM 2449 O O . GLY A 1 319 ? -8.588 6.708 -14.782 1.00 79.62 319 GLY A O 1
ATOM 2450 N N . HIS A 1 320 ? -8.839 6.026 -12.666 1.00 82.19 320 HIS A N 1
ATOM 2451 C CA . HIS A 1 320 ? -7.571 5.309 -12.562 1.00 82.19 320 HIS A CA 1
ATOM 2452 C C . HIS A 1 320 ? -7.794 3.802 -12.701 1.00 82.19 320 HIS A C 1
ATOM 2454 O O . HIS A 1 320 ? -8.628 3.229 -12.006 1.00 82.19 320 HIS A O 1
ATOM 2460 N N . ARG A 1 321 ? -7.043 3.144 -13.591 1.00 89.81 321 ARG A N 1
ATOM 2461 C CA . ARG A 1 321 ? -7.090 1.684 -13.782 1.00 89.81 321 ARG A CA 1
ATOM 2462 C C . ARG A 1 321 ? -5.923 1.021 -13.061 1.00 89.81 321 ARG A C 1
ATOM 2464 O O . ARG A 1 321 ? -4.900 0.746 -13.682 1.00 89.81 321 ARG A O 1
ATOM 2471 N N . GLY A 1 322 ? -6.060 0.819 -11.752 1.00 90.06 322 GLY A N 1
ATOM 2472 C CA . GLY A 1 322 ? -5.044 0.169 -10.920 1.00 90.06 322 GLY A CA 1
ATOM 2473 C C . GLY A 1 322 ? -3.774 0.983 -10.654 1.00 90.06 322 GLY A C 1
ATOM 2474 O O . GLY A 1 322 ? -3.788 2.216 -10.703 1.00 90.06 322 GLY A O 1
ATOM 2475 N N . GLY A 1 323 ? -2.671 0.283 -10.370 1.00 92.88 323 GLY A N 1
ATOM 2476 C CA . GLY A 1 323 ? -1.346 0.860 -10.097 1.00 92.88 323 GLY A CA 1
ATOM 2477 C C . GLY A 1 323 ? -1.147 1.361 -8.662 1.00 92.88 323 GLY A C 1
ATOM 2478 O O . GLY A 1 323 ? -1.960 1.092 -7.783 1.00 92.88 323 GLY A O 1
ATOM 2479 N N . ILE A 1 324 ? -0.058 2.093 -8.418 1.00 94.31 324 ILE A N 1
ATOM 2480 C CA . ILE A 1 324 ? 0.167 2.822 -7.159 1.00 94.31 324 ILE A CA 1
ATOM 2481 C C . ILE A 1 324 ? 1.055 4.049 -7.396 1.00 94.31 324 ILE A C 1
ATOM 2483 O O . ILE A 1 324 ? 2.086 3.960 -8.065 1.00 94.31 324 ILE A O 1
ATOM 2487 N N . GLY A 1 325 ? 0.654 5.190 -6.832 1.00 93.75 325 GLY A N 1
ATOM 2488 C CA . GLY A 1 325 ? 1.510 6.371 -6.695 1.00 93.75 325 GLY A CA 1
ATOM 2489 C C . GLY A 1 325 ? 2.044 6.479 -5.273 1.00 93.75 325 GLY A C 1
ATOM 2490 O O . GLY A 1 325 ? 1.277 6.795 -4.369 1.00 93.75 325 GLY A O 1
ATOM 2491 N N . VAL A 1 326 ? 3.330 6.201 -5.056 1.00 95.62 326 VAL A N 1
ATOM 2492 C CA . VAL A 1 326 ? 3.880 6.019 -3.704 1.00 95.62 326 VAL A CA 1
ATOM 2493 C C . VAL A 1 326 ? 5.244 6.676 -3.522 1.00 95.62 326 VAL A C 1
ATOM 2495 O O . VAL A 1 326 ? 6.092 6.655 -4.413 1.00 95.62 326 VAL A O 1
ATOM 2498 N N . GLN A 1 327 ? 5.475 7.221 -2.331 1.00 96.12 327 GLN A N 1
ATOM 2499 C CA . GLN A 1 327 ? 6.799 7.534 -1.821 1.00 96.12 327 GLN A CA 1
ATOM 2500 C C . GLN A 1 327 ? 7.236 6.461 -0.817 1.00 96.12 327 GLN A C 1
ATOM 2502 O O . GLN A 1 327 ? 6.591 6.248 0.205 1.00 96.12 327 GLN A O 1
ATOM 2507 N N . ILE A 1 328 ? 8.350 5.791 -1.102 1.00 95.44 328 ILE A N 1
ATOM 2508 C CA . ILE A 1 328 ? 8.955 4.748 -0.270 1.00 95.44 328 ILE A CA 1
ATOM 2509 C C . ILE A 1 328 ? 10.336 5.230 0.162 1.00 95.44 328 ILE A C 1
ATOM 2511 O O . ILE A 1 328 ? 11.129 5.623 -0.685 1.00 95.44 328 ILE A O 1
ATOM 2515 N N . THR A 1 329 ? 10.646 5.203 1.459 1.00 93.94 329 THR A N 1
ATOM 2516 C CA . THR A 1 329 ? 11.937 5.665 1.996 1.00 93.94 329 THR A CA 1
ATOM 2517 C C . THR A 1 329 ? 12.500 4.675 3.020 1.00 93.94 329 THR A C 1
ATOM 2519 O O . THR A 1 329 ? 11.930 4.519 4.094 1.00 93.94 329 THR A O 1
ATOM 2522 N N . ARG A 1 330 ? 13.643 4.031 2.740 1.00 91.12 330 ARG A N 1
ATOM 2523 C CA . ARG A 1 330 ? 14.285 3.028 3.628 1.00 91.12 330 ARG A CA 1
ATOM 2524 C C . ARG A 1 330 ? 13.368 1.857 4.017 1.00 91.12 330 ARG A C 1
ATOM 2526 O O . ARG A 1 330 ? 13.379 1.424 5.165 1.00 91.12 330 ARG A O 1
ATOM 2533 N N . VAL A 1 331 ? 12.551 1.372 3.086 1.00 93.31 331 VAL A N 1
ATOM 2534 C CA . VAL A 1 331 ? 11.642 0.241 3.329 1.00 93.31 331 VAL A CA 1
ATOM 2535 C C . VAL A 1 331 ? 12.225 -1.026 2.727 1.00 93.31 331 VAL A C 1
ATOM 2537 O O . VAL A 1 331 ? 12.713 -1.017 1.592 1.00 93.31 331 VAL A O 1
ATOM 2540 N N . HIS A 1 332 ? 12.139 -2.118 3.477 1.00 93.94 332 HIS A N 1
ATOM 2541 C CA . HIS A 1 332 ? 12.497 -3.441 3.002 1.00 93.94 332 HIS A CA 1
ATOM 2542 C C . HIS A 1 332 ? 11.336 -4.089 2.227 1.00 93.94 332 HIS A C 1
ATOM 2544 O O . HIS A 1 332 ? 10.232 -4.194 2.745 1.00 93.94 332 HIS A O 1
ATOM 2550 N N . LEU A 1 333 ? 11.573 -4.475 0.973 1.00 94.25 333 LEU A N 1
ATOM 2551 C CA . LEU A 1 333 ? 10.625 -5.092 0.027 1.00 94.25 333 LEU A CA 1
ATOM 2552 C C . LEU A 1 333 ? 11.074 -6.497 -0.422 1.00 94.25 333 LEU A C 1
ATOM 2554 O O . LEU A 1 333 ? 10.490 -7.086 -1.328 1.00 94.25 333 LEU A O 1
ATOM 2558 N N . GLY A 1 334 ? 12.155 -7.007 0.168 1.00 89.50 334 GLY A N 1
ATOM 2559 C CA . GLY A 1 334 ? 12.749 -8.301 -0.142 1.00 89.50 334 GLY A CA 1
ATOM 2560 C C . GLY A 1 334 ? 12.056 -9.498 0.520 1.00 89.50 334 GLY A C 1
ATOM 2561 O O . GLY A 1 334 ? 10.882 -9.440 0.888 1.00 89.50 334 GLY A O 1
ATOM 2562 N N . PHE A 1 335 ? 12.801 -10.597 0.674 1.00 93.00 335 PHE A N 1
ATOM 2563 C CA . PHE A 1 335 ? 12.375 -11.847 1.322 1.00 93.00 335 PHE A CA 1
ATOM 2564 C C . PHE A 1 335 ? 11.034 -12.383 0.798 1.00 93.00 335 PHE A C 1
ATOM 2566 O O . PHE A 1 335 ? 10.181 -12.862 1.551 1.00 93.00 335 PHE A O 1
ATOM 2573 N N . SER A 1 336 ? 10.838 -12.292 -0.514 1.00 95.25 336 SER A N 1
ATOM 2574 C CA . SER A 1 336 ? 9.628 -12.731 -1.201 1.00 95.25 336 SER A CA 1
ATOM 2575 C C . SER A 1 336 ? 9.943 -13.105 -2.652 1.00 95.25 336 SER A C 1
ATOM 2577 O O . SER A 1 336 ? 10.946 -12.627 -3.204 1.00 95.25 336 SER A O 1
ATOM 2579 N N . PRO A 1 337 ? 9.106 -13.938 -3.298 1.00 96.88 337 PRO A N 1
ATOM 2580 C CA . PRO A 1 337 ? 9.197 -14.149 -4.737 1.00 96.88 337 PRO A CA 1
ATOM 2581 C C . PRO A 1 337 ? 9.197 -12.829 -5.510 1.00 96.88 337 PRO A C 1
ATOM 2583 O O . PRO A 1 337 ? 10.081 -12.597 -6.338 1.00 96.88 337 PRO A O 1
ATOM 2586 N N . TYR A 1 338 ? 8.266 -11.931 -5.185 1.00 98.38 338 TYR A N 1
ATOM 2587 C CA . TYR A 1 338 ? 8.141 -10.635 -5.842 1.00 98.38 338 TYR A CA 1
ATOM 2588 C C . TYR A 1 338 ? 8.156 -9.477 -4.849 1.00 98.38 338 TYR A C 1
ATOM 2590 O O . TYR A 1 338 ? 7.293 -9.396 -3.981 1.00 98.38 338 TYR A O 1
ATOM 2598 N N . GLY A 1 339 ? 9.049 -8.503 -5.025 1.00 97.75 339 GLY A N 1
ATOM 2599 C CA . GLY A 1 339 ? 8.967 -7.276 -4.223 1.00 97.75 339 GLY A CA 1
ATOM 2600 C C . GLY A 1 339 ? 7.681 -6.497 -4.523 1.00 97.75 339 GLY A C 1
ATOM 2601 O O . GLY A 1 339 ? 6.894 -6.186 -3.628 1.00 97.75 339 GLY A O 1
ATOM 2602 N N . ILE A 1 340 ? 7.428 -6.256 -5.809 1.00 98.50 340 ILE A N 1
ATOM 2603 C CA . ILE A 1 340 ? 6.200 -5.662 -6.341 1.00 98.50 340 ILE A CA 1
ATOM 2604 C C . ILE A 1 340 ? 5.671 -6.555 -7.464 1.00 98.50 340 ILE A C 1
ATOM 2606 O O . ILE A 1 340 ? 6.413 -6.878 -8.392 1.00 98.50 340 ILE A O 1
ATOM 2610 N N . TYR A 1 341 ? 4.392 -6.914 -7.418 1.00 98.69 341 TYR A N 1
ATOM 2611 C CA . TYR A 1 341 ? 3.703 -7.688 -8.451 1.00 98.69 341 TYR A CA 1
ATOM 2612 C C . TYR A 1 341 ? 2.400 -6.991 -8.851 1.00 98.69 341 TYR A C 1
ATOM 2614 O O . TYR A 1 341 ? 1.716 -6.421 -8.005 1.00 98.69 341 TYR A O 1
ATOM 2622 N N . GLN A 1 342 ? 2.032 -7.031 -10.127 1.00 98.56 342 GLN A N 1
ATOM 2623 C CA . GLN A 1 342 ? 0.744 -6.531 -10.603 1.00 98.56 342 GLN A CA 1
ATOM 2624 C C . GLN A 1 342 ? -0.078 -7.657 -11.215 1.00 98.56 342 GLN A C 1
ATOM 2626 O O . GLN A 1 342 ? 0.430 -8.415 -12.035 1.00 98.56 342 GLN A O 1
ATOM 2631 N N . CYS A 1 343 ? -1.351 -7.720 -10.836 1.00 97.94 343 CYS A N 1
ATOM 2632 C CA . CYS A 1 343 ? -2.309 -8.714 -11.302 1.00 97.94 343 CYS A CA 1
ATOM 2633 C C . CYS A 1 343 ? -3.530 -8.051 -11.949 1.00 97.94 343 CYS A C 1
ATOM 2635 O O . CYS A 1 343 ? -3.823 -6.880 -11.704 1.00 97.94 343 CYS A O 1
ATOM 2637 N N . ILE A 1 344 ? -4.239 -8.820 -12.768 1.00 98.44 344 ILE A N 1
ATOM 2638 C CA . ILE A 1 344 ? -5.512 -8.461 -13.379 1.00 98.44 344 ILE A CA 1
ATOM 2639 C C . ILE A 1 344 ? -6.625 -8.833 -12.396 1.00 98.44 344 ILE A C 1
ATOM 2641 O O . ILE A 1 344 ? -6.983 -9.998 -12.260 1.00 98.44 344 ILE A O 1
ATOM 2645 N N . ASP A 1 345 ? -7.175 -7.834 -11.719 1.00 97.12 345 ASP A N 1
ATOM 2646 C CA . ASP A 1 345 ? -8.316 -7.943 -10.796 1.00 97.12 345 ASP A CA 1
ATOM 2647 C C . ASP A 1 345 ? -9.591 -7.262 -11.334 1.00 97.12 345 ASP A C 1
ATOM 2649 O O . ASP A 1 345 ? -10.639 -7.301 -10.690 1.00 97.12 345 ASP A O 1
ATOM 2653 N N . SER A 1 346 ? -9.519 -6.636 -12.515 1.00 96.00 346 SER A N 1
ATOM 2654 C CA . SER A 1 346 ? -10.684 -6.090 -13.221 1.00 96.00 346 SER A CA 1
ATOM 2655 C C . SER A 1 346 ? -11.392 -7.124 -14.104 1.00 96.00 346 SER A C 1
ATOM 2657 O O . SER A 1 346 ? -12.457 -6.850 -14.661 1.00 96.00 346 SER A O 1
ATOM 2659 N N . GLY A 1 347 ? -10.815 -8.323 -14.211 1.00 96.31 347 GLY A N 1
ATOM 2660 C CA . GLY A 1 347 ? -11.226 -9.381 -15.123 1.00 96.31 347 GLY A CA 1
ATOM 2661 C C . GLY A 1 347 ? -10.593 -9.246 -16.512 1.00 96.31 347 GLY A C 1
ATOM 2662 O O . GLY A 1 347 ? -10.376 -8.154 -17.041 1.00 96.31 347 GLY A O 1
ATOM 2663 N N . LEU A 1 348 ? -10.324 -10.394 -17.140 1.00 96.00 348 LEU A N 1
ATOM 2664 C CA . LEU A 1 348 ? -9.566 -10.467 -18.394 1.00 96.00 348 LEU A CA 1
ATOM 2665 C C . LEU A 1 348 ? -10.218 -9.690 -19.551 1.00 96.00 348 LEU A C 1
ATOM 2667 O O . LEU A 1 348 ? -9.519 -9.097 -20.368 1.00 96.00 348 LEU A O 1
ATOM 2671 N N . ASN A 1 349 ? -11.553 -9.660 -19.613 1.00 96.44 349 ASN A N 1
ATOM 2672 C CA . ASN A 1 349 ? -12.282 -8.933 -20.655 1.00 96.44 349 ASN A CA 1
ATOM 2673 C C . ASN A 1 349 ? -12.071 -7.415 -20.556 1.00 96.44 349 ASN A C 1
ATOM 2675 O O . ASN A 1 349 ? -11.781 -6.777 -21.567 1.00 96.44 349 ASN A O 1
ATOM 2679 N N . ASP A 1 350 ? -12.177 -6.842 -19.353 1.00 95.62 350 ASP A N 1
ATOM 2680 C CA . ASP A 1 350 ? -11.954 -5.408 -19.140 1.00 95.62 350 ASP A CA 1
ATOM 2681 C C . ASP A 1 350 ? -10.489 -5.047 -19.413 1.00 95.62 350 ASP A C 1
ATOM 2683 O O . ASP A 1 350 ? -10.222 -4.152 -20.217 1.00 95.62 350 ASP A O 1
ATOM 2687 N N . TYR A 1 351 ? -9.543 -5.816 -18.863 1.00 96.94 351 TYR A N 1
ATOM 2688 C CA . TYR A 1 351 ? -8.115 -5.625 -19.121 1.00 96.94 351 TYR A CA 1
ATOM 2689 C C . TYR A 1 351 ? -7.766 -5.692 -20.615 1.00 96.94 351 TYR A C 1
ATOM 2691 O O . TYR A 1 351 ? -6.968 -4.897 -21.122 1.00 96.94 351 TYR A O 1
ATOM 2699 N N . ASN A 1 352 ? -8.369 -6.621 -21.360 1.00 96.69 352 ASN A N 1
ATOM 2700 C CA . ASN A 1 352 ? -8.125 -6.749 -22.794 1.00 96.69 352 ASN A CA 1
ATOM 2701 C C . ASN A 1 352 ? -8.745 -5.613 -23.615 1.00 96.69 352 ASN A C 1
ATOM 2703 O O . ASN A 1 352 ? -8.158 -5.244 -24.631 1.00 96.69 352 ASN A O 1
ATOM 2707 N N . SER A 1 353 ? -9.861 -5.035 -23.159 1.00 96.12 353 SER A N 1
ATOM 2708 C CA . SER A 1 353 ? -10.574 -3.952 -23.852 1.00 96.12 353 SER A CA 1
ATOM 2709 C C . SER A 1 353 ? -9.851 -2.601 -23.840 1.00 96.12 353 SER A C 1
ATOM 2711 O O . SER A 1 353 ? -10.131 -1.750 -24.682 1.00 96.12 353 SER A O 1
ATOM 2713 N N . VAL A 1 354 ? -8.915 -2.396 -22.909 1.00 95.00 354 VAL A N 1
ATOM 2714 C CA . VAL A 1 354 ? -8.175 -1.135 -22.763 1.00 95.00 354 VAL A CA 1
ATOM 2715 C C . VAL A 1 354 ? -6.772 -1.217 -23.348 1.00 95.00 354 VAL A C 1
ATOM 2717 O O . VAL A 1 354 ? -6.168 -2.288 -23.381 1.00 95.00 354 VAL A O 1
ATOM 2720 N N . SER A 1 355 ? -6.226 -0.090 -23.809 1.00 92.44 355 SER A N 1
ATOM 2721 C CA . SER A 1 355 ? -4.845 -0.043 -24.307 1.00 92.44 355 SER A CA 1
ATOM 2722 C C . SER A 1 355 ? -3.834 -0.191 -23.175 1.00 92.44 355 SER A C 1
ATOM 2724 O O . SER A 1 355 ? -2.834 -0.889 -23.334 1.00 92.44 355 SER A O 1
ATOM 2726 N N . ASP A 1 356 ? -4.124 0.427 -22.030 1.00 93.94 356 ASP A N 1
ATOM 2727 C CA . ASP A 1 356 ? -3.184 0.584 -20.933 1.00 93.94 356 ASP A CA 1
ATOM 2728 C C . ASP A 1 356 ? -3.887 0.540 -19.563 1.00 93.94 356 ASP A C 1
ATOM 2730 O O . ASP A 1 356 ? -5.074 0.851 -19.429 1.00 93.94 356 ASP A O 1
ATOM 2734 N N . VAL A 1 357 ? -3.123 0.169 -18.537 1.00 95.81 357 VAL A N 1
ATOM 2735 C CA . VAL A 1 357 ? -3.482 0.275 -17.114 1.00 95.81 357 VAL A CA 1
ATOM 2736 C C . VAL A 1 357 ? -2.377 1.032 -16.380 1.00 95.81 357 VAL A C 1
ATOM 2738 O O . VAL A 1 357 ? -1.268 1.177 -16.890 1.00 95.81 357 VAL A O 1
ATOM 2741 N N . ASN A 1 358 ? -2.635 1.520 -15.175 1.00 95.06 358 ASN A N 1
ATOM 2742 C CA . ASN A 1 358 ? -1.622 2.221 -14.392 1.00 95.06 358 ASN A CA 1
ATOM 2743 C C . ASN A 1 358 ? -0.673 1.215 -13.722 1.00 95.06 358 ASN A C 1
ATOM 2745 O O . ASN A 1 358 ? -1.103 0.204 -13.174 1.00 95.06 358 ASN A O 1
ATOM 2749 N N . GLY A 1 359 ? 0.624 1.504 -13.765 1.00 95.44 359 GLY A N 1
ATOM 2750 C CA . GLY A 1 359 ? 1.689 0.772 -13.085 1.00 95.44 359 GLY A CA 1
ATOM 2751 C C . GLY A 1 359 ? 2.198 1.539 -11.865 1.00 95.44 359 GLY A C 1
ATOM 2752 O O . GLY A 1 359 ? 1.433 1.853 -10.953 1.00 95.44 359 GLY A O 1
ATOM 2753 N N . LEU A 1 360 ? 3.499 1.837 -11.847 1.00 95.56 360 LEU A N 1
ATOM 2754 C CA . LEU A 1 360 ? 4.169 2.529 -10.744 1.00 95.56 360 LEU A CA 1
ATOM 2755 C C . LEU A 1 360 ? 4.376 4.018 -11.034 1.00 95.56 360 LEU A C 1
ATOM 2757 O O . LEU A 1 360 ? 4.867 4.391 -12.100 1.00 95.56 360 LEU A O 1
ATOM 2761 N N . SER A 1 361 ? 4.107 4.861 -10.043 1.00 94.50 361 SER A N 1
ATOM 2762 C CA . SER A 1 361 ? 4.515 6.267 -10.032 1.00 94.50 361 SER A CA 1
ATOM 2763 C C . SER A 1 361 ? 5.003 6.691 -8.647 1.00 94.50 361 SER A C 1
ATOM 2765 O O . SER A 1 361 ? 4.723 6.032 -7.644 1.00 94.50 361 SER A O 1
ATOM 2767 N N . GLY A 1 362 ? 5.769 7.781 -8.581 1.00 93.69 362 GLY A N 1
ATOM 2768 C CA . GLY A 1 362 ? 6.287 8.322 -7.324 1.00 93.69 362 GLY A CA 1
ATOM 2769 C C . GLY A 1 362 ? 7.781 8.073 -7.116 1.00 93.69 362 GLY A C 1
ATOM 2770 O O . GLY A 1 362 ? 8.558 8.044 -8.070 1.00 93.69 362 GLY A O 1
ATOM 2771 N N . ILE A 1 363 ? 8.209 7.982 -5.856 1.00 93.06 363 ILE A N 1
ATOM 2772 C CA . ILE A 1 363 ? 9.623 8.056 -5.470 1.00 93.06 363 ILE A CA 1
ATOM 2773 C C . ILE A 1 363 ? 10.004 6.873 -4.579 1.00 93.06 363 ILE A C 1
ATOM 2775 O O . ILE A 1 363 ? 9.428 6.683 -3.517 1.00 93.06 363 ILE A O 1
ATOM 2779 N N . LEU A 1 364 ? 11.022 6.107 -4.965 1.00 93.19 364 LEU A N 1
ATOM 2780 C CA . LEU A 1 364 ? 11.588 5.018 -4.170 1.00 93.19 364 LEU A CA 1
ATOM 2781 C C . LEU A 1 364 ? 13.008 5.411 -3.752 1.00 93.19 364 LEU A C 1
ATOM 2783 O O . LEU A 1 364 ? 13.926 5.418 -4.564 1.00 93.19 364 LEU A O 1
ATOM 2787 N N . MET A 1 365 ? 13.204 5.757 -2.488 1.00 90.38 365 MET A N 1
ATOM 2788 C CA . MET A 1 365 ? 14.497 6.119 -1.910 1.00 90.38 365 MET A CA 1
ATOM 2789 C C . MET A 1 365 ? 14.988 4.996 -1.006 1.00 90.38 365 MET A C 1
ATOM 2791 O O . MET A 1 365 ? 14.385 4.720 0.032 1.00 90.38 365 MET A O 1
ATOM 2795 N N . SER A 1 366 ? 16.094 4.351 -1.379 1.00 87.19 366 SER A N 1
ATOM 2796 C CA . SER A 1 366 ? 16.675 3.257 -0.587 1.00 87.19 366 SER A CA 1
ATOM 2797 C C . SER A 1 366 ? 15.680 2.116 -0.323 1.00 87.19 366 SER A C 1
ATOM 2799 O O . SER A 1 366 ? 15.586 1.608 0.794 1.00 87.19 366 SER A O 1
ATOM 2801 N N . ALA A 1 367 ? 14.904 1.743 -1.342 1.00 90.88 367 ALA A N 1
ATOM 2802 C CA . ALA A 1 367 ? 14.064 0.551 -1.302 1.00 90.88 367 ALA A CA 1
ATOM 2803 C C . ALA A 1 367 ? 14.957 -0.702 -1.350 1.00 90.88 367 ALA A C 1
ATOM 2805 O O . ALA A 1 367 ? 15.801 -0.822 -2.242 1.00 90.88 367 ALA A O 1
ATOM 2806 N N . GLN A 1 368 ? 14.801 -1.611 -0.387 1.00 92.31 368 GLN A N 1
ATOM 2807 C CA . GLN A 1 368 ? 15.670 -2.783 -0.238 1.00 92.31 368 GLN A CA 1
ATOM 2808 C C . GLN A 1 368 ? 14.975 -4.048 -0.753 1.00 92.31 368 GLN A C 1
ATOM 2810 O O . GLN A 1 368 ? 14.099 -4.595 -0.095 1.00 92.31 368 GLN A O 1
ATOM 2815 N N . PHE A 1 369 ? 15.369 -4.516 -1.929 1.00 94.19 369 PHE A N 1
ATOM 2816 C CA . PHE A 1 369 ? 14.907 -5.740 -2.581 1.00 94.19 369 PHE A CA 1
ATOM 2817 C C . PHE A 1 369 ? 15.888 -6.895 -2.311 1.00 94.19 369 PHE A C 1
ATOM 2819 O O . PHE A 1 369 ? 16.523 -7.430 -3.222 1.00 94.19 369 PHE A O 1
ATOM 2826 N N . GLU A 1 370 ? 16.080 -7.234 -1.037 1.00 91.75 370 GLU A N 1
ATOM 2827 C CA . GLU A 1 370 ? 16.999 -8.298 -0.625 1.00 91.75 370 GLU A CA 1
ATOM 2828 C C . GLU A 1 370 ? 16.389 -9.690 -0.836 1.00 91.75 370 GLU A C 1
ATOM 2830 O O . GLU A 1 370 ? 15.212 -9.906 -0.561 1.00 91.75 370 GLU A O 1
ATOM 2835 N N . GLN A 1 371 ? 17.180 -10.663 -1.285 1.00 93.31 371 GLN A N 1
ATOM 2836 C CA . GLN A 1 371 ? 16.741 -12.047 -1.478 1.00 93.31 371 GLN A CA 1
ATOM 2837 C C . GLN A 1 371 ? 15.447 -12.155 -2.311 1.00 93.31 371 GLN A C 1
ATOM 2839 O O . GLN A 1 371 ? 14.529 -12.899 -1.962 1.00 93.31 371 GLN A O 1
ATOM 2844 N N . CYS A 1 372 ? 15.340 -11.411 -3.414 1.00 95.12 372 CYS A N 1
ATOM 2845 C CA . CYS A 1 372 ? 14.199 -11.544 -4.317 1.00 95.12 372 CYS A CA 1
ATOM 2846 C C . CYS A 1 372 ? 14.218 -12.912 -5.000 1.00 95.12 372 CYS A C 1
ATOM 2848 O O . CYS A 1 372 ? 15.225 -13.317 -5.582 1.00 95.12 372 CYS A O 1
ATOM 2850 N N . GLY A 1 373 ? 13.096 -13.622 -4.945 1.00 95.31 373 GLY A N 1
ATOM 2851 C CA . GLY A 1 373 ? 12.985 -14.958 -5.517 1.00 95.31 373 GLY A CA 1
ATOM 2852 C C . GLY A 1 373 ? 12.854 -14.996 -7.031 1.00 95.31 373 GLY A C 1
ATOM 2853 O O . GLY A 1 373 ? 13.452 -15.853 -7.673 1.00 95.31 373 GLY A O 1
ATOM 2854 N N . GLU A 1 374 ? 12.085 -14.066 -7.596 1.00 96.38 374 GLU A N 1
ATOM 2855 C CA . GLU A 1 374 ? 11.710 -14.042 -9.011 1.00 96.38 374 GLU A CA 1
ATOM 2856 C C . GLU A 1 374 ? 11.965 -12.695 -9.676 1.00 96.38 374 GLU A C 1
ATOM 2858 O O . GLU A 1 374 ? 12.529 -12.662 -10.768 1.00 96.38 374 GLU A O 1
ATOM 2863 N N . ALA A 1 375 ? 11.543 -11.598 -9.045 1.00 97.62 375 ALA A N 1
ATOM 2864 C CA . ALA A 1 375 ? 11.807 -10.241 -9.514 1.00 97.62 375 ALA A CA 1
ATOM 2865 C C . ALA A 1 375 ? 11.609 -9.225 -8.380 1.00 97.62 375 ALA A C 1
ATOM 2867 O O . ALA A 1 375 ? 10.729 -9.382 -7.536 1.00 97.62 375 ALA A O 1
ATOM 2868 N N . ALA A 1 376 ? 12.366 -8.131 -8.400 1.00 97.12 376 ALA A N 1
ATOM 2869 C CA . ALA A 1 376 ? 12.074 -6.971 -7.562 1.00 97.12 376 ALA A CA 1
ATOM 2870 C C . ALA A 1 376 ? 10.736 -6.333 -7.969 1.00 97.12 376 ALA A C 1
ATOM 2872 O O . ALA A 1 376 ? 9.929 -5.975 -7.115 1.00 97.12 376 ALA A O 1
ATOM 2873 N N . ILE A 1 377 ? 10.487 -6.220 -9.278 1.00 97.94 377 ILE A N 1
ATOM 2874 C CA . ILE A 1 377 ? 9.283 -5.595 -9.837 1.00 97.94 377 ILE A CA 1
ATOM 2875 C C . ILE A 1 377 ? 8.750 -6.453 -10.987 1.00 97.94 377 ILE A C 1
ATOM 2877 O O . ILE A 1 377 ? 9.481 -6.762 -11.924 1.00 97.94 377 ILE A O 1
ATOM 2881 N N . ARG A 1 378 ? 7.465 -6.808 -10.965 1.00 98.25 378 ARG A N 1
ATOM 2882 C CA . ARG A 1 378 ? 6.780 -7.521 -12.049 1.00 98.25 378 ARG A CA 1
ATOM 2883 C C . ARG A 1 378 ? 5.455 -6.837 -12.376 1.00 98.25 378 ARG A C 1
ATOM 2885 O O . ARG A 1 378 ? 4.443 -7.111 -11.742 1.00 98.25 378 ARG A O 1
ATOM 2892 N N . LEU A 1 379 ? 5.467 -5.946 -13.368 1.00 98.50 379 LEU A N 1
ATOM 2893 C CA . LEU A 1 379 ? 4.261 -5.281 -13.873 1.00 98.50 379 LEU A CA 1
ATOM 2894 C C . LEU A 1 379 ? 3.721 -5.962 -15.133 1.00 98.50 379 LEU A C 1
ATOM 2896 O O . LEU A 1 379 ? 4.464 -6.642 -15.850 1.00 98.50 379 LEU A O 1
ATOM 2900 N N . LEU A 1 380 ? 2.432 -5.753 -15.411 1.00 98.12 380 LEU A N 1
ATOM 2901 C CA . LEU A 1 380 ? 1.774 -6.280 -16.606 1.00 98.12 380 LEU A CA 1
ATOM 2902 C C . LEU A 1 380 ? 2.264 -5.556 -17.879 1.00 98.12 380 LEU A C 1
ATOM 2904 O O . LEU A 1 380 ? 2.686 -4.399 -17.814 1.00 98.12 380 LEU A O 1
ATOM 2908 N N . PRO A 1 381 ? 2.164 -6.175 -19.072 1.00 95.38 381 PRO A N 1
ATOM 2909 C CA . PRO A 1 381 ? 2.635 -5.566 -20.323 1.00 95.38 381 PRO A CA 1
ATOM 2910 C C . PRO A 1 381 ? 1.969 -4.228 -20.685 1.00 95.38 381 PRO A C 1
ATOM 2912 O O . PRO A 1 381 ? 2.614 -3.371 -21.290 1.00 95.38 381 PRO A O 1
ATOM 2915 N N . LYS A 1 382 ? 0.696 -4.046 -20.305 1.00 95.81 382 LYS A N 1
ATOM 2916 C CA . LYS A 1 382 ? -0.081 -2.807 -20.507 1.00 95.81 382 LYS A CA 1
ATOM 2917 C C . LYS A 1 382 ? 0.128 -1.750 -19.414 1.00 95.81 382 LYS A C 1
ATOM 2919 O O . LYS A 1 382 ? -0.487 -0.691 -19.468 1.00 95.81 382 LYS A O 1
ATOM 2924 N N . SER A 1 383 ? 0.938 -2.031 -18.396 1.00 96.69 383 SER A N 1
ATOM 2925 C CA . SER A 1 383 ? 1.088 -1.136 -17.248 1.00 96.69 383 SER A CA 1
ATOM 2926 C C . SER A 1 383 ? 1.986 0.047 -17.559 1.00 96.69 383 SER A C 1
ATOM 2928 O O . SER A 1 383 ? 3.163 -0.140 -17.860 1.00 96.69 383 SER A O 1
ATOM 2930 N N . ILE A 1 384 ? 1.462 1.261 -17.428 1.00 94.31 384 ILE A N 1
ATOM 2931 C CA . ILE A 1 384 ? 2.217 2.502 -17.582 1.00 94.31 384 ILE A CA 1
ATOM 2932 C C . ILE A 1 384 ? 2.820 2.899 -16.240 1.00 94.31 384 ILE A C 1
ATOM 2934 O O . ILE A 1 384 ? 2.102 3.262 -15.308 1.00 94.31 384 ILE A O 1
ATOM 2938 N N . SER A 1 385 ? 4.145 2.911 -16.172 1.00 95.00 385 SER A N 1
ATOM 2939 C CA . SER A 1 385 ? 4.876 3.584 -15.105 1.00 95.00 385 SER A CA 1
ATOM 2940 C C . SER A 1 385 ? 5.307 4.975 -15.565 1.00 95.00 385 SER A C 1
ATOM 2942 O O . SER A 1 385 ? 5.896 5.132 -16.637 1.00 95.00 385 SER A O 1
ATOM 2944 N N . PHE A 1 386 ? 5.007 5.986 -14.756 1.00 91.25 386 PHE A N 1
ATOM 2945 C CA . PHE A 1 386 ? 5.196 7.398 -15.090 1.00 91.25 386 PHE A CA 1
ATOM 2946 C C . PHE A 1 386 ? 5.612 8.186 -13.851 1.00 91.25 386 PHE A C 1
ATOM 2948 O O . PHE A 1 386 ? 5.226 7.845 -12.737 1.00 91.25 386 PHE A O 1
ATOM 2955 N N . ASN A 1 387 ? 6.395 9.251 -14.030 1.00 90.69 387 ASN A N 1
ATOM 2956 C CA . ASN A 1 387 ? 6.952 10.046 -12.925 1.00 90.69 387 ASN A CA 1
ATOM 2957 C C . ASN A 1 387 ? 7.577 9.176 -11.818 1.00 90.69 387 ASN A C 1
ATOM 2959 O O . ASN A 1 387 ? 7.464 9.486 -10.631 1.00 90.69 387 ASN A O 1
ATOM 2963 N N . LEU A 1 388 ? 8.205 8.071 -12.217 1.00 92.62 388 LEU A N 1
ATOM 2964 C CA . LEU A 1 388 ? 8.819 7.106 -11.320 1.00 92.62 388 LEU A CA 1
ATOM 2965 C C . LEU A 1 388 ? 10.285 7.479 -11.145 1.00 92.62 388 LEU A C 1
ATOM 2967 O O . LEU A 1 388 ? 11.022 7.589 -12.124 1.00 92.62 388 LEU A O 1
ATOM 2971 N N . LYS A 1 389 ? 10.720 7.677 -9.905 1.00 91.19 389 LYS A N 1
ATOM 2972 C CA . LYS A 1 389 ? 12.116 7.974 -9.590 1.00 91.19 389 LYS A CA 1
ATOM 2973 C C . LYS A 1 389 ? 12.600 7.045 -8.504 1.00 91.19 389 LYS A C 1
ATOM 2975 O O . LYS A 1 389 ? 11.995 6.973 -7.442 1.00 91.19 389 LYS A O 1
ATOM 2980 N N . THR A 1 390 ? 13.711 6.376 -8.739 1.00 88.06 390 THR A N 1
ATOM 2981 C CA . THR A 1 390 ? 14.317 5.491 -7.760 1.00 88.06 390 THR A CA 1
ATOM 2982 C C . THR A 1 390 ? 15.737 5.954 -7.484 1.00 88.06 390 THR A C 1
ATOM 2984 O O . THR A 1 390 ? 16.580 5.991 -8.382 1.00 88.06 390 THR A O 1
ATOM 2987 N N . PHE A 1 391 ? 15.995 6.325 -6.236 1.00 80.81 391 PHE A N 1
ATOM 2988 C CA . PHE A 1 391 ? 17.283 6.809 -5.763 1.00 80.81 391 PHE A CA 1
ATOM 2989 C C . PHE A 1 391 ? 17.898 5.733 -4.876 1.00 80.81 391 PHE A C 1
ATOM 2991 O O . PHE A 1 391 ? 17.708 5.712 -3.657 1.00 80.81 391 PHE A O 1
ATOM 2998 N N . GLY A 1 392 ? 18.598 4.813 -5.538 1.00 65.19 392 GLY A N 1
ATOM 2999 C CA . GLY A 1 392 ? 19.244 3.674 -4.913 1.00 65.19 392 GLY A CA 1
ATOM 3000 C C . GLY A 1 392 ? 18.282 2.542 -4.544 1.00 65.19 392 GLY A C 1
ATOM 3001 O O . GLY A 1 392 ? 17.286 2.730 -3.843 1.00 65.19 392 GLY A O 1
ATOM 3002 N N . PHE A 1 393 ? 18.645 1.343 -4.982 1.00 74.81 393 PHE A N 1
ATOM 3003 C CA . PHE A 1 393 ? 18.126 0.079 -4.475 1.00 74.81 393 PHE A CA 1
ATOM 3004 C C . PHE A 1 393 ? 19.225 -0.591 -3.658 1.00 74.81 393 PHE A C 1
ATOM 3006 O O . PHE A 1 393 ? 20.397 -0.430 -3.991 1.00 74.81 393 PHE A O 1
ATOM 3013 N N . GLY A 1 394 ? 18.887 -1.390 -2.655 1.00 82.06 394 GLY A N 1
ATOM 3014 C CA . GLY A 1 394 ? 19.682 -2.601 -2.451 1.00 82.06 394 GLY A CA 1
ATOM 3015 C C . GLY A 1 394 ? 18.953 -3.751 -3.104 1.00 82.06 394 GLY A C 1
ATOM 3016 O O . GLY A 1 394 ? 17.724 -3.778 -3.148 1.00 82.06 394 GLY A O 1
ATOM 3017 N N . PHE A 1 395 ? 19.716 -4.652 -3.700 1.00 92.38 395 PHE A N 1
ATOM 3018 C CA . PHE A 1 395 ? 19.167 -5.765 -4.442 1.00 92.38 395 PHE A CA 1
ATOM 3019 C C . PHE A 1 395 ? 20.071 -6.974 -4.285 1.00 92.38 395 PHE A C 1
ATOM 3021 O O . PHE A 1 395 ? 21.293 -6.867 -4.409 1.00 92.38 395 PHE A O 1
ATOM 3028 N N . SER A 1 396 ? 19.462 -8.123 -4.030 1.00 93.56 396 SER A N 1
ATOM 3029 C CA . SER A 1 396 ? 20.131 -9.412 -4.111 1.00 93.56 396 SER A CA 1
ATOM 3030 C C . SER A 1 396 ? 19.137 -10.475 -4.555 1.00 93.56 396 SER A C 1
ATOM 3032 O O . SER A 1 396 ? 17.958 -10.451 -4.201 1.00 93.56 396 SER A O 1
ATOM 3034 N N . TRP A 1 397 ? 19.621 -11.415 -5.358 1.00 94.50 397 TRP A N 1
ATOM 3035 C CA . TRP A 1 397 ? 18.846 -12.585 -5.737 1.00 94.50 397 TRP A CA 1
ATOM 3036 C C . TRP A 1 397 ? 18.818 -13.586 -4.591 1.00 94.50 397 TRP A C 1
ATOM 3038 O O . TRP A 1 397 ? 19.842 -13.836 -3.955 1.00 94.50 397 TRP A O 1
ATOM 3048 N N . SER A 1 398 ? 17.660 -14.201 -4.375 1.00 93.81 398 SER A N 1
ATOM 3049 C CA . SER A 1 398 ? 17.604 -15.457 -3.641 1.00 93.81 398 SER A CA 1
ATOM 3050 C C . SER A 1 398 ? 18.119 -16.603 -4.510 1.00 93.81 398 SER A C 1
ATOM 3052 O O . SER A 1 398 ? 18.223 -16.502 -5.737 1.00 93.81 398 SER A O 1
ATOM 3054 N N . ARG A 1 399 ? 18.426 -17.720 -3.861 1.00 91.38 399 ARG A N 1
ATOM 3055 C CA . ARG A 1 399 ? 18.752 -18.980 -4.520 1.00 91.38 399 ARG A CA 1
ATOM 3056 C C . ARG A 1 399 ? 17.606 -19.420 -5.453 1.00 91.38 399 ARG A C 1
ATOM 3058 O O . ARG A 1 399 ? 16.450 -19.385 -5.030 1.00 91.38 399 ARG A O 1
ATOM 3065 N N . PRO A 1 400 ? 17.897 -19.785 -6.718 1.00 88.50 400 PRO A N 1
ATOM 3066 C CA . PRO A 1 400 ? 16.875 -20.223 -7.670 1.00 88.50 400 PRO A CA 1
ATOM 3067 C C . PRO A 1 400 ? 16.442 -21.676 -7.431 1.00 88.50 400 PRO A C 1
ATOM 3069 O O . PRO A 1 400 ? 15.320 -22.056 -7.786 1.00 88.50 400 PRO A O 1
ATOM 3072 N N . ASP A 1 401 ? 17.338 -22.482 -6.853 1.00 83.38 401 ASP A N 1
ATOM 3073 C CA . ASP A 1 401 ? 17.049 -23.823 -6.378 1.00 83.38 401 ASP A CA 1
ATOM 3074 C C . ASP A 1 401 ? 16.092 -23.739 -5.197 1.00 83.38 401 ASP A C 1
ATOM 3076 O O . ASP A 1 401 ? 16.297 -23.007 -4.228 1.00 83.38 401 ASP A O 1
ATOM 3080 N N . TYR A 1 402 ? 15.012 -24.489 -5.331 1.00 75.19 402 TYR A N 1
ATOM 3081 C CA . TYR A 1 402 ? 13.985 -24.585 -4.325 1.00 75.19 402 TYR A CA 1
ATOM 3082 C C . TYR A 1 402 ? 14.162 -25.918 -3.586 1.00 75.19 402 TYR A C 1
ATOM 3084 O O . TYR A 1 402 ? 14.246 -26.969 -4.224 1.00 75.19 402 TYR A O 1
ATOM 3092 N N . THR A 1 403 ? 14.245 -25.885 -2.254 1.00 73.94 403 THR A N 1
ATOM 3093 C CA . THR A 1 403 ? 14.295 -27.079 -1.398 1.00 73.94 403 THR A CA 1
ATOM 3094 C C . THR A 1 403 ? 13.260 -26.975 -0.276 1.00 73.94 403 THR A C 1
ATOM 3096 O O . THR A 1 403 ? 12.879 -25.890 0.163 1.00 73.94 403 THR A O 1
ATOM 3099 N N . ASP A 1 404 ? 12.821 -28.117 0.255 1.00 71.62 404 ASP A N 1
ATOM 3100 C CA . ASP A 1 404 ? 11.905 -28.153 1.406 1.00 71.62 404 ASP A CA 1
ATOM 3101 C C . ASP A 1 404 ? 12.620 -27.939 2.758 1.00 71.62 404 ASP A C 1
ATOM 3103 O O . ASP A 1 404 ? 12.009 -28.053 3.819 1.00 71.62 404 ASP A O 1
ATOM 3107 N N . ASN A 1 405 ? 13.917 -27.605 2.757 1.00 76.19 405 ASN A N 1
ATOM 3108 C CA . ASN A 1 405 ? 14.691 -27.405 3.981 1.00 76.19 405 ASN A CA 1
ATOM 3109 C C . ASN A 1 405 ? 14.393 -26.045 4.627 1.00 76.19 405 ASN A C 1
ATOM 3111 O O . ASN A 1 405 ? 14.880 -25.015 4.160 1.00 76.19 405 ASN A O 1
ATOM 3115 N N . GLU A 1 406 ? 13.666 -26.056 5.747 1.00 68.44 406 GLU A N 1
ATOM 3116 C CA . GLU A 1 406 ? 13.189 -24.867 6.468 1.00 68.44 406 GLU A CA 1
ATOM 3117 C C . GLU A 1 406 ? 14.268 -23.833 6.827 1.00 68.44 406 GLU A C 1
ATOM 3119 O O . GLU A 1 406 ? 13.949 -22.647 6.919 1.00 68.44 406 GLU A O 1
ATOM 3124 N N . SER A 1 407 ? 15.530 -24.252 6.960 1.00 72.25 407 SER A N 1
ATOM 3125 C CA . SER A 1 407 ? 16.646 -23.375 7.347 1.00 72.25 407 SER A CA 1
ATOM 3126 C C . SER A 1 407 ? 17.235 -22.554 6.191 1.00 72.25 407 SER A C 1
ATOM 3128 O O . SER A 1 407 ? 17.967 -21.594 6.434 1.00 72.25 407 SER A O 1
ATOM 3130 N N . ASP A 1 408 ? 16.932 -22.904 4.938 1.00 76.56 408 ASP A N 1
ATOM 3131 C CA . ASP A 1 408 ? 17.498 -22.224 3.773 1.00 76.56 408 ASP A CA 1
ATOM 3132 C C . ASP A 1 408 ? 16.741 -20.926 3.446 1.00 76.56 408 ASP A C 1
ATOM 3134 O O . ASP A 1 408 ? 15.512 -20.908 3.354 1.00 76.56 408 ASP A O 1
ATOM 3138 N N . TRP A 1 409 ? 17.488 -19.837 3.232 1.00 77.69 409 TRP A N 1
ATOM 3139 C CA . TRP A 1 409 ? 16.975 -18.518 2.831 1.00 77.69 409 TRP A CA 1
ATOM 3140 C C . TRP A 1 409 ? 16.614 -18.510 1.334 1.00 77.69 409 TRP A C 1
ATOM 3142 O O . TRP A 1 409 ? 17.276 -17.887 0.502 1.00 77.69 409 TRP A O 1
ATOM 3152 N N . GLN A 1 410 ? 15.572 -19.267 0.990 1.00 86.81 410 GLN A N 1
ATOM 3153 C CA . GLN A 1 410 ? 15.067 -19.462 -0.369 1.00 86.81 410 GLN A CA 1
ATOM 3154 C C . GLN A 1 410 ? 13.702 -18.801 -0.537 1.00 86.81 410 GLN A C 1
ATOM 3156 O O . GLN A 1 410 ? 12.746 -19.105 0.177 1.00 86.81 410 GLN A O 1
ATOM 3161 N N . TYR A 1 411 ? 13.614 -17.904 -1.512 1.00 92.81 411 TYR A N 1
ATOM 3162 C CA . TYR A 1 411 ? 12.422 -17.098 -1.766 1.00 92.81 411 TYR A CA 1
ATOM 3163 C C . TYR A 1 411 ? 11.926 -17.209 -3.207 1.00 92.81 411 TYR A C 1
ATOM 3165 O O . TYR A 1 411 ? 10.933 -16.574 -3.544 1.00 92.81 411 TYR A O 1
ATOM 3173 N N . ALA A 1 412 ? 12.596 -17.994 -4.057 1.00 92.88 412 ALA A N 1
ATOM 3174 C CA . ALA A 1 412 ? 12.123 -18.313 -5.401 1.00 92.88 412 ALA A CA 1
ATOM 3175 C C . ALA A 1 412 ? 10.802 -19.095 -5.358 1.00 92.88 412 ALA A C 1
ATOM 3177 O O . ALA A 1 412 ? 10.504 -19.760 -4.363 1.00 92.88 412 ALA A O 1
ATOM 3178 N N . LEU A 1 413 ? 10.006 -19.023 -6.430 1.00 94.38 413 LEU A N 1
ATOM 3179 C CA . LEU A 1 413 ? 8.756 -19.783 -6.478 1.00 94.38 413 LEU A CA 1
ATOM 3180 C C . LEU A 1 413 ? 9.037 -21.295 -6.428 1.00 94.38 413 LEU A C 1
ATOM 3182 O O . LEU A 1 413 ? 10.061 -21.738 -6.956 1.00 94.38 413 LEU A O 1
ATOM 3186 N N . PRO A 1 414 ? 8.131 -22.099 -5.852 1.00 92.94 414 PRO A N 1
ATOM 3187 C CA . PRO A 1 414 ? 8.139 -23.550 -6.014 1.00 92.94 414 PRO A CA 1
ATOM 3188 C C . PRO A 1 414 ? 8.153 -23.983 -7.492 1.00 92.94 414 PRO A C 1
ATOM 3190 O O . PRO A 1 414 ? 7.560 -23.324 -8.352 1.00 92.94 414 PRO A O 1
ATOM 3193 N N . ASP A 1 415 ? 8.833 -25.095 -7.790 1.00 92.00 415 ASP A N 1
ATOM 3194 C CA . ASP A 1 415 ? 9.043 -25.574 -9.169 1.00 92.00 415 ASP A CA 1
ATOM 3195 C C . ASP A 1 415 ? 7.744 -25.975 -9.891 1.00 92.00 415 ASP A C 1
ATOM 3197 O O . ASP A 1 415 ? 7.677 -25.920 -11.120 1.00 92.00 415 ASP A O 1
ATOM 3201 N N . ASP A 1 416 ? 6.703 -26.344 -9.142 1.00 92.38 416 ASP A N 1
ATOM 3202 C CA . ASP A 1 416 ? 5.372 -26.672 -9.660 1.00 92.38 416 ASP A CA 1
ATOM 3203 C C . ASP A 1 416 ? 4.588 -25.431 -10.120 1.00 92.38 416 ASP A C 1
ATOM 3205 O O . ASP A 1 416 ? 3.798 -25.514 -11.063 1.00 92.38 416 ASP A O 1
ATOM 3209 N N . LEU A 1 417 ? 4.845 -24.264 -9.523 1.00 94.44 417 LEU A N 1
ATOM 3210 C CA . LEU A 1 417 ? 4.355 -22.984 -10.034 1.00 94.44 417 LEU A CA 1
ATOM 3211 C C . LEU A 1 417 ? 5.214 -22.484 -11.189 1.00 94.44 417 LEU A C 1
ATOM 3213 O O . LEU A 1 417 ? 4.679 -21.975 -12.180 1.00 94.44 417 LEU A O 1
ATOM 3217 N N . LYS A 1 418 ? 6.538 -22.626 -11.075 1.00 93.69 418 LYS A N 1
ATOM 3218 C CA . LYS A 1 418 ? 7.466 -22.124 -12.082 1.00 93.69 418 LYS A CA 1
ATOM 3219 C C . LYS A 1 418 ? 8.755 -22.944 -12.146 1.00 93.69 418 LYS A C 1
ATOM 3221 O O . LYS A 1 418 ? 9.547 -22.891 -11.206 1.00 93.69 418 LYS A O 1
ATOM 3226 N N . PRO A 1 419 ? 9.033 -23.631 -13.266 1.00 92.56 419 PRO A N 1
ATOM 3227 C CA . PRO A 1 419 ? 10.218 -24.472 -13.372 1.00 92.56 419 PRO A CA 1
ATOM 3228 C C . PRO A 1 419 ? 11.500 -23.635 -13.307 1.00 92.56 419 PRO A C 1
ATOM 3230 O O . PRO A 1 419 ? 11.541 -22.501 -13.787 1.00 92.56 419 PRO A O 1
ATOM 3233 N N . ILE A 1 420 ? 12.582 -24.216 -12.780 1.00 90.44 420 ILE A N 1
ATOM 3234 C CA . ILE A 1 420 ? 13.879 -23.541 -12.583 1.00 90.44 420 ILE A CA 1
ATOM 3235 C C . ILE A 1 420 ? 14.429 -22.839 -13.839 1.00 90.44 420 ILE A C 1
ATOM 3237 O O . ILE A 1 420 ? 15.051 -21.781 -13.736 1.00 90.44 420 ILE A O 1
ATOM 3241 N N . SER A 1 421 ? 14.158 -23.377 -15.035 1.00 91.25 421 SER A N 1
ATOM 3242 C CA . SER A 1 421 ? 14.548 -22.788 -16.326 1.00 91.25 421 SER A CA 1
ATOM 3243 C C . SER A 1 421 ? 13.855 -21.461 -16.633 1.00 91.25 421 SER A C 1
ATOM 3245 O O . SER A 1 421 ? 14.264 -20.750 -17.546 1.00 91.25 421 SER A O 1
ATOM 3247 N N . GLU A 1 422 ? 12.803 -21.124 -15.891 1.00 92.44 422 GLU A N 1
ATOM 3248 C CA . GLU A 1 422 ? 11.997 -19.926 -16.086 1.00 92.44 422 GLU A CA 1
ATOM 3249 C C . GLU A 1 422 ? 12.063 -18.928 -14.931 1.00 92.44 422 GLU A C 1
ATOM 3251 O O . GLU A 1 422 ? 11.535 -17.814 -15.047 1.00 92.44 422 GLU A O 1
ATOM 3256 N N . LYS A 1 423 ? 12.710 -19.302 -13.828 1.00 94.75 423 LYS A N 1
ATOM 3257 C CA . LYS A 1 423 ? 12.877 -18.436 -12.663 1.00 94.75 423 LYS A CA 1
ATOM 3258 C C . LYS A 1 423 ? 13.878 -17.326 -12.938 1.00 94.75 423 LYS A C 1
ATOM 3260 O O . LYS A 1 423 ? 14.867 -17.525 -13.647 1.00 94.75 423 LYS A O 1
ATOM 3265 N N . GLN A 1 424 ? 13.640 -16.166 -12.329 1.00 96.00 424 GLN A N 1
ATOM 3266 C CA . GLN A 1 424 ? 14.590 -15.044 -12.330 1.00 96.00 424 GLN A CA 1
ATOM 3267 C C . GLN A 1 424 ? 14.997 -14.553 -13.735 1.00 96.00 424 GLN A C 1
ATOM 3269 O O . GLN A 1 424 ? 16.123 -14.101 -13.946 1.00 96.00 424 GLN A O 1
ATOM 3274 N N . LYS A 1 425 ? 14.079 -14.626 -14.716 1.00 96.75 425 LYS A N 1
ATOM 3275 C CA . LYS A 1 425 ? 14.319 -14.158 -16.098 1.00 96.75 425 LYS A CA 1
ATOM 3276 C C . LYS A 1 425 ? 14.793 -12.699 -16.145 1.00 96.75 425 LYS A C 1
ATOM 3278 O O . LYS A 1 425 ? 15.718 -12.394 -16.895 1.00 96.75 425 LYS A O 1
ATOM 3283 N N . TYR A 1 426 ? 14.174 -11.823 -15.350 1.00 97.75 426 TYR A N 1
ATOM 3284 C CA . TYR A 1 426 ? 14.543 -10.410 -15.226 1.00 97.75 426 TYR A CA 1
ATOM 3285 C C . TYR A 1 426 ? 14.326 -9.923 -13.794 1.00 97.75 426 TYR A C 1
ATOM 3287 O O . TYR A 1 426 ? 13.337 -10.309 -13.172 1.00 97.75 426 TYR A O 1
ATOM 3295 N N . ALA A 1 427 ? 15.201 -9.044 -13.294 1.00 96.81 427 ALA A N 1
ATOM 3296 C CA . ALA A 1 427 ? 15.028 -8.405 -11.985 1.00 96.81 427 ALA A CA 1
ATOM 3297 C C . ALA A 1 427 ? 13.847 -7.426 -11.967 1.00 96.81 427 ALA A C 1
ATOM 3299 O O . ALA A 1 427 ? 13.208 -7.261 -10.928 1.00 96.81 427 ALA A O 1
ATOM 3300 N N . ALA A 1 428 ? 13.523 -6.812 -13.106 1.00 97.00 428 ALA A N 1
ATOM 3301 C CA . ALA A 1 428 ? 12.338 -5.980 -13.257 1.00 97.00 428 ALA A CA 1
ATOM 3302 C C . ALA A 1 428 ? 11.596 -6.233 -14.576 1.00 97.00 428 ALA A C 1
ATOM 3304 O O . ALA A 1 428 ? 12.209 -6.392 -15.629 1.00 97.00 428 ALA A O 1
ATOM 3305 N N . TRP A 1 429 ? 10.268 -6.204 -14.529 1.00 97.81 429 TRP A N 1
ATOM 3306 C CA . TRP A 1 429 ? 9.402 -6.169 -15.702 1.00 97.81 429 TRP A CA 1
ATOM 3307 C C . TRP A 1 429 ? 8.542 -4.916 -15.668 1.00 97.81 429 TRP A C 1
ATOM 3309 O O . TRP A 1 429 ? 7.789 -4.696 -14.716 1.00 97.81 429 TRP A O 1
ATOM 3319 N N . PHE A 1 430 ? 8.609 -4.147 -16.745 1.00 96.81 430 PHE A N 1
ATOM 3320 C CA . PHE A 1 430 ? 7.783 -2.976 -16.980 1.00 96.81 430 PHE A CA 1
ATOM 3321 C C . PHE A 1 430 ? 6.935 -3.178 -18.234 1.00 96.81 430 PHE A C 1
ATOM 3323 O O . PHE A 1 430 ? 7.395 -3.752 -19.226 1.00 96.81 430 PHE A O 1
ATOM 3330 N N . GLY A 1 431 ? 5.703 -2.672 -18.193 1.00 95.31 431 GLY A N 1
ATOM 3331 C CA . GLY A 1 431 ? 4.887 -2.488 -19.385 1.00 95.31 431 GLY A CA 1
ATOM 3332 C C . GLY A 1 431 ? 5.435 -1.327 -20.211 1.00 95.31 431 GLY A C 1
ATOM 3333 O O . GLY A 1 431 ? 6.420 -1.474 -20.934 1.00 95.31 431 GLY A O 1
ATOM 3334 N N . ALA A 1 432 ? 4.833 -0.153 -20.072 1.00 92.31 432 ALA A N 1
ATOM 3335 C CA . ALA A 1 432 ? 5.318 1.080 -20.666 1.00 92.31 432 ALA A CA 1
ATOM 3336 C C . ALA A 1 432 ? 6.034 1.967 -19.634 1.00 92.31 432 ALA A C 1
ATOM 3338 O O . ALA A 1 432 ? 5.535 2.163 -18.528 1.00 92.31 432 ALA A O 1
ATOM 3339 N N . LEU A 1 433 ? 7.171 2.555 -20.012 1.00 91.56 433 LEU A N 1
ATOM 3340 C CA . LEU A 1 433 ? 7.763 3.696 -19.303 1.00 91.56 433 LEU A CA 1
ATOM 3341 C C . LEU A 1 433 ? 7.403 4.992 -20.040 1.00 91.56 433 LEU A C 1
ATOM 3343 O O . LEU A 1 433 ? 7.581 5.064 -21.260 1.00 91.56 433 LEU A O 1
ATOM 3347 N N . GLN A 1 434 ? 6.894 5.989 -19.309 1.00 86.75 434 GLN A N 1
ATOM 3348 C CA . GLN A 1 434 ? 6.446 7.281 -19.848 1.00 86.75 434 GLN A CA 1
ATOM 3349 C C . GLN A 1 434 ? 6.889 8.479 -18.991 1.00 86.75 434 GLN A C 1
ATOM 3351 O O . GLN A 1 434 ? 7.339 8.314 -17.857 1.00 86.75 434 GLN A O 1
ATOM 3356 N N . THR A 1 435 ? 6.754 9.684 -19.564 1.00 79.00 435 THR A N 1
ATOM 3357 C CA . THR A 1 435 ? 7.090 11.000 -18.991 1.00 79.00 435 THR A CA 1
ATOM 3358 C C . THR A 1 435 ? 8.512 11.092 -18.435 1.00 79.00 435 THR A C 1
ATOM 3360 O O . THR A 1 435 ? 9.426 11.468 -19.162 1.00 79.00 435 THR A O 1
ATOM 3363 N N . THR A 1 436 ? 8.698 10.773 -17.155 1.00 78.69 436 THR A N 1
ATOM 3364 C CA . THR A 1 436 ? 9.977 10.700 -16.442 1.00 78.69 436 THR A CA 1
ATOM 3365 C C . THR A 1 436 ? 10.087 9.339 -15.766 1.00 78.69 436 THR A C 1
ATOM 3367 O O . THR A 1 436 ? 9.229 8.977 -14.960 1.00 78.69 436 THR A O 1
ATOM 3370 N N . ALA A 1 437 ? 11.173 8.626 -16.047 1.00 86.12 437 ALA A N 1
ATOM 3371 C CA . ALA A 1 437 ? 11.519 7.361 -15.418 1.00 86.12 437 ALA A CA 1
ATOM 3372 C C . ALA A 1 437 ? 13.011 7.382 -15.069 1.00 86.12 437 ALA A C 1
ATOM 3374 O O . ALA A 1 437 ? 13.865 7.356 -15.952 1.00 86.12 437 ALA A O 1
ATOM 3375 N N . VAL A 1 438 ? 13.325 7.473 -13.780 1.00 86.38 438 VAL A N 1
ATOM 3376 C CA . VAL A 1 438 ? 14.700 7.528 -13.274 1.00 86.38 438 VAL A CA 1
ATOM 3377 C C . VAL A 1 438 ? 14.955 6.298 -12.429 1.00 86.38 438 VAL A C 1
ATOM 3379 O O . VAL A 1 438 ? 14.314 6.116 -11.400 1.00 86.38 438 VAL A O 1
ATOM 3382 N N . PHE A 1 439 ? 15.927 5.499 -12.839 1.00 86.62 439 PHE A N 1
ATOM 3383 C CA . PHE A 1 439 ? 16.475 4.381 -12.099 1.00 86.62 439 PHE A CA 1
ATOM 3384 C C . PHE A 1 439 ? 17.944 4.666 -11.829 1.00 86.62 439 PHE A C 1
ATOM 3386 O O . PHE A 1 439 ? 18.789 4.250 -12.608 1.00 86.62 439 PHE A O 1
ATOM 3393 N N . GLY A 1 440 ? 18.252 5.415 -10.769 1.00 78.00 440 GLY A N 1
ATOM 3394 C CA . GLY A 1 440 ? 19.629 5.793 -10.450 1.00 78.00 440 GLY A CA 1
ATOM 3395 C C . GLY A 1 440 ? 20.399 4.671 -9.751 1.00 78.00 440 GLY A C 1
ATOM 3396 O O . GLY A 1 440 ? 19.843 3.949 -8.921 1.00 78.00 440 GLY A O 1
ATOM 3397 N N . ASP A 1 441 ? 21.698 4.559 -10.029 1.00 76.25 441 ASP A N 1
ATOM 3398 C CA . ASP A 1 441 ? 22.587 3.532 -9.467 1.00 76.25 441 ASP A CA 1
ATOM 3399 C C . ASP A 1 441 ? 23.295 3.920 -8.158 1.00 76.25 441 ASP A C 1
ATOM 3401 O O . ASP A 1 441 ? 24.268 3.285 -7.756 1.00 76.25 441 ASP A O 1
ATOM 3405 N N . THR A 1 442 ? 22.786 4.935 -7.454 1.00 69.56 442 THR A N 1
ATOM 3406 C CA . THR A 1 442 ? 23.444 5.564 -6.294 1.00 69.56 442 THR A CA 1
ATOM 3407 C C . THR A 1 442 ? 23.776 4.605 -5.141 1.00 69.56 442 THR A C 1
ATOM 3409 O O . THR A 1 442 ? 24.700 4.881 -4.383 1.00 69.56 442 THR A O 1
ATOM 3412 N N . LEU A 1 443 ? 23.036 3.500 -4.984 1.00 68.00 443 LEU A N 1
ATOM 3413 C CA . LEU A 1 443 ? 23.281 2.498 -3.930 1.00 68.00 443 LEU A CA 1
ATOM 3414 C C . LEU A 1 443 ? 23.614 1.113 -4.492 1.00 68.00 443 LEU A C 1
ATOM 3416 O O . LEU A 1 443 ? 24.517 0.454 -3.984 1.00 68.00 443 LEU A O 1
ATOM 3420 N N . ASN A 1 444 ? 22.891 0.666 -5.519 1.00 76.62 444 ASN A N 1
ATOM 3421 C CA . ASN A 1 444 ? 23.124 -0.594 -6.222 1.00 76.62 444 ASN A CA 1
ATOM 3422 C C . ASN A 1 444 ? 22.310 -0.617 -7.530 1.00 76.62 444 ASN A C 1
ATOM 3424 O O . ASN A 1 444 ? 21.572 0.327 -7.832 1.00 76.62 444 ASN A O 1
ATOM 3428 N N . LYS A 1 445 ? 22.425 -1.709 -8.291 1.00 86.44 445 LYS A N 1
ATOM 3429 C CA . LYS A 1 445 ? 21.709 -1.955 -9.545 1.00 86.44 445 LYS A CA 1
ATOM 3430 C C . LYS A 1 445 ? 20.803 -3.174 -9.424 1.00 86.44 445 LYS A C 1
ATOM 3432 O O . LYS A 1 445 ? 21.156 -4.162 -8.784 1.00 86.44 445 LYS A O 1
ATOM 3437 N N . LEU A 1 446 ? 19.670 -3.138 -10.116 1.00 91.31 446 LEU A N 1
ATOM 3438 C CA . LEU A 1 446 ? 18.965 -4.359 -10.480 1.00 91.31 446 LEU A CA 1
ATOM 3439 C C . LEU A 1 446 ? 19.805 -5.082 -11.533 1.00 91.31 446 LEU A C 1
ATOM 3441 O O . LEU A 1 446 ? 20.091 -4.541 -12.602 1.00 91.31 446 LEU A O 1
ATOM 3445 N N . MET A 1 447 ? 20.240 -6.293 -11.206 1.00 92.50 447 MET A N 1
ATOM 3446 C CA . MET A 1 447 ? 21.208 -7.048 -12.000 1.00 92.50 447 MET A CA 1
ATOM 3447 C C . MET A 1 447 ? 20.613 -8.354 -12.507 1.00 92.50 447 MET A C 1
ATOM 3449 O O . MET A 1 447 ? 19.753 -8.956 -11.865 1.00 92.50 447 MET A O 1
ATOM 3453 N N . LYS A 1 448 ? 21.104 -8.811 -13.658 1.00 95.38 448 LYS A N 1
ATOM 3454 C CA . LYS A 1 448 ? 20.775 -10.127 -14.199 1.00 95.38 448 LYS A CA 1
ATOM 3455 C C . LYS A 1 448 ? 21.146 -11.227 -13.194 1.00 95.38 448 LYS A C 1
ATOM 3457 O O . LYS A 1 448 ? 22.193 -11.154 -12.551 1.00 95.38 448 LYS A O 1
ATOM 3462 N N . SER A 1 449 ? 20.276 -12.225 -13.041 1.00 95.25 449 SER A N 1
ATOM 3463 C CA . SER A 1 449 ? 20.554 -13.396 -12.199 1.00 95.25 449 SER A CA 1
ATOM 3464 C C . SER A 1 449 ? 21.647 -14.278 -12.812 1.00 95.25 449 SER A C 1
ATOM 3466 O O . SER A 1 449 ? 21.855 -14.292 -14.024 1.00 95.25 449 SER A O 1
ATOM 3468 N N . THR A 1 450 ? 22.337 -15.046 -11.971 1.00 92.44 450 THR A N 1
ATOM 3469 C CA . THR A 1 450 ? 23.261 -16.106 -12.398 1.00 92.44 450 THR A CA 1
ATOM 3470 C C . THR A 1 450 ? 22.542 -17.414 -12.754 1.00 92.44 450 THR A C 1
ATOM 3472 O O . THR A 1 450 ? 23.186 -18.355 -13.221 1.00 92.44 450 THR A O 1
ATOM 3475 N N . ASN A 1 451 ? 21.220 -17.497 -12.557 1.00 92.38 451 ASN A N 1
ATOM 3476 C CA . ASN A 1 451 ? 20.421 -18.654 -12.948 1.00 92.38 451 ASN A CA 1
ATOM 3477 C C . ASN A 1 451 ? 20.468 -18.878 -14.472 1.00 92.38 451 ASN A C 1
ATOM 3479 O O . ASN A 1 451 ? 20.486 -17.932 -15.256 1.00 92.38 451 ASN A O 1
ATOM 3483 N N . LYS A 1 452 ? 20.392 -20.140 -14.912 1.00 86.31 452 LYS A N 1
ATOM 3484 C CA . LYS A 1 452 ? 20.420 -20.505 -16.342 1.00 86.31 452 LYS A CA 1
ATOM 3485 C C . LYS A 1 452 ? 19.279 -19.875 -17.149 1.00 86.31 452 LYS A C 1
ATOM 3487 O O . LYS A 1 452 ? 19.460 -19.596 -18.328 1.00 86.31 452 LYS A O 1
ATOM 3492 N N . GLY A 1 453 ? 18.121 -19.665 -16.520 1.00 85.00 453 GLY A N 1
ATOM 3493 C CA . GLY A 1 453 ? 16.951 -19.030 -17.137 1.00 85.00 453 GLY A CA 1
ATOM 3494 C C . GLY A 1 453 ? 17.017 -17.502 -17.216 1.00 85.00 453 GLY A C 1
ATOM 3495 O O . GLY A 1 453 ? 16.107 -16.886 -17.768 1.00 85.00 453 GLY A O 1
ATOM 3496 N N . ALA A 1 454 ? 18.054 -16.873 -16.655 1.00 94.62 454 ALA A N 1
ATOM 3497 C CA . ALA A 1 454 ? 18.166 -15.424 -16.599 1.00 94.62 454 ALA A CA 1
ATOM 3498 C C . ALA A 1 454 ? 18.426 -14.829 -17.989 1.00 94.62 454 ALA A C 1
ATOM 3500 O O . ALA A 1 454 ? 19.389 -15.176 -18.676 1.00 94.62 454 ALA A O 1
ATOM 3501 N N . LEU A 1 455 ? 17.595 -13.871 -18.387 1.00 95.88 455 LEU A N 1
ATOM 3502 C CA . LEU A 1 455 ? 17.677 -13.214 -19.688 1.00 95.88 455 LEU A CA 1
ATOM 3503 C C . LEU A 1 455 ? 18.316 -11.832 -19.568 1.00 95.88 455 LEU A C 1
ATOM 3505 O O . LEU A 1 455 ? 19.211 -11.520 -20.353 1.00 95.88 455 LEU A O 1
ATOM 3509 N N . GLY A 1 456 ? 17.944 -11.054 -18.552 1.00 94.94 456 GLY A N 1
ATOM 3510 C CA . GLY A 1 456 ? 18.428 -9.687 -18.391 1.00 94.94 456 GLY A CA 1
ATOM 3511 C C . GLY A 1 456 ? 18.222 -9.109 -16.995 1.00 94.94 456 GLY A C 1
ATOM 3512 O O . GLY A 1 456 ? 17.753 -9.780 -16.079 1.00 94.94 456 GLY A O 1
ATOM 3513 N N . SER A 1 457 ? 18.566 -7.840 -16.828 1.00 94.69 457 SER A N 1
ATOM 3514 C CA . SER A 1 457 ? 18.289 -7.051 -15.626 1.00 94.69 457 SER A CA 1
ATOM 3515 C C . SER A 1 457 ? 16.856 -6.528 -15.634 1.00 94.69 457 SER A C 1
ATOM 3517 O O . SER A 1 457 ? 16.158 -6.612 -14.626 1.00 94.69 457 SER A O 1
ATOM 3519 N N . ALA A 1 458 ? 16.380 -6.050 -16.781 1.00 95.81 458 ALA A N 1
ATOM 3520 C CA . ALA A 1 458 ? 15.024 -5.556 -16.935 1.00 95.81 458 ALA A CA 1
ATOM 3521 C C . ALA A 1 458 ? 14.436 -5.915 -18.299 1.00 95.81 458 ALA A C 1
ATOM 3523 O O . ALA A 1 458 ? 15.126 -5.879 -19.317 1.00 95.81 458 ALA A O 1
ATOM 3524 N N . TYR A 1 459 ? 13.142 -6.212 -18.311 1.00 97.62 459 TYR A N 1
ATOM 3525 C CA . TYR A 1 459 ? 12.323 -6.251 -19.513 1.00 97.62 459 TYR A CA 1
ATOM 3526 C C . TYR A 1 459 ? 11.395 -5.038 -19.519 1.00 97.62 459 TYR A C 1
ATOM 3528 O O . TYR A 1 459 ? 10.690 -4.784 -18.543 1.00 97.62 459 TYR A O 1
ATOM 3536 N N . ILE A 1 460 ? 11.373 -4.300 -20.624 1.00 95.25 460 ILE A N 1
ATOM 3537 C CA . ILE A 1 460 ? 10.500 -3.148 -20.836 1.00 95.25 460 ILE A CA 1
ATOM 3538 C C . ILE A 1 460 ? 9.699 -3.415 -22.109 1.00 95.25 460 ILE A C 1
ATOM 3540 O O . ILE A 1 460 ? 10.271 -3.502 -23.200 1.00 95.25 460 ILE A O 1
ATOM 3544 N N . ASN A 1 461 ? 8.377 -3.559 -21.986 1.00 94.06 461 ASN A N 1
ATOM 3545 C CA . ASN A 1 461 ? 7.528 -3.816 -23.147 1.00 94.06 461 ASN A CA 1
ATOM 3546 C C . ASN A 1 461 ? 7.584 -2.637 -24.124 1.00 94.06 461 ASN A C 1
ATOM 3548 O O . ASN A 1 461 ? 7.795 -2.852 -25.312 1.00 94.06 461 ASN A O 1
ATOM 3552 N N . ARG A 1 462 ? 7.462 -1.404 -23.618 1.00 90.12 462 ARG A N 1
ATOM 3553 C CA . ARG A 1 462 ? 7.485 -0.189 -24.433 1.00 90.12 462 ARG A CA 1
ATOM 3554 C C . ARG A 1 462 ? 8.162 0.983 -23.726 1.00 90.12 462 ARG A C 1
ATOM 3556 O O . ARG A 1 462 ? 7.937 1.225 -22.545 1.00 90.12 462 ARG A O 1
ATOM 3563 N N . ILE A 1 463 ? 8.931 1.771 -24.466 1.00 85.88 463 ILE A N 1
ATOM 3564 C CA . ILE A 1 463 ? 9.303 3.135 -24.056 1.00 85.88 463 ILE A CA 1
ATOM 3565 C C . ILE A 1 463 ? 8.569 4.088 -24.994 1.00 85.88 463 ILE A C 1
ATOM 3567 O O . ILE A 1 463 ? 8.604 3.902 -26.207 1.00 85.88 463 ILE A O 1
ATOM 3571 N N . SER A 1 464 ? 7.836 5.049 -24.435 1.00 75.50 464 SER A N 1
ATOM 3572 C CA . SER A 1 464 ? 6.986 5.968 -25.205 1.00 75.50 464 SER A CA 1
ATOM 3573 C C . SER A 1 464 ? 6.780 7.269 -24.437 1.00 75.50 464 SER A C 1
ATOM 3575 O O . SER A 1 464 ? 6.839 7.255 -23.214 1.00 75.50 464 SER A O 1
ATOM 3577 N N . ASN A 1 465 ? 6.490 8.376 -25.124 1.00 70.56 465 ASN A N 1
ATOM 3578 C CA . ASN A 1 465 ? 6.065 9.641 -24.505 1.00 70.56 465 ASN A CA 1
ATOM 3579 C C . ASN A 1 465 ? 6.952 10.111 -23.332 1.00 70.56 465 ASN A C 1
ATOM 3581 O O . ASN A 1 465 ? 6.450 10.596 -22.316 1.00 70.56 465 ASN A O 1
ATOM 3585 N N . ILE A 1 466 ? 8.273 9.937 -23.448 1.00 71.75 466 ILE A N 1
ATOM 3586 C CA . ILE A 1 466 ? 9.233 10.503 -22.498 1.00 71.75 466 ILE A CA 1
ATOM 3587 C C . ILE A 1 466 ? 9.324 12.003 -22.781 1.00 71.75 466 ILE A C 1
ATOM 3589 O O . ILE A 1 466 ? 9.827 12.421 -23.818 1.00 71.75 466 ILE A O 1
ATOM 3593 N N . THR A 1 467 ? 8.786 12.804 -21.867 1.00 66.75 467 THR A N 1
ATOM 3594 C CA . THR A 1 467 ? 8.806 14.275 -21.916 1.00 66.75 467 THR A CA 1
ATOM 3595 C C . THR A 1 467 ? 9.795 14.875 -20.913 1.00 66.75 467 THR A C 1
ATOM 3597 O O . THR A 1 467 ? 10.050 16.076 -20.944 1.00 66.75 467 THR A O 1
ATOM 3600 N N . GLY A 1 468 ? 10.348 14.049 -20.018 1.00 67.50 468 GLY A N 1
ATOM 3601 C CA . GLY A 1 468 ? 11.346 14.413 -19.017 1.00 67.50 468 GLY A CA 1
ATOM 3602 C C . GLY A 1 468 ? 12.571 13.498 -19.066 1.00 67.50 468 GLY A C 1
ATOM 3603 O O . GLY A 1 468 ? 13.071 13.175 -20.138 1.00 67.50 468 GLY A O 1
ATOM 3604 N N . ILE A 1 469 ? 13.093 13.106 -17.900 1.00 72.75 469 ILE A N 1
ATOM 3605 C CA . ILE A 1 469 ? 14.343 12.333 -17.810 1.00 72.75 469 ILE A CA 1
ATOM 3606 C C . ILE A 1 469 ? 14.050 10.835 -17.928 1.00 72.75 469 ILE A C 1
ATOM 3608 O O . ILE A 1 469 ? 13.207 10.312 -17.196 1.00 72.75 469 ILE A O 1
ATOM 3612 N N . LEU A 1 470 ? 14.800 10.149 -18.792 1.00 82.75 470 LEU A N 1
ATOM 3613 C CA . LEU A 1 470 ? 14.924 8.694 -18.803 1.00 82.75 470 LEU A CA 1
ATOM 3614 C C . LEU A 1 470 ? 16.344 8.311 -18.372 1.00 82.75 470 LEU A C 1
ATOM 3616 O O . LEU A 1 470 ? 17.289 8.450 -19.143 1.00 82.75 470 LEU A O 1
ATOM 3620 N N . ASP A 1 471 ? 16.483 7.822 -17.147 1.00 81.56 471 ASP A N 1
ATOM 3621 C CA . ASP A 1 471 ? 17.736 7.281 -16.618 1.00 81.56 471 ASP A CA 1
ATOM 3622 C C . ASP A 1 471 ? 17.508 5.811 -16.266 1.00 81.56 471 ASP A C 1
ATOM 3624 O O . ASP A 1 471 ? 16.633 5.497 -15.467 1.00 81.56 471 ASP A O 1
ATOM 3628 N N . LEU A 1 472 ? 18.265 4.909 -16.888 1.00 88.00 472 LEU A N 1
ATOM 3629 C CA . LEU A 1 472 ? 18.179 3.462 -16.665 1.00 88.00 472 LEU A CA 1
ATOM 3630 C C . LEU A 1 472 ? 19.475 2.892 -16.055 1.00 88.00 472 LEU A C 1
ATOM 3632 O O . LEU A 1 472 ? 19.689 1.679 -16.082 1.00 88.00 472 LEU A O 1
ATOM 3636 N N . SER A 1 473 ? 20.368 3.742 -15.537 1.00 82.12 473 SER A N 1
ATOM 3637 C CA . SER A 1 473 ? 21.702 3.362 -15.033 1.00 82.12 473 SER A CA 1
ATOM 3638 C C . SER A 1 473 ? 21.669 2.297 -13.926 1.00 82.12 473 SER A C 1
ATOM 3640 O O . SER A 1 473 ? 22.536 1.417 -13.864 1.00 82.12 473 SER A O 1
ATOM 3642 N N . GLY A 1 474 ? 20.625 2.333 -13.101 1.00 85.00 474 GLY A N 1
ATOM 3643 C CA . GLY A 1 474 ? 20.297 1.402 -12.025 1.00 85.00 474 GLY A CA 1
ATOM 3644 C C . GLY A 1 474 ? 19.699 0.073 -12.488 1.00 85.00 474 GLY A C 1
ATOM 3645 O O . GLY A 1 474 ? 19.440 -0.784 -11.649 1.00 85.00 474 GLY A O 1
ATOM 3646 N N . LEU A 1 475 ? 19.495 -0.135 -13.793 1.00 87.62 475 LEU A N 1
ATOM 3647 C CA . LEU A 1 475 ? 18.985 -1.380 -14.377 1.00 87.62 475 LEU A CA 1
ATOM 3648 C C . LEU A 1 475 ? 20.052 -2.138 -15.183 1.00 87.62 475 LEU A C 1
ATOM 3650 O O . LEU A 1 475 ? 19.686 -2.832 -16.117 1.00 87.62 475 LEU A O 1
ATOM 3654 N N . SER A 1 476 ? 21.352 -2.005 -14.896 1.00 85.31 476 SER A N 1
ATOM 3655 C CA . SER A 1 476 ? 22.449 -2.670 -15.640 1.00 85.31 476 SER A CA 1
ATOM 3656 C C . SER A 1 476 ? 22.262 -2.631 -17.164 1.00 85.31 476 SER A C 1
ATOM 3658 O O . SER A 1 476 ? 21.852 -3.609 -17.780 1.00 85.31 476 SER A O 1
ATOM 3660 N N . ILE A 1 477 ? 22.565 -1.480 -17.771 1.00 78.38 477 ILE A N 1
ATOM 3661 C CA . ILE A 1 477 ? 22.142 -1.106 -19.133 1.00 78.38 477 ILE A CA 1
ATOM 3662 C C . ILE A 1 477 ? 22.388 -2.155 -20.234 1.00 78.38 477 ILE A C 1
ATOM 3664 O O . ILE A 1 477 ? 21.571 -2.281 -21.142 1.00 78.38 477 ILE A O 1
ATOM 3668 N N . ASN A 1 478 ? 23.470 -2.931 -20.133 1.00 82.31 478 ASN A N 1
ATOM 3669 C CA . ASN A 1 478 ? 23.828 -3.964 -21.111 1.00 82.31 478 ASN A CA 1
ATOM 3670 C C . ASN A 1 478 ? 22.888 -5.182 -21.090 1.00 82.31 478 ASN A C 1
ATOM 3672 O O . ASN A 1 478 ? 22.839 -5.927 -22.062 1.00 82.31 478 ASN A O 1
ATOM 3676 N N . ASP A 1 479 ? 22.144 -5.373 -20.000 1.00 89.62 479 ASP A N 1
ATOM 3677 C CA . ASP A 1 479 ? 21.243 -6.504 -19.778 1.00 89.62 479 ASP A CA 1
ATOM 3678 C C . ASP A 1 479 ? 19.758 -6.105 -19.892 1.00 89.62 479 ASP A C 1
ATOM 3680 O O . ASP A 1 479 ? 18.872 -6.893 -19.551 1.00 89.62 479 ASP A O 1
ATOM 3684 N N . ILE A 1 480 ? 19.455 -4.888 -20.358 1.00 90.31 480 ILE A N 1
ATOM 3685 C CA . ILE A 1 480 ? 18.076 -4.422 -20.541 1.00 90.31 480 ILE A CA 1
ATOM 3686 C C . ILE A 1 480 ? 17.532 -4.908 -21.885 1.00 90.31 480 ILE A C 1
ATOM 3688 O O . ILE A 1 480 ? 18.129 -4.694 -22.939 1.00 90.31 480 ILE A O 1
ATOM 3692 N N . VAL A 1 481 ? 16.330 -5.479 -21.860 1.00 93.62 481 VAL A N 1
ATOM 3693 C CA . VAL A 1 481 ? 15.564 -5.835 -23.055 1.00 93.62 481 VAL A CA 1
ATOM 3694 C C . VAL A 1 481 ? 14.408 -4.857 -23.218 1.00 93.62 481 VAL A C 1
ATOM 3696 O O . VAL A 1 481 ? 13.527 -4.782 -22.366 1.00 93.62 481 VAL A O 1
ATOM 3699 N N . VAL A 1 482 ? 14.388 -4.125 -24.334 1.00 90.81 482 VAL A N 1
ATOM 3700 C CA . VAL A 1 482 ? 13.267 -3.255 -24.719 1.00 90.81 482 VAL A CA 1
ATOM 3701 C C . VAL A 1 482 ? 12.603 -3.844 -25.955 1.00 90.81 482 VAL A C 1
ATOM 3703 O O . VAL A 1 482 ? 13.252 -3.932 -26.997 1.00 90.81 482 VAL A O 1
ATOM 3706 N N . LYS A 1 483 ? 11.334 -4.253 -25.847 1.00 89.62 483 LYS A N 1
ATOM 3707 C CA . LYS A 1 483 ? 10.614 -4.894 -26.959 1.00 89.62 483 LYS A CA 1
ATOM 3708 C C . LYS A 1 483 ? 10.166 -3.879 -28.009 1.00 89.62 483 LYS A C 1
ATOM 3710 O O . LYS A 1 483 ? 10.460 -4.052 -29.187 1.00 89.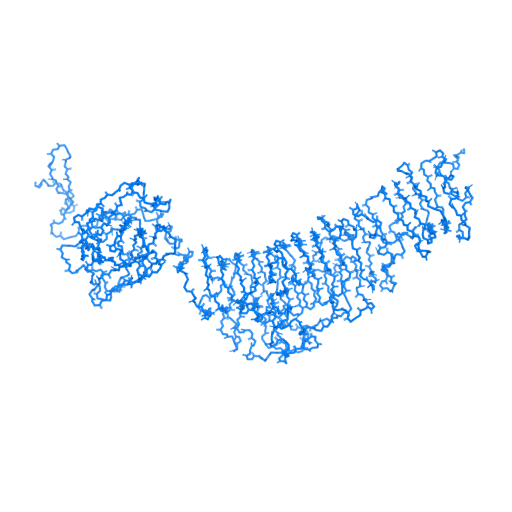62 483 LYS A O 1
ATOM 3715 N N . GLU A 1 484 ? 9.489 -2.814 -27.591 1.00 82.25 484 GLU A N 1
ATOM 3716 C CA . GLU A 1 484 ? 9.001 -1.752 -28.472 1.00 82.25 484 GLU A CA 1
ATOM 3717 C C . GLU A 1 484 ? 9.677 -0.428 -28.115 1.00 82.25 484 GLU A C 1
ATOM 3719 O O . GLU A 1 484 ? 9.421 0.187 -27.076 1.00 82.25 484 GLU A O 1
ATOM 3724 N N . LYS A 1 485 ? 10.552 0.039 -29.003 1.00 63.59 485 LYS A N 1
ATOM 3725 C CA . LYS A 1 485 ? 11.062 1.408 -28.959 1.00 63.59 485 LYS A CA 1
ATOM 3726 C C . LYS A 1 485 ? 10.179 2.249 -29.868 1.00 63.59 485 LYS A C 1
ATOM 3728 O O . LYS A 1 485 ? 10.445 2.347 -31.062 1.00 63.59 485 LYS A O 1
ATOM 3733 N N . ILE A 1 486 ? 9.113 2.825 -29.320 1.00 53.72 486 ILE A N 1
ATOM 3734 C CA . ILE A 1 486 ? 8.436 3.916 -30.021 1.00 53.72 486 ILE A CA 1
ATOM 3735 C C . ILE A 1 486 ? 9.326 5.127 -29.790 1.00 53.72 486 ILE A C 1
ATOM 3737 O O . ILE A 1 486 ? 9.561 5.489 -28.643 1.00 53.72 486 ILE A O 1
ATOM 3741 N N . ALA A 1 487 ? 9.905 5.692 -30.847 1.00 41.88 487 ALA A N 1
ATOM 3742 C CA . ALA A 1 487 ? 10.769 6.858 -30.715 1.00 41.88 487 ALA A CA 1
ATOM 3743 C C . ALA A 1 487 ? 9.963 8.030 -30.126 1.00 41.88 487 ALA A C 1
ATOM 3745 O O . ALA A 1 487 ? 8.986 8.471 -30.729 1.00 41.88 487 ALA A O 1
ATOM 3746 N N . PRO A 1 488 ? 10.373 8.544 -28.957 1.00 39.34 488 PRO A N 1
ATOM 3747 C CA . PRO A 1 488 ? 10.637 9.973 -28.913 1.00 39.34 488 PRO A CA 1
ATOM 3748 C C . PRO A 1 488 ? 11.998 10.251 -28.265 1.00 39.34 488 PRO A C 1
ATOM 3750 O O . PRO A 1 488 ? 12.352 9.645 -27.259 1.00 39.34 488 PRO A O 1
ATOM 3753 N N . PHE A 1 489 ? 12.742 11.170 -28.885 1.00 40.44 489 PHE A N 1
ATOM 3754 C CA . PHE A 1 489 ? 13.914 11.877 -28.361 1.00 40.44 489 PHE A CA 1
ATOM 3755 C C . PHE A 1 489 ? 14.885 11.042 -27.509 1.00 40.44 489 PHE A C 1
ATOM 3757 O O . PHE A 1 489 ? 14.791 10.970 -26.285 1.00 40.44 489 PHE A O 1
ATOM 3764 N N . TYR A 1 490 ? 15.909 10.485 -28.161 1.00 33.88 490 TYR A N 1
ATOM 3765 C CA . TYR A 1 490 ? 17.125 10.086 -27.462 1.00 33.88 490 TYR A CA 1
ATOM 3766 C C . TYR A 1 490 ? 17.763 11.327 -26.817 1.00 33.88 490 TYR A C 1
ATOM 3768 O O . TYR A 1 490 ? 18.431 12.109 -27.486 1.00 33.88 490 TYR A O 1
ATOM 3776 N N . THR A 1 491 ? 17.604 11.491 -25.508 1.00 40.44 491 THR A N 1
ATOM 3777 C CA . THR A 1 491 ? 18.621 12.146 -24.682 1.00 40.44 491 THR A CA 1
ATOM 3778 C C . THR A 1 491 ? 19.162 11.102 -23.721 1.00 40.44 491 THR A C 1
ATOM 3780 O O . THR A 1 491 ? 18.706 10.987 -22.585 1.00 40.44 491 THR A O 1
ATOM 3783 N N . SER A 1 492 ? 20.123 10.303 -24.183 1.00 35.31 492 SER A N 1
ATOM 3784 C CA . SER A 1 492 ? 21.021 9.590 -23.277 1.00 35.31 492 SER A CA 1
ATOM 3785 C C . SER A 1 492 ? 21.960 10.618 -22.644 1.00 35.31 492 SER A C 1
ATOM 3787 O O . SER A 1 492 ? 23.102 10.780 -23.066 1.00 35.31 492 SER A O 1
ATOM 3789 N N . ASP A 1 493 ? 21.469 11.363 -21.660 1.00 46.03 493 ASP A N 1
ATOM 3790 C CA . ASP A 1 493 ? 22.334 12.152 -20.792 1.00 46.03 493 ASP A CA 1
ATOM 3791 C C . ASP A 1 493 ? 22.795 11.243 -19.649 1.00 46.03 493 ASP A C 1
ATOM 3793 O O . ASP A 1 493 ? 22.215 11.225 -18.567 1.00 46.03 493 ASP A O 1
ATOM 3797 N N . ASP A 1 494 ? 23.845 10.460 -19.898 1.00 50.53 494 ASP A N 1
ATOM 3798 C CA . ASP A 1 494 ? 24.594 9.809 -18.824 1.00 50.53 494 ASP A CA 1
ATOM 3799 C C . ASP A 1 494 ? 25.131 10.899 -17.879 1.00 50.53 494 ASP A C 1
ATOM 3801 O O . ASP A 1 494 ? 25.729 11.887 -18.320 1.00 50.53 494 ASP A O 1
ATOM 3805 N N . LEU A 1 495 ? 24.925 10.732 -16.569 1.00 42.88 495 LEU A N 1
ATOM 3806 C CA . LEU A 1 495 ? 25.452 11.625 -15.537 1.00 42.88 495 LEU A CA 1
ATOM 3807 C C . LEU A 1 495 ? 26.965 11.811 -15.697 1.00 42.88 495 LEU A C 1
ATOM 3809 O O . LEU A 1 495 ? 27.457 12.912 -15.493 1.00 42.88 495 LEU A O 1
ATOM 3813 N N . LYS A 1 496 ? 27.697 10.785 -16.146 1.00 46.03 496 LYS A N 1
ATOM 3814 C CA . LYS A 1 496 ? 29.124 10.873 -16.471 1.00 46.03 496 LYS A CA 1
ATOM 3815 C C . LYS A 1 496 ? 29.385 11.782 -17.667 1.00 46.03 496 LYS A C 1
ATOM 3817 O O . LYS A 1 496 ? 30.368 12.508 -17.648 1.00 46.03 496 LYS A O 1
ATOM 3822 N N . SER A 1 497 ? 28.506 11.803 -18.666 1.00 47.88 497 SER A N 1
ATOM 3823 C CA . SER A 1 497 ? 28.572 12.727 -19.806 1.00 47.88 497 SER A CA 1
ATOM 3824 C C . SER A 1 497 ? 28.199 14.154 -19.412 1.00 47.88 497 SER A C 1
ATOM 3826 O O . SER A 1 497 ? 28.858 15.086 -19.859 1.00 47.88 497 SER A O 1
ATOM 3828 N N . ARG A 1 498 ? 27.225 14.350 -18.512 1.00 48.56 498 ARG A N 1
ATOM 3829 C CA . ARG A 1 498 ? 26.902 15.672 -17.943 1.00 48.56 498 ARG A CA 1
ATOM 3830 C C . ARG A 1 498 ? 27.955 16.185 -16.972 1.00 48.56 498 ARG A C 1
ATOM 3832 O O . ARG A 1 498 ? 28.235 17.378 -16.965 1.00 48.56 498 ARG A O 1
ATOM 3839 N N . MET A 1 499 ? 28.545 15.306 -16.170 1.00 48.06 499 MET A N 1
ATOM 3840 C CA . MET A 1 499 ? 29.682 15.616 -15.309 1.00 48.06 499 MET A CA 1
ATOM 3841 C C . MET A 1 499 ? 30.906 15.888 -16.161 1.00 48.06 499 MET A C 1
ATOM 3843 O O . MET A 1 499 ? 31.531 16.901 -15.938 1.00 48.06 499 MET A O 1
ATOM 3847 N N . LYS A 1 500 ? 31.177 15.107 -17.210 1.00 51.59 500 LYS A N 1
ATOM 3848 C CA . LYS A 1 500 ? 32.247 15.405 -18.163 1.00 51.59 500 LYS A CA 1
ATOM 3849 C C . LYS A 1 500 ? 31.975 16.708 -18.904 1.00 51.59 500 LYS A C 1
ATOM 3851 O O . LYS A 1 500 ? 32.903 17.473 -19.047 1.00 51.59 500 LYS A O 1
ATOM 3856 N N . GLU A 1 501 ? 30.750 17.032 -19.315 1.00 50.28 501 GLU A N 1
ATOM 3857 C CA . GLU A 1 501 ? 30.401 18.318 -19.945 1.00 50.28 501 GLU A CA 1
ATOM 3858 C C . GLU A 1 501 ? 30.554 19.490 -18.965 1.00 50.28 501 GLU A C 1
ATOM 3860 O O . GLU A 1 501 ? 31.139 20.510 -19.320 1.00 50.28 501 GLU A O 1
ATOM 3865 N N . ARG A 1 502 ? 30.089 19.337 -17.719 1.00 46.59 502 ARG A N 1
ATOM 3866 C CA . ARG A 1 502 ? 30.292 20.312 -16.642 1.00 46.59 502 ARG A CA 1
ATOM 3867 C C . ARG A 1 502 ? 31.774 20.478 -16.335 1.00 46.59 502 ARG A C 1
ATOM 3869 O O . ARG A 1 502 ? 32.242 21.598 -16.302 1.00 46.59 502 ARG A O 1
ATOM 3876 N N . ASP A 1 503 ? 32.511 19.390 -16.182 1.00 46.09 503 ASP A N 1
ATOM 3877 C CA . ASP A 1 503 ? 33.937 19.373 -15.880 1.00 46.09 503 ASP A CA 1
ATOM 3878 C C . ASP A 1 503 ? 34.742 19.888 -17.087 1.00 46.09 503 ASP A C 1
ATOM 3880 O O . ASP A 1 503 ? 35.688 20.638 -16.910 1.00 46.09 503 ASP A O 1
ATOM 3884 N N . THR A 1 504 ? 34.324 19.629 -18.329 1.00 48.16 504 THR A N 1
ATOM 3885 C CA . THR A 1 504 ? 34.927 20.237 -19.530 1.00 48.16 504 THR A CA 1
ATOM 3886 C C . THR A 1 504 ? 34.659 21.743 -19.540 1.00 48.16 504 THR A C 1
ATOM 3888 O O . THR A 1 504 ? 35.565 22.520 -19.787 1.00 48.16 504 THR A O 1
ATOM 3891 N N . ARG A 1 505 ? 33.447 22.195 -19.193 1.00 50.12 505 ARG A N 1
ATOM 3892 C CA . ARG A 1 505 ? 33.110 23.629 -19.102 1.00 50.12 505 ARG A CA 1
ATOM 3893 C C . ARG A 1 505 ? 33.743 24.337 -17.900 1.00 50.12 505 ARG A C 1
ATOM 3895 O O . ARG A 1 505 ? 33.956 25.541 -17.960 1.00 50.12 505 ARG A O 1
ATOM 3902 N N . SER A 1 506 ? 33.999 23.615 -16.812 1.00 44.44 506 SER A N 1
ATOM 3903 C CA . SER A 1 506 ? 34.562 24.140 -15.564 1.00 44.44 506 SER A CA 1
ATOM 3904 C C . SER A 1 506 ? 36.090 24.052 -15.508 1.00 44.44 506 SER A C 1
ATOM 3906 O O . SER A 1 506 ? 36.695 24.864 -14.818 1.00 44.44 506 SER A O 1
ATOM 3908 N N . PHE A 1 507 ? 36.712 23.112 -16.231 1.00 38.03 507 PHE A N 1
ATOM 3909 C CA . PHE A 1 507 ? 38.164 22.876 -16.236 1.00 38.03 507 PHE A CA 1
ATOM 3910 C C . PHE A 1 507 ? 38.832 23.056 -17.608 1.00 38.03 507 PHE A C 1
ATOM 3912 O O . PHE A 1 507 ? 40.055 22.988 -17.682 1.00 38.03 507 PHE A O 1
ATOM 3919 N N . VAL A 1 508 ? 38.076 23.308 -18.684 1.00 43.62 508 VAL A N 1
ATOM 3920 C CA . VAL A 1 508 ? 38.612 23.724 -19.991 1.00 43.62 508 VAL A CA 1
ATOM 3921 C C . VAL A 1 508 ? 38.032 25.107 -20.318 1.00 43.62 508 VAL A C 1
ATOM 3923 O O . VAL A 1 508 ? 36.998 25.208 -20.980 1.00 43.62 508 VAL A O 1
ATOM 3926 N N . PRO A 1 509 ? 38.659 26.204 -19.848 1.00 41.88 509 PRO A N 1
ATOM 3927 C CA . PRO A 1 509 ? 38.176 27.569 -20.092 1.00 41.88 509 PRO A CA 1
ATOM 3928 C C . PRO A 1 509 ? 38.239 27.985 -21.576 1.00 41.88 509 PRO A C 1
ATOM 3930 O O . PRO A 1 509 ? 37.809 29.081 -21.931 1.00 41.88 509 PRO A O 1
ATOM 3933 N N . ILE A 1 510 ? 38.754 27.111 -22.449 1.00 49.09 510 ILE A N 1
ATOM 3934 C CA . ILE A 1 510 ? 38.939 27.316 -23.884 1.00 49.09 510 ILE A CA 1
ATOM 3935 C C . ILE A 1 510 ? 38.093 26.285 -24.648 1.00 49.09 510 ILE A C 1
ATOM 3937 O O . ILE A 1 510 ? 38.401 25.095 -24.671 1.00 49.09 510 ILE A O 1
ATOM 3941 N N . ALA A 1 511 ? 37.030 26.733 -25.313 1.00 49.25 511 ALA A N 1
ATOM 3942 C CA . ALA A 1 511 ? 36.246 25.878 -26.202 1.00 49.25 511 ALA A CA 1
ATOM 3943 C C . ALA A 1 511 ? 37.016 25.585 -27.510 1.00 49.25 511 ALA A C 1
ATOM 3945 O O . ALA A 1 511 ? 37.599 26.512 -28.077 1.00 49.25 511 ALA A O 1
ATOM 3946 N N . PRO A 1 512 ? 37.015 24.340 -28.030 1.00 53.59 512 PRO A N 1
ATOM 3947 C CA . PRO A 1 512 ? 37.502 24.050 -29.375 1.00 53.59 512 PRO A CA 1
ATOM 3948 C C . PRO A 1 512 ? 36.867 24.979 -30.416 1.00 53.59 512 PRO A C 1
ATOM 3950 O O . PRO A 1 512 ? 35.658 25.218 -30.393 1.00 53.59 512 PRO A O 1
ATOM 3953 N N . ALA A 1 513 ? 37.690 25.491 -31.334 1.00 66.56 513 ALA A N 1
ATOM 3954 C CA . ALA A 1 513 ? 37.247 26.350 -32.424 1.00 66.56 513 ALA A CA 1
ATOM 3955 C C . ALA A 1 513 ? 36.119 25.695 -33.235 1.00 66.56 513 ALA A C 1
ATOM 3957 O O . ALA A 1 513 ? 36.164 24.498 -33.529 1.00 66.56 513 ALA A O 1
ATOM 3958 N N . ASN A 1 514 ? 35.135 26.502 -33.638 1.00 84.62 514 ASN A N 1
ATOM 3959 C CA . ASN A 1 514 ? 34.159 26.074 -34.629 1.00 84.62 514 ASN A CA 1
ATOM 3960 C C . ASN A 1 514 ? 34.899 25.747 -35.927 1.00 84.62 514 ASN A C 1
ATOM 3962 O O . ASN A 1 514 ? 35.640 26.574 -36.460 1.00 84.62 514 ASN A O 1
ATOM 3966 N N . LEU A 1 515 ? 34.728 24.516 -36.396 1.00 89.06 515 LEU A N 1
ATOM 3967 C CA . LEU A 1 515 ? 35.401 24.005 -37.584 1.00 89.06 515 LEU A CA 1
ATOM 3968 C C . LEU A 1 515 ? 34.774 24.545 -38.873 1.00 89.06 515 LEU A C 1
ATOM 3970 O O . LEU A 1 515 ? 35.344 24.367 -39.945 1.00 89.06 515 LEU A O 1
ATOM 3974 N N . LEU A 1 516 ? 33.618 25.202 -38.781 1.00 91.88 516 LEU A N 1
ATOM 3975 C CA . LEU A 1 516 ? 32.951 25.878 -39.888 1.00 91.88 516 LEU A CA 1
ATOM 3976 C C . LEU A 1 516 ? 33.538 27.270 -40.131 1.00 91.88 516 LEU A C 1
ATOM 3978 O O . LEU A 1 516 ? 34.096 27.897 -39.229 1.00 91.88 516 LEU A O 1
ATOM 3982 N N . LYS A 1 517 ? 33.355 27.797 -41.348 1.00 90.12 517 LYS A N 1
ATOM 3983 C CA . LYS A 1 517 ? 33.448 29.249 -41.570 1.00 90.12 517 LYS A CA 1
ATOM 3984 C C . LYS A 1 517 ? 32.470 29.965 -40.634 1.00 90.12 517 LYS A C 1
ATOM 3986 O O . LYS A 1 517 ? 31.496 29.362 -40.193 1.00 90.12 517 LYS A O 1
ATOM 3991 N N . ASN A 1 518 ? 32.718 31.242 -40.332 1.00 90.94 518 ASN A N 1
ATOM 3992 C CA . ASN A 1 518 ? 31.913 31.961 -39.343 1.00 90.94 518 ASN A CA 1
ATOM 3993 C C . ASN A 1 518 ? 30.414 31.919 -39.722 1.00 90.94 518 ASN A C 1
ATOM 3995 O O . ASN A 1 518 ? 30.035 32.539 -40.722 1.00 90.94 518 ASN A O 1
ATOM 3999 N N . PRO A 1 519 ? 29.569 31.221 -38.939 1.00 91.69 519 PRO A N 1
ATOM 4000 C CA . PRO A 1 519 ? 28.158 31.034 -39.248 1.00 91.69 519 PRO A CA 1
ATOM 4001 C C . PRO A 1 519 ? 27.354 32.329 -39.111 1.00 91.69 519 PRO A C 1
ATOM 4003 O O . PRO A 1 519 ? 26.265 32.423 -39.655 1.00 91.69 519 PRO A O 1
ATOM 4006 N N . GLU A 1 520 ? 27.865 33.355 -38.438 1.00 90.06 520 GLU A N 1
ATOM 4007 C CA . GLU A 1 520 ? 27.171 34.634 -38.260 1.00 90.06 520 GLU A CA 1
ATOM 4008 C C . GLU A 1 520 ? 27.388 35.609 -39.428 1.00 90.06 520 GLU A C 1
ATOM 4010 O O . GLU A 1 520 ? 26.796 36.688 -39.449 1.00 90.06 520 GLU A O 1
ATOM 4015 N N . VAL A 1 521 ? 28.207 35.232 -40.419 1.00 92.25 521 VAL A N 1
ATOM 4016 C CA . VAL A 1 521 ? 28.464 36.008 -41.641 1.00 92.25 521 VAL A CA 1
ATOM 4017 C C . VAL A 1 521 ? 27.709 35.375 -42.807 1.00 92.25 521 VAL A C 1
ATOM 4019 O O . VAL A 1 521 ? 28.008 34.250 -43.200 1.00 92.25 521 VAL A O 1
ATOM 4022 N N . LEU A 1 522 ? 26.748 36.104 -43.384 1.00 93.50 522 LEU A N 1
ATOM 4023 C CA . LEU A 1 522 ? 25.870 35.589 -44.445 1.00 93.50 522 LEU A CA 1
ATOM 4024 C C . LEU A 1 522 ? 26.633 35.083 -45.679 1.00 93.50 522 LEU A C 1
ATOM 4026 O O . LEU A 1 522 ? 26.247 34.064 -46.240 1.00 93.50 522 LEU A O 1
ATOM 4030 N N . ASP A 1 523 ? 27.740 35.727 -46.050 1.00 94.44 523 ASP A N 1
ATOM 4031 C CA . ASP A 1 523 ? 28.541 35.359 -47.230 1.00 94.44 523 ASP A CA 1
ATOM 4032 C C . ASP A 1 523 ? 29.241 33.996 -47.103 1.00 94.44 523 ASP A C 1
ATOM 4034 O O . ASP A 1 523 ? 29.675 33.417 -48.099 1.00 94.44 523 ASP A O 1
ATOM 4038 N N . ASN A 1 524 ? 29.341 33.449 -45.887 1.00 94.19 524 ASN A N 1
ATOM 4039 C CA . ASN A 1 524 ? 29.875 32.103 -45.671 1.00 94.19 524 ASN A CA 1
ATOM 4040 C C . ASN A 1 524 ? 28.862 31.000 -45.996 1.00 94.19 524 ASN A C 1
ATOM 4042 O O . ASN A 1 524 ? 29.232 29.823 -46.049 1.00 94.19 524 ASN A O 1
ATOM 4046 N N . TRP A 1 525 ? 27.601 31.370 -46.211 1.00 96.12 525 TRP A N 1
ATOM 4047 C CA . TRP A 1 525 ? 26.518 30.450 -46.498 1.00 96.12 525 TRP A CA 1
ATOM 4048 C C . TRP A 1 525 ? 26.231 30.358 -47.990 1.00 96.12 525 TRP A C 1
ATOM 4050 O O . TRP A 1 525 ? 26.296 31.332 -48.735 1.00 96.12 525 TRP A O 1
ATOM 4060 N N . ARG A 1 526 ? 25.828 29.165 -48.419 1.00 95.81 526 ARG A N 1
ATOM 4061 C CA . ARG A 1 526 ? 25.304 28.912 -49.761 1.00 95.81 526 ARG A CA 1
ATOM 4062 C C . ARG A 1 526 ? 23.864 28.444 -49.641 1.00 95.81 526 ARG A C 1
ATOM 4064 O O . ARG A 1 526 ? 23.576 27.519 -48.882 1.00 95.81 526 ARG A O 1
ATOM 4071 N N . VAL A 1 527 ? 22.977 29.062 -50.413 1.00 95.44 527 VAL A N 1
ATOM 4072 C CA . VAL A 1 527 ? 21.590 28.614 -50.553 1.00 95.44 527 VAL A CA 1
ATOM 4073 C C . VAL A 1 527 ? 21.470 27.831 -51.855 1.00 95.44 527 VAL A C 1
ATOM 4075 O O . VAL A 1 527 ? 21.755 28.363 -52.927 1.00 95.44 527 VAL A O 1
ATOM 4078 N N . GLY A 1 528 ? 21.083 26.563 -51.764 1.00 90.50 528 GLY A N 1
ATOM 4079 C CA . GLY A 1 528 ? 20.744 25.731 -52.916 1.00 90.50 528 GLY A CA 1
ATOM 4080 C C . GLY A 1 528 ? 19.232 25.674 -53.117 1.00 90.50 528 GLY A C 1
ATOM 4081 O O . GLY A 1 528 ? 18.491 25.738 -52.143 1.00 90.50 528 GLY A O 1
ATOM 4082 N N . ASN A 1 529 ? 18.778 25.493 -54.361 1.00 85.38 529 ASN A N 1
ATOM 4083 C CA . ASN A 1 529 ? 17.362 25.303 -54.710 1.00 85.38 529 ASN A CA 1
ATOM 4084 C C . ASN A 1 529 ? 16.424 26.428 -54.212 1.00 85.38 529 ASN A C 1
ATOM 4086 O O . ASN A 1 529 ? 15.365 26.149 -53.664 1.00 85.38 529 ASN A O 1
ATOM 4090 N N . GLY A 1 530 ? 16.801 27.697 -54.424 1.00 83.56 530 GLY A N 1
ATOM 4091 C CA . GLY A 1 530 ? 15.930 28.859 -54.179 1.00 83.56 530 GLY A CA 1
ATOM 4092 C C . GLY A 1 530 ? 15.998 29.444 -52.762 1.00 83.56 530 GLY A C 1
ATOM 4093 O O . GLY A 1 530 ? 16.462 28.802 -51.831 1.00 83.56 530 GLY A O 1
ATOM 4094 N N . GLY A 1 531 ? 15.548 30.692 -52.591 1.00 90.88 531 GLY A N 1
ATOM 4095 C CA . GLY A 1 531 ? 15.512 31.400 -51.300 1.00 90.88 531 GLY A CA 1
ATOM 4096 C C . GLY A 1 531 ? 16.641 32.417 -51.058 1.00 90.88 531 GLY A C 1
ATOM 4097 O O . GLY A 1 531 ? 17.584 32.542 -51.836 1.00 90.88 531 GLY A O 1
ATOM 4098 N N . LYS A 1 532 ? 16.510 33.204 -49.982 1.00 94.88 532 LYS A N 1
ATOM 4099 C CA . LYS A 1 532 ? 17.426 34.291 -49.587 1.00 94.88 532 LYS A CA 1
ATOM 4100 C C . LYS A 1 532 ? 17.678 34.285 -48.081 1.00 94.88 532 LYS A C 1
ATOM 4102 O O . LYS A 1 532 ? 16.764 33.997 -47.307 1.00 94.88 532 LYS A O 1
ATOM 4107 N N . LEU A 1 533 ? 18.894 34.652 -47.675 1.00 97.06 533 LEU A N 1
ATOM 4108 C CA . LEU A 1 533 ? 19.270 34.787 -46.267 1.00 97.06 533 LEU A CA 1
ATOM 4109 C C . LEU A 1 533 ? 19.243 36.242 -45.807 1.00 97.06 533 LEU A C 1
ATOM 4111 O O . LEU A 1 533 ? 19.612 37.150 -46.550 1.00 97.06 533 LEU A O 1
ATOM 4115 N N . SER A 1 534 ? 18.862 36.445 -44.552 1.00 96.69 534 SER A N 1
ATOM 4116 C CA . SER A 1 534 ? 19.015 37.710 -43.839 1.00 96.69 534 SER A CA 1
ATOM 4117 C C . SER A 1 534 ? 19.333 37.453 -42.367 1.00 96.69 534 SER A C 1
ATOM 4119 O O . SER A 1 534 ? 19.025 36.386 -41.839 1.00 96.69 534 SER A O 1
ATOM 4121 N N . ILE A 1 535 ? 19.923 38.433 -41.683 1.00 95.25 535 ILE A N 1
ATOM 4122 C CA . ILE A 1 535 ? 20.014 38.424 -40.216 1.00 95.25 535 ILE A CA 1
ATOM 4123 C C . ILE A 1 535 ? 18.780 39.136 -39.669 1.00 95.25 535 ILE A C 1
ATOM 4125 O O . ILE A 1 535 ? 18.403 40.180 -40.196 1.00 95.25 535 ILE A O 1
ATOM 4129 N N . VAL A 1 536 ? 18.162 38.579 -38.630 1.00 94.69 536 VAL A N 1
ATOM 4130 C CA . VAL A 1 536 ? 16.971 39.155 -37.990 1.00 94.69 536 VAL A CA 1
ATOM 4131 C C . VAL A 1 536 ? 17.181 39.395 -36.501 1.00 94.69 536 VAL A C 1
ATOM 4133 O O . VAL A 1 536 ? 17.973 38.716 -35.843 1.00 94.69 536 VAL A O 1
ATOM 4136 N N . SER A 1 537 ? 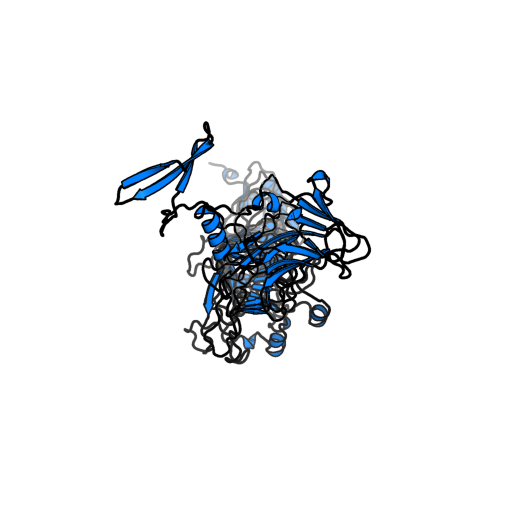16.459 40.376 -35.971 1.00 88.69 537 SER A N 1
ATOM 4137 C CA . SER A 1 537 ? 16.398 40.680 -34.544 1.00 88.69 537 SER A CA 1
ATOM 4138 C C . SER A 1 537 ? 15.401 39.776 -33.808 1.00 88.69 537 SER A C 1
ATOM 4140 O O . SER A 1 537 ? 14.517 39.164 -34.409 1.00 88.69 537 SER A O 1
ATOM 4142 N N . ALA A 1 538 ? 15.505 39.718 -32.476 1.00 80.81 538 ALA A N 1
ATOM 4143 C CA . ALA A 1 538 ? 14.603 38.917 -31.647 1.00 80.81 538 ALA A CA 1
ATOM 4144 C C . ALA A 1 538 ? 13.119 39.322 -31.778 1.00 80.81 538 ALA A C 1
ATOM 4146 O O . ALA A 1 538 ? 12.246 38.476 -31.600 1.00 80.81 538 ALA A O 1
ATOM 4147 N N . SER A 1 539 ? 12.827 40.584 -32.116 1.00 82.88 539 SER A N 1
ATOM 4148 C CA . SER A 1 539 ? 11.462 41.085 -32.342 1.00 82.88 539 SER A CA 1
ATOM 4149 C C . SER A 1 539 ? 10.821 40.594 -33.642 1.00 82.88 539 SER A C 1
ATOM 4151 O O . SER A 1 539 ? 9.612 40.706 -33.802 1.00 82.88 539 SER A O 1
ATOM 4153 N N . GLU A 1 540 ? 11.608 40.051 -34.571 1.00 89.00 540 GLU A N 1
ATOM 4154 C CA . GLU A 1 540 ? 11.129 39.537 -35.863 1.00 89.00 540 GLU A CA 1
ATOM 4155 C C . GLU A 1 540 ? 10.860 38.021 -35.834 1.00 89.00 540 GLU A C 1
ATOM 4157 O O . GLU A 1 540 ? 10.559 37.412 -36.868 1.00 89.00 540 GLU A O 1
ATOM 4162 N N . LEU A 1 541 ? 11.007 37.392 -34.663 1.00 92.38 541 LEU A N 1
ATOM 4163 C CA . LEU A 1 541 ? 10.826 35.957 -34.492 1.00 92.38 541 LEU A CA 1
ATOM 4164 C C . LEU A 1 541 ? 9.369 35.608 -34.181 1.00 92.38 541 LEU A C 1
ATOM 4166 O O . LEU A 1 541 ? 8.769 36.221 -33.300 1.00 92.38 541 LEU A O 1
ATOM 4170 N N . PRO A 1 542 ? 8.824 34.549 -34.800 1.00 90.06 542 PRO A N 1
ATOM 4171 C CA . PRO A 1 542 ? 7.506 34.036 -34.435 1.00 90.06 542 PRO A CA 1
ATOM 4172 C C . PRO A 1 542 ? 7.515 33.319 -33.077 1.00 90.06 542 PRO A C 1
ATOM 4174 O O . PRO A 1 542 ? 6.472 33.190 -32.445 1.00 90.06 542 PRO A O 1
ATOM 4177 N N . VAL A 1 543 ? 8.689 32.868 -32.618 1.00 90.69 543 VAL A N 1
ATOM 4178 C CA . VAL A 1 543 ? 8.902 32.287 -31.287 1.00 90.69 543 VAL A CA 1
ATOM 4179 C C . VAL A 1 543 ? 10.128 32.949 -30.651 1.00 90.69 543 VAL A C 1
ATOM 4181 O O . VAL A 1 543 ? 11.211 32.892 -31.247 1.00 90.69 543 VAL A O 1
ATOM 4184 N N . PRO A 1 544 ? 10.007 33.552 -29.453 1.00 91.31 544 PRO A N 1
ATOM 4185 C CA . PRO A 1 544 ? 11.138 34.164 -28.761 1.00 91.31 544 PRO A CA 1
ATOM 4186 C C . PRO A 1 544 ? 12.292 33.181 -28.533 1.00 91.31 544 PRO A C 1
ATOM 4188 O O . PRO A 1 544 ? 12.084 31.978 -28.377 1.00 91.31 544 PRO A O 1
ATOM 4191 N N . VAL A 1 545 ? 13.520 33.700 -28.467 1.00 88.44 545 VAL A N 1
ATOM 4192 C CA . VAL A 1 545 ? 14.689 32.899 -28.072 1.00 88.44 545 VAL A CA 1
ATOM 4193 C C . VAL A 1 545 ? 14.507 32.341 -26.659 1.00 88.44 545 VAL A C 1
ATOM 4195 O O . VAL A 1 545 ? 14.076 33.052 -25.747 1.00 88.44 545 VAL A O 1
ATOM 4198 N N . THR A 1 546 ? 14.852 31.071 -26.463 1.00 84.19 546 THR A N 1
ATOM 4199 C CA . THR A 1 546 ? 14.678 30.395 -25.172 1.00 84.19 546 THR A CA 1
ATOM 4200 C C . THR A 1 546 ? 15.836 30.696 -24.217 1.00 84.19 546 THR A C 1
ATOM 4202 O O . THR A 1 546 ? 16.933 31.080 -24.631 1.00 84.19 546 THR A O 1
ATOM 4205 N N . ASP A 1 547 ? 15.635 30.484 -22.915 1.00 76.38 547 ASP A N 1
ATOM 4206 C CA . ASP A 1 547 ? 16.723 30.624 -21.936 1.00 76.38 547 ASP A CA 1
ATOM 4207 C C . ASP A 1 547 ? 17.825 29.574 -22.126 1.00 76.38 547 ASP A C 1
ATOM 4209 O O . ASP A 1 547 ? 18.983 29.814 -21.782 1.00 76.38 547 ASP A O 1
ATOM 4213 N N . GLU A 1 548 ? 17.494 28.427 -22.723 1.00 77.00 548 GLU A N 1
ATOM 4214 C CA . GLU A 1 548 ? 18.484 27.440 -23.145 1.00 77.00 548 GLU A CA 1
ATOM 4215 C C . GLU A 1 548 ? 19.401 28.007 -24.239 1.00 77.00 548 GLU A C 1
ATOM 4217 O O . GLU A 1 548 ? 20.623 27.897 -24.126 1.00 77.00 548 GLU A O 1
ATOM 4222 N N . MET A 1 549 ? 18.837 28.668 -25.257 1.00 84.19 549 MET A N 1
ATOM 4223 C CA . MET A 1 549 ? 19.626 29.317 -26.307 1.00 84.19 549 MET A CA 1
ATOM 4224 C C . MET A 1 549 ? 20.562 30.375 -25.721 1.00 84.19 549 MET A C 1
ATOM 4226 O O . MET A 1 549 ? 21.750 30.364 -26.030 1.00 84.19 549 MET A O 1
ATOM 4230 N N . LYS A 1 550 ? 20.065 31.236 -24.821 1.00 80.00 550 LYS A N 1
ATOM 4231 C CA . LYS A 1 550 ? 20.888 32.264 -24.154 1.00 80.00 550 LYS A CA 1
ATOM 4232 C C . LYS A 1 550 ? 22.019 31.656 -23.330 1.00 80.00 550 LYS A C 1
ATOM 4234 O O . LYS A 1 550 ? 23.129 32.174 -23.327 1.00 80.00 550 LYS A O 1
ATOM 4239 N N . ARG A 1 551 ? 21.757 30.537 -22.649 1.00 74.31 551 ARG A N 1
ATOM 4240 C CA . ARG A 1 551 ? 22.763 29.826 -21.846 1.00 74.31 551 ARG A CA 1
ATOM 4241 C C . ARG A 1 551 ? 23.878 29.221 -22.699 1.00 74.31 551 ARG A C 1
ATOM 4243 O O . ARG A 1 551 ? 24.989 29.057 -22.210 1.00 74.31 551 ARG A O 1
ATOM 4250 N N . ILE A 1 552 ? 23.570 28.845 -23.936 1.00 72.31 552 ILE A N 1
ATOM 4251 C CA . ILE A 1 552 ? 24.479 28.101 -24.814 1.00 72.31 552 ILE A CA 1
ATOM 4252 C C . ILE A 1 552 ? 25.221 29.012 -25.786 1.00 72.31 552 ILE A C 1
ATOM 4254 O O . ILE A 1 552 ? 26.417 28.833 -25.988 1.00 72.31 552 ILE A O 1
ATOM 4258 N N . ILE A 1 553 ? 24.505 29.948 -26.404 1.00 82.19 553 ILE A N 1
ATOM 4259 C CA . ILE A 1 553 ? 25.021 30.860 -27.431 1.00 82.19 553 ILE A CA 1
ATOM 4260 C C . ILE A 1 553 ? 25.482 32.182 -26.799 1.00 82.19 553 ILE A C 1
ATOM 4262 O O . ILE A 1 553 ? 26.364 32.852 -27.325 1.00 82.19 553 ILE A O 1
ATOM 4266 N N . GLY A 1 554 ? 24.902 32.556 -25.657 1.00 78.31 554 GLY A N 1
ATOM 4267 C CA . GLY A 1 554 ? 25.069 33.864 -25.030 1.00 78.31 554 GLY A CA 1
ATOM 4268 C C . GLY A 1 554 ? 23.871 34.782 -25.276 1.00 78.31 554 GLY A C 1
ATOM 4269 O O . GLY A 1 554 ? 22.925 34.442 -25.982 1.00 78.31 554 GLY A O 1
ATOM 4270 N N . ASN A 1 555 ? 23.899 35.975 -24.679 1.00 77.06 555 ASN A N 1
ATOM 4271 C CA . ASN A 1 555 ? 22.777 36.921 -24.744 1.00 77.06 555 ASN A CA 1
ATOM 4272 C C . ASN A 1 555 ? 22.660 37.655 -26.094 1.00 77.06 555 ASN A C 1
ATOM 4274 O O . ASN A 1 555 ? 21.581 38.133 -26.434 1.00 77.06 555 ASN A O 1
ATOM 4278 N N . ASN A 1 556 ? 23.741 37.719 -26.877 1.00 80.12 556 ASN A N 1
ATOM 4279 C CA . ASN A 1 556 ? 23.806 38.451 -28.147 1.00 80.12 556 ASN A CA 1
ATOM 4280 C C . ASN A 1 556 ? 23.692 37.502 -29.351 1.00 80.12 556 ASN A C 1
ATOM 4282 O O . ASN A 1 556 ? 24.597 37.414 -30.176 1.00 80.12 556 ASN A O 1
ATOM 4286 N N . ILE A 1 557 ? 22.585 36.766 -29.432 1.00 87.44 557 ILE A N 1
ATOM 4287 C CA . ILE A 1 557 ? 22.369 35.728 -30.449 1.00 87.44 557 ILE A CA 1
ATOM 4288 C C . ILE A 1 557 ? 22.170 36.358 -31.834 1.00 87.44 557 ILE A C 1
ATOM 4290 O O . ILE A 1 557 ? 21.258 37.164 -32.027 1.00 87.44 557 ILE A O 1
ATOM 4294 N N . LYS A 1 558 ? 22.972 35.944 -32.822 1.00 92.38 558 LYS A N 1
ATOM 4295 C CA . LYS A 1 558 ? 22.713 36.217 -34.242 1.00 92.38 558 LYS A CA 1
ATOM 4296 C C . LYS A 1 558 ? 21.801 35.141 -34.821 1.00 92.38 558 LYS A C 1
ATOM 4298 O O . LYS A 1 558 ? 22.079 33.950 -34.688 1.00 92.38 558 LYS A O 1
ATOM 4303 N N . ILE A 1 559 ? 20.711 35.569 -35.456 1.00 95.62 559 ILE A N 1
ATOM 4304 C CA . ILE A 1 559 ? 19.704 34.668 -36.016 1.00 95.62 559 ILE A CA 1
ATOM 4305 C C . ILE A 1 559 ? 19.649 34.854 -37.520 1.00 95.62 559 ILE A C 1
ATOM 4307 O O . ILE A 1 559 ? 19.421 35.957 -38.017 1.00 95.62 559 ILE A O 1
ATOM 4311 N N . ILE A 1 560 ? 19.842 33.753 -38.230 1.00 96.69 560 ILE A N 1
ATOM 4312 C CA . ILE A 1 560 ? 19.807 33.691 -39.683 1.00 96.69 560 ILE A CA 1
ATOM 4313 C C . ILE A 1 560 ? 18.404 33.275 -40.089 1.00 96.69 560 ILE A C 1
ATOM 4315 O O . ILE A 1 560 ? 17.928 32.219 -39.681 1.00 96.69 560 ILE A O 1
ATOM 4319 N N . LYS A 1 561 ? 17.743 34.085 -40.906 1.00 97.38 561 LYS A N 1
ATOM 4320 C CA . LYS A 1 561 ? 16.454 33.768 -41.512 1.00 97.38 561 LYS A CA 1
ATOM 4321 C C . LYS A 1 561 ? 16.674 33.339 -42.954 1.00 97.38 561 LYS A C 1
ATOM 4323 O O . LYS A 1 561 ? 17.161 34.120 -43.767 1.00 97.38 561 LYS A O 1
ATOM 4328 N N . LEU A 1 562 ? 16.248 32.126 -43.279 1.00 96.50 562 LEU A N 1
ATOM 4329 C CA . LEU A 1 562 ? 16.061 31.665 -44.646 1.00 96.50 562 LEU A CA 1
ATOM 4330 C C . LEU A 1 562 ? 14.632 31.977 -45.082 1.00 96.50 562 LEU A C 1
ATOM 4332 O O . LEU A 1 562 ? 13.679 31.447 -44.515 1.00 96.50 562 LEU A O 1
ATOM 4336 N N . THR A 1 563 ? 14.491 32.835 -46.088 1.00 95.62 563 THR A N 1
ATOM 4337 C CA . THR A 1 563 ? 13.213 33.144 -46.738 1.00 95.62 563 THR A CA 1
ATOM 4338 C C . THR A 1 563 ? 13.152 32.393 -48.068 1.00 95.62 563 THR A C 1
ATOM 4340 O O . THR A 1 563 ? 13.963 32.698 -48.944 1.00 95.62 563 THR A O 1
ATOM 4343 N N . PRO A 1 564 ? 12.255 31.411 -48.239 1.00 93.44 564 PRO A N 1
ATOM 4344 C CA . PRO A 1 564 ? 12.182 30.629 -49.472 1.00 93.44 564 PRO A CA 1
ATOM 4345 C C . PRO A 1 564 ? 11.581 31.434 -50.638 1.00 93.44 564 PRO A C 1
ATOM 4347 O O . PRO A 1 564 ? 10.994 32.496 -50.432 1.00 93.44 564 PRO A O 1
ATOM 4350 N N . ASP A 1 565 ? 11.737 30.939 -51.870 1.00 92.81 565 ASP A N 1
ATOM 4351 C CA . ASP A 1 565 ? 11.254 31.601 -53.095 1.00 92.81 565 ASP A CA 1
ATOM 4352 C C . ASP A 1 565 ? 9.789 31.279 -53.453 1.00 92.81 565 ASP A C 1
ATOM 4354 O O . ASP A 1 565 ? 9.257 31.833 -54.414 1.00 92.81 565 ASP A O 1
ATOM 4358 N N . GLY A 1 566 ? 9.127 30.405 -52.687 1.00 88.56 566 GLY A N 1
ATOM 4359 C CA . GLY A 1 566 ? 7.752 29.967 -52.936 1.00 88.56 566 GLY A CA 1
ATOM 4360 C C . GLY A 1 566 ? 7.629 28.800 -53.920 1.00 88.56 566 GLY A C 1
ATOM 4361 O O . GLY A 1 566 ? 6.539 28.246 -54.060 1.00 88.56 566 GLY A O 1
ATOM 4362 N N . VAL A 1 567 ? 8.715 28.413 -54.596 1.00 88.06 567 VAL A N 1
ATOM 4363 C CA . VAL A 1 567 ? 8.702 27.469 -55.723 1.00 88.06 567 VAL A CA 1
ATOM 4364 C C . VAL A 1 567 ? 9.476 26.199 -55.383 1.00 88.06 567 VAL A C 1
ATOM 4366 O O . VAL A 1 567 ? 8.938 25.098 -55.517 1.00 88.06 567 VAL A O 1
ATOM 4369 N N . ASN A 1 568 ? 10.710 26.344 -54.908 1.00 87.31 568 ASN A N 1
ATOM 4370 C CA . ASN A 1 568 ? 11.649 25.250 -54.687 1.00 87.31 568 ASN A CA 1
ATOM 4371 C C . ASN A 1 568 ? 11.851 24.982 -53.189 1.00 87.31 568 ASN A C 1
ATOM 4373 O O . ASN A 1 568 ? 11.729 25.885 -52.363 1.00 87.31 568 ASN A O 1
ATOM 4377 N N . GLU A 1 569 ? 12.165 23.736 -52.828 1.00 88.44 569 GLU A N 1
ATOM 4378 C CA . GLU A 1 569 ? 12.572 23.395 -51.459 1.00 88.44 569 GLU A CA 1
ATOM 4379 C C . GLU A 1 569 ? 14.037 23.789 -51.252 1.00 88.44 569 GLU A C 1
ATOM 4381 O O . GLU A 1 569 ? 14.922 23.163 -51.850 1.00 88.44 569 GLU A O 1
ATOM 4386 N N . PRO A 1 570 ? 14.318 24.817 -50.429 1.00 93.50 570 PRO A N 1
ATOM 4387 C CA . PRO A 1 570 ? 15.666 25.327 -50.303 1.00 93.50 570 PRO A CA 1
ATOM 4388 C C . PRO A 1 570 ? 16.546 24.361 -49.504 1.00 93.50 570 PRO A C 1
ATOM 4390 O O . PRO A 1 570 ? 16.085 23.588 -48.663 1.00 93.50 570 PRO A O 1
ATOM 4393 N N . SER A 1 571 ? 17.850 24.457 -49.726 1.00 94.00 571 SER A N 1
ATOM 4394 C CA . SER A 1 571 ? 18.880 23.861 -48.875 1.00 94.00 571 SER A CA 1
ATOM 4395 C C . SER A 1 571 ? 19.860 24.937 -48.443 1.00 94.00 571 SER A C 1
ATOM 4397 O O . SER A 1 571 ? 20.095 25.909 -49.163 1.00 94.00 571 SER A O 1
ATOM 4399 N N . LEU A 1 572 ? 20.435 24.771 -47.259 1.00 96.06 572 LEU A N 1
ATOM 4400 C CA . LEU A 1 572 ? 21.376 25.728 -46.693 1.00 96.06 572 LEU A CA 1
ATOM 4401 C C . LEU A 1 572 ? 22.687 25.017 -46.373 1.00 96.06 572 LEU A C 1
ATOM 4403 O O . LEU A 1 572 ? 22.672 23.929 -45.811 1.00 96.06 572 LEU A O 1
ATOM 4407 N N . GLN A 1 573 ? 23.823 25.596 -46.749 1.00 96.50 573 GLN A N 1
ATOM 4408 C CA . GLN A 1 573 ? 25.126 24.947 -46.612 1.00 96.50 573 GLN A CA 1
ATOM 4409 C C . GLN A 1 573 ? 26.178 25.926 -46.099 1.00 96.50 573 GLN A C 1
ATOM 4411 O O . GLN A 1 573 ? 26.203 27.081 -46.524 1.00 96.50 573 GLN A O 1
ATOM 4416 N N . ILE A 1 574 ? 27.071 25.448 -45.237 1.00 96.31 574 ILE A N 1
ATOM 4417 C CA . ILE A 1 574 ? 28.236 26.190 -44.756 1.00 96.31 574 ILE A CA 1
ATOM 4418 C C . ILE A 1 574 ? 29.472 25.294 -44.763 1.00 96.31 574 ILE A C 1
ATOM 4420 O O . ILE A 1 574 ? 29.464 24.174 -44.249 1.00 96.31 574 ILE A O 1
ATOM 4424 N N . ASP A 1 575 ? 30.536 25.787 -45.384 1.00 95.62 575 ASP A N 1
ATOM 4425 C CA . ASP A 1 575 ? 31.786 25.046 -45.523 1.00 95.62 575 ASP A CA 1
ATOM 4426 C C . ASP A 1 575 ? 32.565 24.976 -44.204 1.00 95.62 575 ASP A C 1
ATOM 4428 O O . ASP A 1 575 ? 32.487 25.876 -43.361 1.00 95.62 575 ASP A O 1
ATOM 4432 N N . PHE A 1 576 ? 33.430 23.967 -44.091 1.00 92.44 576 PHE A N 1
ATOM 4433 C CA . PHE A 1 576 ? 34.500 23.986 -43.097 1.00 92.44 576 PHE A CA 1
ATOM 4434 C C . PHE A 1 576 ? 35.484 25.141 -43.355 1.00 92.44 576 PHE A C 1
ATOM 4436 O O . PHE A 1 576 ? 35.748 25.528 -44.498 1.00 92.44 576 PHE A O 1
ATOM 4443 N N . ASN A 1 577 ? 36.037 25.704 -42.282 1.00 87.12 577 ASN A N 1
ATOM 4444 C CA . ASN A 1 577 ? 37.043 26.756 -42.339 1.00 87.12 577 ASN A CA 1
ATOM 4445 C C . ASN A 1 577 ? 38.421 26.156 -42.643 1.00 87.12 577 ASN A C 1
ATOM 4447 O O . ASN A 1 577 ? 39.217 25.897 -41.741 1.00 87.12 577 ASN A O 1
ATOM 4451 N N . ALA A 1 578 ? 38.684 25.915 -43.924 1.00 83.25 578 ALA A N 1
ATOM 4452 C CA . ALA A 1 578 ? 39.945 25.375 -44.409 1.00 83.25 578 ALA A CA 1
ATOM 4453 C C . ALA A 1 578 ? 40.412 26.123 -45.672 1.00 83.25 578 ALA A C 1
ATOM 4455 O O . ALA A 1 578 ? 39.568 26.554 -46.463 1.00 83.25 578 ALA A O 1
ATOM 4456 N N . PRO A 1 579 ? 41.735 26.245 -45.912 1.00 76.94 579 PRO A N 1
ATOM 4457 C CA . PRO A 1 579 ? 42.268 26.826 -47.150 1.00 76.94 579 PRO A CA 1
ATOM 4458 C C . PRO A 1 579 ? 41.832 26.071 -48.415 1.00 76.94 579 PRO A C 1
ATOM 4460 O O . PRO A 1 579 ? 41.748 26.652 -49.492 1.00 76.94 579 PRO A O 1
ATOM 4463 N N . SER A 1 580 ? 41.550 24.773 -48.279 1.00 85.31 580 SER A N 1
ATOM 4464 C CA . SER A 1 580 ? 40.985 23.912 -49.319 1.00 85.31 580 SER A CA 1
ATOM 4465 C C . SER A 1 580 ? 40.083 22.858 -48.673 1.00 85.31 580 SER A C 1
ATOM 4467 O O . SER A 1 580 ? 40.297 22.499 -47.515 1.00 85.31 580 SER A O 1
ATOM 4469 N N . LEU A 1 581 ? 39.066 22.395 -49.401 1.00 90.94 581 LEU A N 1
ATOM 4470 C CA . LEU A 1 581 ? 38.160 21.325 -48.972 1.00 90.94 581 LEU A CA 1
ATOM 4471 C C . LEU A 1 581 ? 38.424 20.062 -49.806 1.00 90.94 581 LEU A C 1
ATOM 4473 O O . LEU A 1 581 ? 38.749 20.207 -50.988 1.00 90.94 581 LEU A O 1
ATOM 4477 N N . PRO A 1 582 ? 38.242 18.852 -49.241 1.00 93.62 582 PRO A N 1
ATOM 4478 C CA . PRO A 1 582 ? 37.765 18.563 -47.880 1.00 93.62 582 PRO A CA 1
ATOM 4479 C C . PRO A 1 582 ? 38.801 18.854 -46.774 1.00 93.62 582 PRO A C 1
ATOM 4481 O O . PRO A 1 582 ? 40.003 18.693 -46.967 1.00 93.62 582 PRO A O 1
ATOM 4484 N N . LEU A 1 583 ? 38.331 19.256 -45.589 1.00 91.88 583 LEU A N 1
ATOM 4485 C CA . LEU A 1 583 ? 39.137 19.366 -44.371 1.00 91.88 583 LEU A CA 1
ATOM 4486 C C . LEU A 1 583 ? 39.467 17.964 -43.839 1.00 91.88 583 LEU A C 1
ATOM 4488 O O . LEU A 1 583 ? 38.564 17.160 -43.608 1.00 91.88 583 LEU A O 1
ATOM 4492 N N . ASN A 1 584 ? 40.745 17.692 -43.570 1.00 90.94 584 ASN A N 1
ATOM 4493 C CA . ASN A 1 584 ? 41.151 16.483 -42.857 1.00 90.94 584 ASN A CA 1
ATOM 4494 C C . ASN A 1 584 ? 40.880 16.628 -41.350 1.00 90.94 584 ASN A C 1
ATOM 4496 O O . ASN A 1 584 ? 41.566 17.373 -40.654 1.00 90.94 584 ASN A O 1
ATOM 4500 N N . VAL A 1 585 ? 39.872 15.906 -40.868 1.00 85.38 585 VAL A N 1
ATOM 4501 C CA . VAL A 1 585 ? 39.438 15.839 -39.467 1.00 85.38 585 VAL A CA 1
ATOM 4502 C C . VAL A 1 585 ? 40.005 14.624 -38.722 1.00 85.38 585 VAL A C 1
ATOM 4504 O O . VAL A 1 585 ? 39.826 14.513 -37.512 1.00 85.38 585 VAL A O 1
ATOM 4507 N N . GLY A 1 586 ? 40.721 13.735 -39.416 1.00 87.00 586 GLY A N 1
ATOM 4508 C CA . GLY A 1 586 ? 41.199 12.454 -38.896 1.00 87.00 586 GLY A CA 1
ATOM 4509 C C . GLY A 1 586 ? 40.181 11.325 -39.086 1.00 87.00 586 GLY A C 1
ATOM 4510 O O . GLY A 1 586 ? 38.989 11.484 -38.820 1.00 87.00 586 GLY A O 1
ATOM 4511 N N . SER A 1 587 ? 40.655 10.169 -39.560 1.00 88.00 587 SER A N 1
ATOM 4512 C CA . SER A 1 587 ? 39.818 8.985 -39.807 1.00 88.00 587 SER A CA 1
ATOM 4513 C C . SER A 1 587 ? 39.102 8.543 -38.533 1.00 88.00 587 SER A C 1
ATOM 4515 O O . SER A 1 587 ? 39.738 8.359 -37.495 1.00 88.00 587 SER A O 1
ATOM 4517 N N . ASN A 1 588 ? 37.776 8.395 -38.615 1.00 81.88 588 ASN A N 1
ATOM 4518 C CA . ASN A 1 588 ? 36.896 8.028 -37.500 1.00 81.88 588 ASN A CA 1
ATOM 4519 C C . ASN A 1 588 ? 37.007 8.930 -36.261 1.00 81.88 588 ASN A C 1
ATOM 4521 O O . ASN A 1 588 ? 36.481 8.576 -35.204 1.00 81.88 588 ASN A O 1
ATOM 4525 N N . ARG A 1 589 ? 37.647 10.102 -36.361 1.00 84.62 589 ARG A N 1
ATOM 4526 C CA . ARG A 1 589 ? 37.658 11.045 -35.249 1.00 84.62 589 ARG A CA 1
ATOM 4527 C C . ARG A 1 589 ? 36.230 11.546 -35.031 1.00 84.62 589 ARG A C 1
ATOM 4529 O O . ARG A 1 589 ? 35.616 12.011 -35.997 1.00 84.62 589 ARG A O 1
ATOM 4536 N N . PRO A 1 590 ? 35.692 11.474 -33.803 1.00 82.31 590 PRO A N 1
ATOM 4537 C CA . PRO A 1 590 ? 34.354 11.970 -33.549 1.00 82.31 590 PRO A CA 1
ATOM 4538 C C . PRO A 1 590 ? 34.262 13.469 -33.847 1.00 82.31 590 PRO A C 1
ATOM 4540 O O . PRO A 1 590 ? 35.111 14.261 -33.434 1.00 82.31 590 PRO A O 1
ATOM 4543 N N . LEU A 1 591 ? 33.211 13.861 -34.557 1.00 86.19 591 LEU A N 1
ATOM 4544 C CA . LEU A 1 591 ? 32.816 15.253 -34.735 1.00 86.19 591 LEU A CA 1
ATOM 4545 C C . LEU A 1 591 ? 31.531 15.488 -33.961 1.00 86.19 591 LEU A C 1
ATOM 4547 O O . LEU A 1 591 ? 30.631 14.660 -34.003 1.00 86.19 591 LEU A O 1
ATOM 4551 N N . ALA A 1 592 ? 31.407 16.622 -33.294 1.00 85.50 592 ALA A N 1
ATOM 4552 C CA . ALA A 1 592 ? 30.158 17.049 -32.692 1.00 85.50 592 ALA A CA 1
ATOM 4553 C C . ALA A 1 592 ? 29.539 18.166 -33.534 1.00 85.50 592 ALA A C 1
ATOM 4555 O O . ALA A 1 592 ? 30.253 19.069 -33.961 1.00 85.50 592 ALA A O 1
ATOM 4556 N N . MET A 1 593 ? 28.223 18.133 -33.751 1.00 88.69 593 MET A N 1
ATOM 4557 C CA . MET A 1 593 ? 27.486 19.253 -34.346 1.00 88.69 593 MET A CA 1
ATOM 4558 C C . MET A 1 593 ? 26.453 19.797 -33.369 1.00 88.69 593 MET A C 1
ATOM 4560 O O . MET A 1 593 ? 25.842 19.039 -32.614 1.00 88.69 593 MET A O 1
ATOM 4564 N N . GLN A 1 594 ? 26.227 21.103 -33.418 1.00 88.31 594 GLN A N 1
ATOM 4565 C CA . GLN A 1 594 ? 25.173 21.767 -32.675 1.00 88.31 594 GLN A CA 1
ATOM 4566 C C . GLN A 1 594 ? 24.566 22.899 -33.495 1.00 88.31 594 GLN A C 1
ATOM 4568 O O . GLN A 1 594 ? 25.289 23.664 -34.122 1.00 88.31 594 GLN A O 1
ATOM 4573 N N . TYR A 1 595 ? 23.244 23.030 -33.461 1.00 92.50 595 TYR A N 1
ATOM 4574 C CA . TYR A 1 595 ? 22.549 24.224 -33.937 1.00 92.50 595 TYR A CA 1
ATOM 4575 C C . TYR A 1 595 ? 21.140 24.303 -33.350 1.00 92.50 595 TYR A C 1
ATOM 4577 O O . TYR A 1 595 ? 20.591 23.311 -32.871 1.00 92.50 595 TYR A O 1
ATOM 4585 N N . PHE A 1 596 ? 20.546 25.489 -33.397 1.00 92.44 596 PHE A N 1
ATOM 4586 C CA . PHE A 1 596 ? 19.124 25.700 -33.164 1.00 92.44 596 PHE A CA 1
ATOM 4587 C C . PHE A 1 596 ? 18.435 26.019 -34.480 1.00 92.44 596 PHE A C 1
ATOM 4589 O O . PHE A 1 596 ? 18.968 26.785 -35.285 1.00 92.44 596 PHE A O 1
ATOM 4596 N N . VAL A 1 597 ? 17.248 25.456 -34.681 1.00 94.19 597 VAL A N 1
ATOM 4597 C CA . VAL A 1 597 ? 16.419 25.693 -35.861 1.00 94.19 597 VAL A CA 1
ATOM 4598 C C . VAL A 1 597 ? 14.964 25.920 -35.463 1.00 94.19 597 VAL A C 1
ATOM 4600 O O . VAL A 1 597 ? 14.450 25.261 -34.565 1.00 94.19 597 VAL A O 1
ATOM 4603 N N . LEU A 1 598 ? 14.291 26.854 -36.125 1.00 93.06 598 LEU A N 1
ATOM 4604 C CA . LEU A 1 598 ? 12.863 27.127 -35.970 1.00 93.06 598 LEU A CA 1
ATOM 4605 C C . LEU A 1 598 ? 12.198 27.067 -37.351 1.00 93.06 598 LEU A C 1
ATOM 4607 O O . LEU A 1 598 ? 12.199 28.067 -38.080 1.00 93.06 598 LEU A O 1
ATOM 4611 N N . PRO A 1 599 ? 11.648 25.904 -37.735 1.00 89.31 599 PRO A N 1
ATOM 4612 C CA . PRO A 1 599 ? 10.744 25.798 -38.873 1.00 89.31 599 PRO A CA 1
ATOM 4613 C C . PRO A 1 599 ? 9.413 26.473 -38.516 1.00 89.31 599 PRO A C 1
ATOM 4615 O O . PRO A 1 599 ? 8.891 26.261 -37.424 1.00 89.31 599 PRO A O 1
ATOM 4618 N N . THR A 1 600 ? 8.839 27.282 -39.412 1.00 85.81 600 THR A N 1
ATOM 4619 C CA . THR A 1 600 ? 7.587 28.021 -39.121 1.00 85.81 600 THR A CA 1
ATOM 4620 C C . THR A 1 600 ? 6.330 27.405 -39.706 1.00 85.81 600 THR A C 1
ATOM 4622 O O . THR A 1 600 ? 5.223 27.887 -39.470 1.00 85.81 600 THR A O 1
ATOM 4625 N N . THR A 1 601 ? 6.458 26.324 -40.463 1.00 79.25 601 THR A N 1
ATOM 4626 C CA . THR A 1 601 ? 5.311 25.582 -40.983 1.00 79.25 601 THR A CA 1
ATOM 4627 C C . THR A 1 601 ? 5.678 24.113 -41.086 1.00 79.25 601 THR A C 1
ATOM 4629 O O . THR A 1 601 ? 6.837 23.815 -41.395 1.00 79.25 601 THR A O 1
ATOM 4632 N N . PRO A 1 602 ? 4.718 23.206 -40.845 1.00 65.75 602 PRO A N 1
ATOM 4633 C CA . PRO A 1 602 ? 4.921 21.799 -41.113 1.00 65.75 602 PRO A CA 1
ATOM 4634 C C . PRO A 1 602 ? 5.355 21.579 -42.561 1.00 65.75 602 PRO A C 1
ATOM 4636 O O . PRO A 1 602 ? 4.891 22.259 -43.481 1.00 65.75 602 PRO A O 1
ATOM 4639 N N . THR A 1 603 ? 6.276 20.648 -42.762 1.00 60.75 603 THR A N 1
ATOM 4640 C CA . THR A 1 603 ? 6.650 20.225 -44.119 1.00 60.75 603 THR A CA 1
ATOM 4641 C C . THR A 1 603 ? 5.546 19.332 -44.714 1.00 60.75 603 THR A C 1
ATOM 4643 O O . THR A 1 603 ? 4.462 19.209 -44.148 1.00 60.75 603 THR A O 1
ATOM 4646 N N . SER A 1 604 ? 5.774 18.693 -45.865 1.00 57.19 604 SER A N 1
ATOM 4647 C CA . SER A 1 604 ? 4.853 17.673 -46.411 1.00 57.19 604 SER A CA 1
ATOM 4648 C C . SER A 1 604 ? 4.608 16.494 -45.450 1.00 57.19 604 SER A C 1
ATOM 4650 O O . SER A 1 604 ? 3.635 15.758 -45.599 1.00 57.19 604 SER A O 1
ATOM 4652 N N . PHE A 1 605 ? 5.468 16.351 -44.442 1.00 55.28 605 PHE A N 1
ATOM 4653 C CA . PHE A 1 605 ? 5.299 15.545 -43.242 1.00 55.28 605 PHE A CA 1
ATOM 4654 C C . PHE A 1 605 ? 4.736 16.467 -42.156 1.00 55.28 605 PHE A C 1
ATOM 4656 O O . PHE A 1 605 ? 5.328 17.515 -41.926 1.00 55.28 605 PHE A O 1
ATOM 4663 N N . THR A 1 606 ? 3.638 16.102 -41.493 1.00 60.38 606 THR A N 1
ATOM 4664 C CA . THR A 1 606 ? 2.787 16.881 -40.556 1.00 60.38 606 THR A CA 1
ATOM 4665 C C . THR A 1 606 ? 3.478 17.539 -39.332 1.00 60.38 606 THR A C 1
ATOM 4667 O O . THR A 1 606 ? 2.809 17.941 -38.386 1.00 60.38 606 THR A O 1
ATOM 4670 N N . TYR A 1 607 ? 4.804 17.677 -39.345 1.00 73.31 607 TYR A N 1
ATOM 4671 C CA . TYR A 1 607 ? 5.694 18.167 -38.300 1.00 73.31 607 TYR A CA 1
ATOM 4672 C C . TYR A 1 607 ? 6.501 19.388 -38.769 1.00 73.31 607 TYR A C 1
ATOM 4674 O O . TYR A 1 607 ? 6.904 19.488 -39.934 1.00 73.31 607 TYR A O 1
ATOM 4682 N N . TYR A 1 608 ? 6.817 20.285 -37.836 1.00 77.94 608 TYR A N 1
ATOM 4683 C CA . TYR A 1 608 ? 7.864 21.295 -37.993 1.00 77.94 608 TYR A CA 1
ATOM 4684 C C . TYR A 1 608 ? 9.210 20.580 -37.979 1.00 77.94 608 TYR A C 1
ATOM 4686 O O . TYR A 1 608 ? 9.640 20.136 -36.917 1.00 77.94 608 TYR A O 1
ATOM 4694 N N . ALA A 1 609 ? 9.841 20.422 -39.142 1.00 78.75 609 ALA A N 1
ATOM 4695 C CA . ALA A 1 609 ? 11.015 19.572 -39.296 1.00 78.75 609 ALA A CA 1
ATOM 4696 C C . ALA A 1 609 ? 12.193 20.282 -39.968 1.00 78.75 609 ALA A C 1
ATOM 4698 O O . ALA A 1 609 ? 12.019 21.258 -40.693 1.00 78.75 609 ALA A O 1
ATOM 4699 N N . SER A 1 610 ? 13.391 19.769 -39.704 1.00 83.94 610 SER A N 1
ATOM 4700 C CA . SER A 1 610 ? 14.633 20.108 -40.391 1.00 83.94 610 SER A CA 1
ATOM 4701 C C . SER A 1 610 ? 15.564 18.901 -40.329 1.00 83.94 610 SER A C 1
ATOM 4703 O O . SER A 1 610 ? 15.540 18.116 -39.382 1.00 83.94 610 SER A O 1
ATOM 4705 N N . ARG A 1 611 ? 16.423 18.763 -41.331 1.00 85.44 611 ARG A N 1
ATOM 4706 C CA . ARG A 1 611 ? 17.520 17.794 -41.360 1.00 85.44 611 ARG A CA 1
ATOM 4707 C C . ARG A 1 611 ? 18.824 18.566 -41.437 1.00 85.44 611 ARG A C 1
ATOM 4709 O O . ARG A 1 611 ? 18.906 19.494 -42.234 1.00 85.44 611 ARG A O 1
ATOM 4716 N N . GLY A 1 612 ? 19.834 18.191 -40.662 1.00 90.38 612 GLY A N 1
ATOM 4717 C CA . GLY A 1 612 ? 21.167 18.785 -40.763 1.00 90.38 612 GLY A CA 1
ATOM 4718 C C . GLY A 1 612 ? 22.231 17.708 -40.689 1.00 90.38 612 GLY A C 1
ATOM 4719 O O . GLY A 1 612 ? 22.158 16.886 -39.790 1.00 90.38 612 GLY A O 1
ATOM 4720 N N . ARG A 1 613 ? 23.193 17.709 -41.613 1.00 93.81 613 ARG A N 1
ATOM 4721 C CA . ARG A 1 613 ? 24.208 16.654 -41.745 1.00 93.81 613 ARG A CA 1
ATOM 4722 C C . ARG A 1 613 ? 25.587 17.221 -42.045 1.00 93.81 613 ARG A C 1
ATOM 4724 O O . ARG A 1 613 ? 25.711 18.209 -42.778 1.00 93.81 613 ARG A O 1
ATOM 4731 N N . ILE A 1 614 ? 26.624 16.553 -41.553 1.00 95.75 614 ILE A N 1
ATOM 4732 C CA . ILE A 1 614 ? 28.001 16.821 -41.976 1.00 95.75 614 ILE A CA 1
ATOM 4733 C C . ILE A 1 614 ? 28.300 15.933 -43.184 1.00 95.75 614 ILE A C 1
ATOM 4735 O O . ILE A 1 614 ? 28.205 14.708 -43.101 1.00 95.75 614 ILE A O 1
ATOM 4739 N N . GLU A 1 615 ? 28.664 16.558 -44.299 1.00 95.88 615 GLU A N 1
ATOM 4740 C CA . GLU A 1 615 ? 28.992 15.873 -45.547 1.00 95.88 615 GLU A CA 1
ATOM 4741 C C . GLU A 1 615 ? 30.475 15.495 -45.560 1.00 95.88 615 GLU A C 1
ATOM 4743 O O . GLU A 1 615 ? 31.346 16.370 -45.545 1.00 95.88 615 GLU A O 1
ATOM 4748 N N . GLY A 1 616 ? 30.763 14.195 -45.580 1.00 90.94 616 GLY A N 1
ATOM 4749 C CA . GLY A 1 616 ? 32.107 13.634 -45.668 1.00 90.94 616 GLY A CA 1
ATOM 4750 C C . GLY A 1 616 ? 32.353 12.926 -46.996 1.00 90.94 616 GLY A C 1
ATOM 4751 O O . GLY A 1 616 ? 31.434 12.653 -47.767 1.00 90.94 616 GLY A O 1
ATOM 4752 N N . GLU A 1 617 ? 33.612 12.620 -47.293 1.00 90.75 617 GLU A N 1
ATOM 4753 C CA . GLU A 1 617 ? 33.938 11.807 -48.462 1.00 90.75 617 GLU A CA 1
ATOM 4754 C C . GLU A 1 617 ? 33.468 10.361 -48.248 1.00 90.75 617 GLU A C 1
ATOM 4756 O O . GLU A 1 617 ? 33.945 9.668 -47.345 1.00 90.75 617 GLU A O 1
ATOM 4761 N N . GLY A 1 618 ? 32.517 9.918 -49.077 1.00 84.50 618 GLY A N 1
ATOM 4762 C CA . GLY A 1 618 ? 31.965 8.561 -49.067 1.00 84.50 618 GLY A CA 1
ATOM 4763 C C . GLY A 1 618 ? 30.850 8.307 -48.046 1.00 84.50 618 GLY A C 1
ATOM 4764 O O . GLY A 1 618 ? 30.214 7.259 -48.117 1.00 84.50 618 GLY A O 1
ATOM 4765 N N . THR A 1 619 ? 30.575 9.237 -47.121 1.00 89.88 619 THR A N 1
ATOM 4766 C CA . THR A 1 619 ? 29.452 9.129 -46.175 1.00 89.88 619 THR A CA 1
ATOM 4767 C C . THR A 1 619 ? 29.052 10.480 -45.582 1.00 89.88 619 THR A C 1
ATOM 4769 O O . THR A 1 619 ? 29.869 11.395 -45.492 1.00 89.88 619 THR A O 1
ATOM 4772 N N . ASN A 1 620 ? 27.815 10.572 -45.098 1.00 91.62 620 ASN A N 1
ATOM 4773 C CA . ASN A 1 620 ? 27.354 11.674 -44.261 1.00 91.62 620 ASN A CA 1
ATOM 4774 C C . ASN A 1 620 ? 27.157 11.173 -42.834 1.00 91.62 620 ASN A C 1
ATOM 4776 O O . ASN A 1 620 ? 26.698 10.051 -42.624 1.00 91.62 620 ASN A O 1
ATOM 4780 N N . ILE A 1 621 ? 27.450 12.027 -41.860 1.00 86.69 621 ILE A N 1
ATOM 4781 C CA . ILE A 1 621 ? 27.143 11.760 -40.454 1.00 86.69 621 ILE A CA 1
ATOM 4782 C C . ILE A 1 621 ? 26.029 12.700 -39.986 1.00 86.69 621 ILE A C 1
ATOM 4784 O O . ILE A 1 621 ? 25.933 13.844 -40.444 1.00 86.69 621 ILE A O 1
ATOM 4788 N N . TYR A 1 622 ? 25.184 12.195 -39.087 1.00 87.25 622 TYR A N 1
ATOM 4789 C CA . TYR A 1 622 ? 23.985 12.870 -38.571 1.00 87.25 622 TYR A CA 1
ATOM 4790 C C . TYR A 1 622 ? 22.869 13.166 -39.602 1.00 87.25 622 TYR A C 1
ATOM 4792 O O . TYR A 1 622 ? 22.132 14.132 -39.448 1.00 87.25 622 TYR A O 1
ATOM 4800 N N . ASP A 1 623 ? 22.709 12.349 -40.649 1.00 87.44 623 ASP A N 1
ATOM 4801 C CA . ASP A 1 623 ? 21.754 12.561 -41.761 1.00 87.44 623 ASP A CA 1
ATOM 4802 C C . ASP A 1 623 ? 20.297 12.141 -41.447 1.00 87.44 623 ASP A C 1
ATOM 4804 O O . ASP A 1 623 ? 19.668 11.403 -42.206 1.00 87.44 623 ASP A O 1
ATOM 4808 N N . ASP A 1 624 ? 19.744 12.626 -40.332 1.00 75.12 624 ASP A N 1
ATOM 4809 C CA . ASP A 1 624 ? 18.381 12.312 -39.880 1.00 75.12 624 ASP A CA 1
ATOM 4810 C C . ASP A 1 624 ? 17.446 13.536 -39.924 1.00 75.12 624 ASP A C 1
ATOM 4812 O O . ASP A 1 624 ? 17.852 14.678 -39.693 1.00 75.12 624 ASP A O 1
ATOM 4816 N N . VAL A 1 625 ? 16.161 13.303 -40.226 1.00 79.38 625 VAL A N 1
ATOM 4817 C CA . VAL A 1 625 ? 15.108 14.333 -40.139 1.00 79.38 625 VAL A CA 1
ATOM 4818 C C . VAL A 1 625 ? 14.613 14.406 -38.708 1.00 79.38 625 VAL A C 1
ATOM 4820 O O . VAL A 1 625 ? 14.208 13.391 -38.145 1.00 79.38 625 VAL A O 1
ATOM 4823 N N . ILE A 1 626 ? 14.571 15.608 -38.144 1.00 66.25 626 ILE A N 1
ATOM 4824 C CA . ILE A 1 626 ? 14.049 15.830 -36.800 1.00 66.25 626 ILE A CA 1
ATOM 4825 C C . ILE A 1 626 ? 12.887 16.811 -36.890 1.00 66.25 626 ILE A C 1
ATOM 4827 O O . ILE A 1 626 ? 12.988 17.820 -37.588 1.00 66.25 626 ILE A O 1
ATOM 4831 N N . GLY A 1 627 ? 11.784 16.523 -36.194 1.00 72.88 627 GLY A N 1
ATOM 4832 C CA . GLY A 1 627 ? 10.630 17.412 -36.162 1.00 72.88 627 GLY A CA 1
ATOM 4833 C C . GLY A 1 627 ? 9.772 17.308 -34.905 1.00 72.88 627 GLY A C 1
ATOM 4834 O O . GLY A 1 627 ? 9.972 16.436 -34.064 1.00 72.88 627 GLY A O 1
ATOM 4835 N N . THR A 1 628 ? 8.833 18.242 -34.777 1.00 70.94 628 THR A N 1
ATOM 4836 C CA . THR A 1 628 ? 7.899 18.385 -33.649 1.00 70.94 628 THR A CA 1
ATOM 4837 C C . THR A 1 628 ? 6.494 18.726 -34.152 1.00 70.94 628 THR A C 1
ATOM 4839 O O . THR A 1 628 ? 6.340 19.299 -35.229 1.00 70.94 628 THR A O 1
ATOM 4842 N N . GLU A 1 629 ? 5.461 18.392 -33.379 1.00 76.19 629 GLU A N 1
ATOM 4843 C CA . GLU A 1 629 ? 4.062 18.747 -33.675 1.00 76.19 629 GLU A CA 1
ATOM 4844 C C . GLU A 1 629 ? 3.721 20.192 -33.278 1.00 76.19 629 GLU A C 1
ATOM 4846 O O . GLU A 1 629 ? 2.722 20.746 -33.730 1.00 76.19 629 GLU A O 1
ATOM 4851 N N . GLN A 1 630 ? 4.554 20.823 -32.446 1.00 78.50 630 GLN A N 1
ATOM 4852 C CA . GLN A 1 630 ? 4.328 22.172 -31.929 1.00 78.50 630 GLN A CA 1
ATOM 4853 C C . GLN A 1 630 ? 5.374 23.152 -32.452 1.00 78.50 630 GLN A C 1
ATOM 4855 O O . GLN A 1 630 ? 6.566 22.858 -32.441 1.00 78.50 630 GLN A O 1
ATOM 4860 N N . LEU A 1 631 ? 4.936 24.346 -32.853 1.00 83.25 631 LEU A N 1
ATOM 4861 C CA . LEU A 1 631 ? 5.833 25.423 -33.262 1.00 83.25 631 LEU A CA 1
ATOM 4862 C C . LEU A 1 631 ? 6.776 25.800 -32.106 1.00 83.25 631 LEU A C 1
ATOM 4864 O O . LEU A 1 631 ? 6.326 26.249 -31.052 1.00 83.25 631 LEU A O 1
ATOM 4868 N N . GLY A 1 632 ? 8.084 25.661 -32.315 1.00 87.31 632 GLY A N 1
ATOM 4869 C CA . GLY A 1 632 ? 9.087 25.966 -31.299 1.00 87.31 632 GLY A CA 1
ATOM 4870 C C . GLY A 1 632 ? 10.517 25.790 -31.800 1.00 87.31 632 GLY A C 1
ATOM 4871 O O . GLY A 1 632 ? 10.756 25.192 -32.849 1.00 87.31 632 GLY A O 1
ATOM 4872 N N . TRP A 1 633 ? 11.476 26.336 -31.048 1.00 87.50 633 TRP A N 1
ATOM 4873 C CA . TRP A 1 633 ? 12.900 26.150 -31.326 1.00 87.50 633 TRP A CA 1
ATOM 4874 C C . TRP A 1 633 ? 13.308 24.697 -31.082 1.00 87.50 633 TRP A C 1
ATOM 4876 O O . TRP A 1 633 ? 13.117 24.159 -29.995 1.00 87.50 633 TRP A O 1
ATOM 4886 N N . LEU A 1 634 ? 13.927 24.090 -32.086 1.00 83.38 634 LEU A N 1
ATOM 4887 C CA . LEU A 1 634 ? 14.516 22.762 -32.028 1.00 83.38 634 LEU A CA 1
ATOM 4888 C C . LEU A 1 634 ? 16.023 22.888 -31.829 1.00 83.38 634 LEU A C 1
ATOM 4890 O O . LEU A 1 634 ? 16.699 23.565 -32.604 1.00 83.38 634 LEU A O 1
ATOM 4894 N N . ARG A 1 635 ? 16.567 22.216 -30.811 1.00 87.19 635 ARG A N 1
ATOM 4895 C CA . ARG A 1 635 ? 18.014 22.098 -30.608 1.00 87.19 635 ARG A CA 1
ATOM 4896 C C . ARG A 1 635 ? 18.513 20.782 -31.175 1.00 87.19 635 ARG A C 1
ATOM 4898 O O . ARG A 1 635 ? 18.117 19.717 -30.714 1.00 87.19 635 ARG A O 1
ATOM 4905 N N . MET A 1 636 ? 19.417 20.864 -32.135 1.00 81.31 636 MET A N 1
ATOM 4906 C CA . MET A 1 636 ? 19.975 19.718 -32.834 1.00 81.31 636 MET A CA 1
ATOM 4907 C C . MET A 1 636 ? 21.388 19.462 -32.326 1.00 81.31 636 MET A C 1
ATOM 4909 O O . MET A 1 636 ? 22.188 20.394 -32.216 1.00 81.31 636 MET A O 1
ATOM 4913 N N . LEU A 1 637 ? 21.676 18.204 -31.988 1.00 81.44 637 LEU A N 1
ATOM 4914 C CA . LEU A 1 637 ? 22.966 17.755 -31.473 1.00 81.44 637 LEU A CA 1
ATOM 4915 C C . LEU A 1 637 ? 23.365 16.455 -32.169 1.00 81.44 637 LEU A C 1
ATOM 4917 O O . LEU A 1 637 ? 22.623 15.481 -32.116 1.00 81.44 637 LEU A O 1
ATOM 4921 N N . GLY A 1 638 ? 24.549 16.432 -32.771 1.00 78.88 638 GLY A N 1
ATOM 4922 C CA . GLY A 1 638 ? 25.202 15.204 -33.221 1.00 78.88 638 GLY A CA 1
ATOM 4923 C C . GLY A 1 638 ? 26.459 14.961 -32.396 1.00 78.88 638 GLY A C 1
ATOM 4924 O O . GLY A 1 638 ? 27.205 15.906 -32.136 1.00 78.88 638 GLY A O 1
ATOM 4925 N N . ARG A 1 639 ? 26.675 13.723 -31.942 1.00 77.25 639 ARG A N 1
ATOM 4926 C CA . ARG A 1 639 ? 27.851 13.303 -31.163 1.00 77.25 639 ARG A CA 1
ATOM 4927 C C . ARG A 1 639 ? 28.309 11.907 -31.594 1.00 77.25 639 ARG A C 1
ATOM 4929 O O . ARG A 1 639 ? 27.511 11.130 -32.110 1.00 77.25 639 ARG A O 1
ATOM 4936 N N . GLU A 1 640 ? 29.579 11.600 -31.331 1.00 73.19 640 GLU A N 1
ATOM 4937 C CA . GLU A 1 640 ? 30.163 10.247 -31.410 1.00 73.19 640 GLU A CA 1
ATOM 4938 C C . GLU A 1 640 ? 30.231 9.600 -32.803 1.00 73.19 640 GLU A C 1
ATOM 4940 O O . GLU A 1 640 ? 30.732 8.486 -32.929 1.00 73.19 640 GLU A O 1
ATOM 4945 N N . GLN A 1 641 ? 29.819 10.293 -33.867 1.00 78.38 641 GLN A N 1
ATOM 4946 C CA . GLN A 1 641 ? 30.073 9.852 -35.236 1.00 78.38 641 GLN A CA 1
ATOM 4947 C C . GLN A 1 641 ? 31.332 10.522 -35.784 1.00 78.38 641 GLN A C 1
ATOM 4949 O O . GLN A 1 641 ? 31.552 11.723 -35.613 1.00 78.38 641 GLN A O 1
ATOM 4954 N N . GLY A 1 642 ? 32.159 9.729 -36.456 1.00 86.69 642 GLY A N 1
ATOM 4955 C CA . GLY A 1 642 ? 33.308 10.191 -37.222 1.00 86.69 642 GLY A CA 1
ATOM 4956 C C . GLY A 1 642 ? 33.147 9.822 -38.690 1.00 86.69 642 GLY A C 1
ATOM 4957 O O . GLY A 1 642 ? 32.446 8.871 -39.033 1.00 86.69 642 GLY A O 1
ATOM 4958 N N . ILE A 1 643 ? 33.803 10.575 -39.567 1.00 89.12 643 ILE A N 1
ATOM 4959 C CA . ILE A 1 643 ? 33.845 10.252 -40.994 1.00 89.12 643 ILE A CA 1
ATOM 4960 C C . ILE A 1 643 ? 34.945 9.193 -41.193 1.00 89.12 643 ILE A C 1
ATOM 4962 O O . ILE A 1 643 ? 36.097 9.469 -40.844 1.00 89.12 643 ILE A O 1
ATOM 4966 N N . PRO A 1 644 ? 34.658 8.006 -41.764 1.00 89.62 644 PRO A N 1
ATOM 4967 C CA . PRO A 1 644 ? 35.650 6.941 -41.927 1.00 89.62 644 PRO A CA 1
ATOM 4968 C C . PRO A 1 644 ? 36.894 7.360 -42.715 1.00 89.62 644 PRO A C 1
ATOM 4970 O O . PRO A 1 644 ? 38.008 7.035 -42.314 1.00 89.62 644 PRO A O 1
ATOM 4973 N N . SER A 1 645 ? 36.730 8.144 -43.783 1.00 91.44 645 SER A N 1
ATOM 4974 C CA . SER A 1 645 ? 37.842 8.715 -44.561 1.00 91.44 645 SER A CA 1
ATOM 4975 C C . SER A 1 645 ? 38.595 9.826 -43.821 1.00 91.44 645 SER A C 1
ATOM 4977 O O . SER A 1 645 ? 39.732 10.138 -44.162 1.00 91.44 645 SER A O 1
ATOM 4979 N N . GLY A 1 646 ? 37.981 10.427 -42.799 1.00 90.62 646 GLY A N 1
ATOM 4980 C CA . GLY A 1 646 ? 38.504 11.600 -42.107 1.00 90.62 646 GLY A CA 1
ATOM 4981 C C . GLY A 1 646 ? 38.448 12.884 -42.932 1.00 90.62 646 GLY A C 1
ATOM 4982 O O . GLY A 1 646 ? 39.087 13.855 -42.548 1.00 90.62 646 GLY A O 1
ATOM 4983 N N . LEU A 1 647 ? 37.718 12.914 -44.050 1.00 95.50 647 LEU A N 1
ATOM 4984 C CA . LEU A 1 647 ? 37.674 14.050 -44.972 1.00 95.50 647 LEU A CA 1
ATOM 4985 C C . LEU A 1 647 ? 36.268 14.669 -44.988 1.00 95.50 647 LEU A C 1
ATOM 4987 O O . LEU A 1 647 ? 35.310 14.038 -45.431 1.00 95.50 647 LEU A O 1
ATOM 4991 N N . ALA A 1 648 ? 36.144 15.898 -44.475 1.00 94.38 648 ALA A N 1
ATOM 4992 C CA . ALA A 1 648 ? 34.883 16.618 -44.275 1.00 94.38 648 ALA A CA 1
ATOM 4993 C C . ALA A 1 648 ? 34.743 17.821 -45.222 1.00 94.38 648 ALA A C 1
ATOM 4995 O O . ALA A 1 648 ? 35.666 18.616 -45.370 1.00 94.38 648 ALA A O 1
ATOM 4996 N N . ASN A 1 649 ? 33.578 18.002 -45.842 1.00 95.00 649 ASN A N 1
ATOM 4997 C CA . ASN A 1 649 ? 33.339 19.059 -46.829 1.00 95.00 649 ASN A CA 1
ATOM 4998 C C . ASN A 1 649 ? 32.567 20.248 -46.255 1.00 95.00 649 ASN A C 1
ATOM 5000 O O . ASN A 1 649 ? 33.018 21.390 -46.351 1.00 95.00 649 ASN A O 1
ATOM 5004 N N . ARG A 1 650 ? 31.384 20.000 -45.685 1.00 95.81 650 ARG A N 1
ATOM 5005 C CA . ARG A 1 650 ? 30.465 21.057 -45.229 1.00 95.81 650 ARG A CA 1
ATOM 5006 C C . ARG A 1 650 ? 29.431 20.537 -44.238 1.00 95.81 650 ARG A C 1
ATOM 5008 O O . ARG A 1 650 ? 29.211 19.333 -44.145 1.00 95.81 650 ARG A O 1
ATOM 5015 N N . LEU A 1 651 ? 28.768 21.456 -43.545 1.00 96.50 651 LEU A N 1
ATOM 5016 C CA . LEU A 1 651 ? 27.497 21.214 -42.866 1.00 96.50 651 LEU A CA 1
ATOM 5017 C C . LEU A 1 651 ? 26.364 21.682 -43.783 1.00 96.50 651 LEU A C 1
ATOM 5019 O O . LEU A 1 651 ? 26.437 22.761 -44.373 1.00 96.50 651 LEU A O 1
ATOM 5023 N N . SER A 1 652 ? 25.326 20.865 -43.922 1.00 96.25 652 SER A N 1
ATOM 5024 C CA . SER A 1 652 ? 24.209 21.121 -44.833 1.00 96.25 652 SER A CA 1
ATOM 5025 C C . SER A 1 652 ? 22.869 20.860 -44.159 1.00 96.25 652 SER A C 1
ATOM 5027 O O . SER A 1 652 ? 22.760 19.964 -43.325 1.00 96.25 652 SER A O 1
ATOM 5029 N N . PHE A 1 653 ? 21.861 21.643 -44.533 1.00 95.19 653 PHE A N 1
ATOM 5030 C CA . PHE A 1 653 ? 20.505 21.592 -44.006 1.00 95.19 653 PHE A CA 1
ATOM 5031 C C . PHE A 1 653 ? 19.497 21.378 -45.135 1.00 95.19 653 PHE A C 1
ATOM 5033 O O . PHE A 1 653 ? 19.557 22.051 -46.169 1.00 95.19 653 PHE A O 1
ATOM 5040 N N . TYR A 1 654 ? 18.562 20.459 -44.908 1.00 90.62 654 TYR A N 1
ATOM 5041 C CA . TYR A 1 654 ? 17.522 20.032 -45.845 1.00 90.62 654 TYR A CA 1
ATOM 5042 C C . TYR A 1 654 ? 16.178 19.894 -45.123 1.00 90.62 654 TYR A C 1
ATOM 5044 O O . TYR A 1 654 ? 16.100 20.052 -43.904 1.00 90.62 654 TYR A O 1
ATOM 5052 N N . VAL A 1 655 ? 15.128 19.543 -45.874 1.00 88.06 655 VAL A N 1
ATOM 5053 C CA . VAL A 1 655 ? 13.752 19.440 -45.357 1.00 88.06 655 VAL A CA 1
ATOM 5054 C C . VAL A 1 655 ? 13.305 20.801 -44.814 1.00 88.06 655 VAL A C 1
ATOM 5056 O O . VAL A 1 655 ? 12.878 20.942 -43.675 1.00 88.06 655 VAL A O 1
ATOM 5059 N N . LEU A 1 656 ? 13.480 21.830 -45.647 1.00 89.88 656 LEU A N 1
ATOM 5060 C CA . LEU A 1 656 ? 13.155 23.221 -45.346 1.00 89.88 656 LEU A CA 1
ATOM 5061 C C . LEU A 1 656 ? 11.916 23.626 -46.150 1.00 89.88 656 LEU A C 1
ATOM 5063 O O . LEU A 1 656 ? 11.728 23.194 -47.288 1.00 89.88 656 LEU A O 1
ATOM 5067 N N . SER A 1 657 ? 11.048 24.452 -45.564 1.00 86.38 657 SER A N 1
ATOM 5068 C CA . SER A 1 657 ? 9.797 24.845 -46.220 1.00 86.38 657 SER A CA 1
ATOM 5069 C C . SER A 1 657 ? 10.063 25.672 -47.482 1.00 86.38 657 SER A C 1
ATOM 5071 O O . SER A 1 657 ? 10.801 26.654 -47.442 1.00 86.38 657 SER A O 1
ATOM 5073 N N . LYS A 1 658 ? 9.400 25.318 -48.591 1.00 88.50 658 LYS A N 1
ATOM 5074 C CA . LYS A 1 658 ? 9.405 26.109 -49.833 1.00 88.50 658 LYS A CA 1
ATOM 5075 C C . LYS A 1 658 ? 8.545 27.375 -49.774 1.00 88.50 658 LYS A C 1
ATOM 5077 O O . LYS A 1 658 ? 8.671 28.226 -50.642 1.00 88.50 658 LYS A O 1
ATOM 5082 N N . THR A 1 659 ? 7.668 27.516 -48.777 1.00 87.44 659 THR A N 1
ATOM 5083 C CA . THR A 1 659 ? 6.734 28.655 -48.666 1.00 87.44 659 THR A CA 1
ATOM 5084 C C . THR A 1 659 ? 6.942 29.507 -47.424 1.00 87.44 659 THR A C 1
ATOM 5086 O O . THR A 1 659 ? 6.578 30.677 -47.443 1.00 87.44 659 THR A O 1
ATOM 5089 N N . ASN A 1 660 ? 7.514 28.958 -46.348 1.00 90.94 660 ASN A N 1
ATOM 5090 C CA . ASN A 1 660 ? 7.594 29.648 -45.063 1.00 90.94 660 ASN A CA 1
ATOM 5091 C C . ASN A 1 660 ? 9.035 29.780 -44.551 1.00 90.94 660 ASN A C 1
ATOM 5093 O O . ASN A 1 660 ? 9.856 28.890 -44.785 1.00 90.94 660 ASN A O 1
ATOM 5097 N N . PRO A 1 661 ? 9.374 30.872 -43.841 1.00 94.50 661 PRO A N 1
ATOM 5098 C CA . PRO A 1 661 ? 10.731 31.080 -43.360 1.00 94.50 661 PRO A CA 1
ATOM 5099 C C . PRO A 1 661 ? 11.215 30.004 -42.382 1.00 94.50 661 PRO A C 1
ATOM 5101 O O . PRO A 1 661 ? 10.442 29.458 -41.596 1.00 94.50 661 PRO A O 1
ATOM 5104 N N . THR A 1 662 ? 12.519 29.749 -42.373 1.00 94.69 662 THR A N 1
ATOM 5105 C CA . THR A 1 662 ? 13.179 28.930 -41.343 1.00 94.69 662 THR A CA 1
ATOM 5106 C C . THR A 1 662 ? 14.290 29.742 -40.695 1.00 94.69 662 THR A C 1
ATOM 5108 O O . THR A 1 662 ? 15.016 30.450 -41.392 1.00 94.69 662 THR A O 1
ATOM 5111 N N . TYR A 1 663 ? 14.420 29.665 -39.372 1.00 96.69 663 TYR A N 1
ATOM 5112 C CA . TYR A 1 663 ? 15.413 30.438 -38.624 1.00 96.69 663 TYR A CA 1
ATOM 5113 C C . TYR A 1 663 ? 16.479 29.522 -38.031 1.00 96.69 663 TYR A C 1
ATOM 5115 O O . TYR A 1 663 ? 16.143 28.456 -37.526 1.00 96.69 663 TYR A O 1
ATOM 5123 N N . PHE A 1 664 ? 17.740 29.948 -38.055 1.00 96.06 664 PHE A N 1
ATOM 5124 C CA . PHE A 1 664 ? 18.887 29.210 -37.530 1.00 96.06 664 PHE A CA 1
ATOM 5125 C C . PHE A 1 664 ? 19.689 30.074 -36.560 1.00 96.06 664 PHE A C 1
ATOM 5127 O O . PHE A 1 664 ? 19.847 31.277 -36.774 1.00 96.06 664 PHE A O 1
ATOM 5134 N N . ALA A 1 665 ? 20.227 29.459 -35.511 1.00 94.44 665 ALA A N 1
ATOM 5135 C CA . ALA A 1 665 ? 21.124 30.114 -34.565 1.00 94.44 665 ALA A CA 1
ATOM 5136 C C . ALA A 1 665 ? 22.139 29.119 -33.989 1.00 94.44 665 ALA A C 1
ATOM 5138 O O . ALA A 1 665 ? 21.867 27.921 -33.902 1.00 94.44 665 ALA A O 1
ATOM 5139 N N . GLY A 1 666 ? 23.301 29.612 -33.558 1.00 91.25 666 GLY A N 1
ATOM 5140 C CA . GLY A 1 666 ? 24.256 28.805 -32.794 1.00 91.25 666 GLY A CA 1
ATOM 5141 C C . GLY A 1 666 ? 24.869 27.630 -33.563 1.00 91.25 666 GLY A C 1
ATOM 5142 O O . GLY A 1 666 ? 25.088 26.579 -32.967 1.00 91.25 666 GLY A O 1
ATOM 5143 N N . VAL A 1 667 ? 25.073 27.770 -34.878 1.00 94.06 667 VAL A N 1
ATOM 5144 C CA . VAL A 1 667 ? 25.538 26.677 -35.748 1.00 94.06 667 VAL A CA 1
ATOM 5145 C C . VAL A 1 667 ? 27.024 26.400 -35.526 1.00 94.06 667 VAL A C 1
ATOM 5147 O O . VAL A 1 667 ? 27.859 27.277 -35.717 1.00 94.06 667 VAL A O 1
ATOM 5150 N N . MET A 1 668 ? 27.377 25.176 -35.151 1.00 89.88 668 MET A N 1
ATOM 5151 C CA . MET A 1 668 ? 28.747 24.812 -34.808 1.00 89.88 668 MET A CA 1
ATOM 5152 C C . MET A 1 668 ? 29.053 23.357 -35.143 1.00 89.88 668 MET A C 1
ATOM 5154 O O . MET A 1 668 ? 28.220 22.474 -34.940 1.00 89.88 668 MET A O 1
ATOM 5158 N N . VAL A 1 669 ? 30.285 23.114 -35.594 1.00 91.06 669 VAL A N 1
ATOM 5159 C CA . VAL A 1 669 ? 30.908 21.785 -35.590 1.00 91.06 669 VAL A CA 1
ATOM 5160 C C . VAL A 1 669 ? 32.210 21.862 -34.798 1.00 91.06 669 VAL A C 1
ATOM 5162 O O . VAL A 1 669 ? 32.985 22.796 -34.984 1.00 91.06 669 VAL A O 1
ATOM 5165 N N . SER A 1 670 ? 32.461 20.894 -33.924 1.00 86.38 670 SER A N 1
ATOM 5166 C CA . SER A 1 670 ? 33.680 20.795 -33.114 1.00 86.38 670 SER A CA 1
ATOM 5167 C C . SER A 1 670 ? 34.246 19.383 -33.129 1.00 86.38 670 SER A C 1
ATOM 5169 O O . SER A 1 670 ? 33.555 18.417 -33.449 1.00 86.38 670 SER A O 1
ATOM 5171 N N . TYR A 1 671 ? 35.520 19.252 -32.769 1.00 83.50 671 TYR A N 1
ATOM 5172 C CA . TYR A 1 671 ? 36.114 17.944 -32.530 1.00 83.50 671 TYR A CA 1
ATOM 5173 C C . TYR A 1 671 ? 35.593 17.329 -31.235 1.00 83.50 671 TYR A C 1
ATOM 5175 O O . TYR A 1 671 ? 35.447 18.027 -30.234 1.00 83.50 671 TYR A O 1
ATOM 5183 N N . ASP A 1 672 ? 35.404 16.012 -31.267 1.00 76.06 672 ASP A N 1
ATOM 5184 C CA . ASP A 1 672 ? 35.215 15.091 -30.146 1.00 76.06 672 ASP A CA 1
ATOM 5185 C C . ASP A 1 672 ? 33.917 15.294 -29.328 1.00 76.06 672 ASP A C 1
ATOM 5187 O O . ASP A 1 672 ? 33.136 14.357 -29.144 1.00 76.06 672 ASP A O 1
ATOM 5191 N N . HIS A 1 673 ? 33.642 16.512 -28.858 1.00 74.00 673 HIS A N 1
ATOM 5192 C CA . HIS A 1 673 ? 32.535 16.856 -27.966 1.00 74.00 673 HIS A CA 1
ATOM 5193 C C . HIS A 1 673 ? 31.871 18.191 -28.341 1.00 74.00 673 HIS A C 1
ATOM 5195 O O . HIS A 1 673 ? 32.485 19.062 -28.960 1.00 74.00 673 HIS A O 1
ATOM 5201 N N . VAL A 1 674 ? 30.607 18.369 -27.932 1.00 71.31 674 VAL A N 1
ATOM 5202 C CA . VAL A 1 674 ? 29.882 19.643 -28.082 1.00 71.31 674 VAL A CA 1
ATOM 5203 C C . VAL A 1 674 ? 30.524 20.680 -27.164 1.00 71.31 674 VAL A C 1
ATOM 5205 O O . VAL A 1 674 ? 30.537 20.518 -25.944 1.00 71.31 674 VAL A O 1
ATOM 5208 N N . SER A 1 675 ? 31.063 21.732 -27.765 1.00 66.06 675 SER A N 1
ATOM 5209 C CA . SER A 1 675 ? 31.832 22.770 -27.075 1.00 66.06 675 SER A CA 1
ATOM 5210 C C . SER A 1 675 ? 30.970 23.994 -26.752 1.00 66.06 675 SER A C 1
ATOM 5212 O O . SER A 1 675 ? 29.819 24.074 -27.184 1.00 66.06 675 SER A O 1
ATOM 5214 N N . SER A 1 676 ? 31.493 24.952 -25.979 1.00 73.25 676 SER A N 1
ATOM 5215 C CA . SER A 1 676 ? 30.835 26.263 -25.866 1.00 73.25 676 SER A CA 1
ATOM 5216 C C . SER A 1 676 ? 30.787 26.915 -27.245 1.00 73.25 676 SER A C 1
ATOM 5218 O O . SER A 1 676 ? 31.762 26.842 -27.995 1.00 73.25 676 SER A O 1
ATOM 5220 N N . TYR A 1 677 ? 29.660 27.539 -27.582 1.00 78.62 677 TYR A N 1
ATOM 5221 C CA . TYR A 1 677 ? 29.492 28.152 -28.891 1.00 78.62 677 TYR A CA 1
ATOM 5222 C C . TYR A 1 677 ? 30.525 29.264 -29.117 1.00 78.62 677 TYR A C 1
ATOM 5224 O O . TYR A 1 677 ? 30.666 30.167 -28.293 1.00 78.62 677 TYR A O 1
ATOM 5232 N N . SER A 1 678 ? 31.216 29.205 -30.256 1.00 76.25 678 SER A N 1
ATOM 5233 C CA . SER A 1 678 ? 32.062 30.285 -30.763 1.00 76.25 678 SER A CA 1
ATOM 5234 C C . SER A 1 678 ? 31.819 30.453 -32.265 1.00 76.25 678 SER A C 1
ATOM 5236 O O . SER A 1 678 ? 31.974 29.486 -33.012 1.00 76.25 678 SER A O 1
ATOM 5238 N N . PRO A 1 679 ? 31.461 31.650 -32.756 1.00 71.19 679 PRO A N 1
ATOM 5239 C CA . PRO A 1 679 ? 31.282 31.887 -34.188 1.00 71.19 679 PRO A CA 1
ATOM 5240 C C . PRO A 1 679 ? 32.613 32.043 -34.938 1.00 71.19 679 PRO A C 1
ATOM 5242 O O . PRO A 1 679 ? 32.636 32.058 -36.165 1.00 71.19 679 PRO A O 1
ATOM 5245 N N . VAL A 1 680 ? 33.733 32.158 -34.223 1.00 61.91 680 VAL A N 1
ATOM 5246 C CA . VAL A 1 680 ? 35.065 32.360 -34.801 1.00 61.91 680 VAL A CA 1
ATOM 5247 C C . VAL A 1 680 ? 36.067 31.323 -34.278 1.00 61.91 680 VAL A C 1
ATOM 5249 O O . VAL A 1 680 ? 35.908 30.808 -33.164 1.00 61.91 680 VAL A O 1
ATOM 5252 N N . PRO A 1 681 ? 37.115 31.003 -35.055 1.00 53.38 681 PRO A N 1
ATOM 5253 C CA . PRO A 1 681 ? 38.189 30.140 -34.598 1.00 53.38 681 PRO A CA 1
ATOM 5254 C C . PRO A 1 681 ? 39.159 30.952 -33.733 1.00 53.38 681 PRO A C 1
ATOM 5256 O O . PRO A 1 681 ? 39.902 31.779 -34.254 1.00 53.38 681 PRO A O 1
ATOM 5259 N N . TYR A 1 682 ? 39.172 30.719 -32.420 1.00 53.22 682 TYR A N 1
ATOM 5260 C CA . TYR A 1 682 ? 40.227 31.235 -31.545 1.00 53.22 682 TYR A CA 1
ATOM 5261 C C . TYR A 1 682 ? 41.183 30.106 -31.136 1.00 53.22 682 TYR A C 1
ATOM 5263 O O . TYR A 1 682 ? 40.751 29.038 -30.707 1.00 53.22 682 TYR A O 1
ATOM 5271 N N . LEU A 1 683 ? 42.487 30.367 -31.260 1.00 45.06 683 LEU A N 1
ATOM 5272 C CA . LEU A 1 683 ? 43.583 29.606 -30.657 1.00 45.06 683 LEU A CA 1
ATOM 5273 C C . LEU A 1 683 ? 44.043 30.386 -29.420 1.00 45.06 683 LEU A C 1
ATOM 5275 O O . LEU A 1 683 ? 44.806 31.336 -29.551 1.00 45.06 683 LEU A O 1
ATOM 5279 N N . TYR A 1 684 ? 43.600 30.005 -28.227 1.00 38.50 684 TYR A N 1
ATOM 5280 C CA . TYR A 1 684 ? 44.229 30.458 -26.983 1.00 38.50 684 TYR A CA 1
ATOM 5281 C C . TYR A 1 684 ? 44.427 29.232 -26.099 1.00 38.50 684 TYR A C 1
ATOM 5283 O O . TYR A 1 684 ? 43.482 28.488 -25.899 1.00 38.50 684 TYR A O 1
ATOM 5291 N N . ALA A 1 685 ? 45.656 28.970 -25.656 1.00 40.22 685 ALA A N 1
ATOM 5292 C CA . ALA A 1 685 ? 46.053 27.753 -24.946 1.00 40.22 685 ALA A CA 1
ATOM 5293 C C . ALA A 1 685 ? 46.519 28.086 -23.520 1.00 40.22 685 ALA A C 1
ATOM 5295 O O . ALA A 1 685 ? 47.179 29.103 -23.319 1.00 40.22 685 ALA A O 1
ATOM 5296 N N . ASP A 1 686 ? 46.222 27.215 -22.552 1.00 33.41 686 ASP A N 1
ATOM 5297 C CA . ASP A 1 686 ? 46.677 27.296 -21.152 1.00 33.41 686 ASP A CA 1
ATOM 5298 C C . ASP A 1 686 ? 47.727 26.219 -20.790 1.00 33.41 686 ASP A C 1
ATOM 5300 O O . ASP A 1 686 ? 48.012 25.960 -19.621 1.00 33.41 686 ASP A O 1
ATOM 5304 N N . LYS A 1 687 ? 48.379 25.638 -21.805 1.00 35.38 687 LYS A N 1
ATOM 5305 C CA . LYS A 1 687 ? 49.661 24.924 -21.681 1.00 35.38 687 LYS A CA 1
ATOM 5306 C C . LYS A 1 687 ? 50.732 25.626 -22.513 1.00 35.38 687 LYS A C 1
ATOM 5308 O O . LYS A 1 687 ? 50.400 26.405 -23.404 1.00 35.38 687 LYS A O 1
ATOM 5313 N N . SER A 1 688 ? 52.005 25.344 -22.217 1.00 36.94 688 SER A N 1
ATOM 5314 C CA . SER A 1 688 ? 53.168 25.908 -22.916 1.00 36.94 688 SER A CA 1
ATOM 5315 C C . SER A 1 688 ? 52.970 25.935 -24.437 1.00 36.94 688 SER A C 1
ATOM 5317 O O . SER A 1 688 ? 52.699 24.905 -25.050 1.00 36.94 688 SER A O 1
ATOM 5319 N N . LEU A 1 689 ? 53.121 27.119 -25.035 1.00 44.62 689 LEU A N 1
ATOM 5320 C CA . LEU A 1 689 ? 53.133 27.321 -26.482 1.00 44.62 689 LEU A CA 1
ATOM 5321 C C . LEU A 1 689 ? 54.511 26.908 -27.024 1.00 44.62 689 LEU A C 1
ATOM 5323 O O . LEU A 1 689 ? 55.486 27.633 -26.838 1.00 44.62 689 LEU A O 1
ATOM 5327 N N . GLU A 1 690 ? 54.607 25.746 -27.672 1.00 41.00 690 GLU A N 1
ATOM 5328 C CA . GLU A 1 690 ? 55.837 25.304 -28.343 1.00 41.00 690 GLU A CA 1
ATOM 5329 C C . GLU A 1 690 ? 55.830 25.762 -29.809 1.00 41.00 690 GLU A C 1
ATOM 5331 O O . GLU A 1 690 ? 54.967 25.369 -30.593 1.00 41.00 690 GLU A O 1
ATOM 5336 N N . ILE A 1 691 ? 56.788 26.617 -30.181 1.00 55.16 691 ILE A N 1
ATOM 5337 C CA . ILE A 1 691 ? 56.966 27.101 -31.556 1.00 55.16 691 ILE A CA 1
ATOM 5338 C C . ILE A 1 691 ? 58.202 26.411 -32.148 1.00 55.16 691 ILE A C 1
ATOM 5340 O O . ILE A 1 691 ? 59.334 26.792 -31.855 1.00 55.16 691 ILE A O 1
ATOM 5344 N N . GLY A 1 692 ? 57.981 25.372 -32.957 1.00 42.50 692 GLY A N 1
ATOM 5345 C CA . GLY A 1 692 ? 59.030 24.599 -33.628 1.00 42.50 692 GLY A CA 1
ATOM 5346 C C . GLY A 1 692 ? 59.126 24.885 -35.132 1.00 42.50 692 GLY A C 1
ATOM 5347 O O . GLY A 1 692 ? 58.120 25.119 -35.805 1.00 42.50 692 GLY A O 1
ATOM 5348 N N . GLY A 1 693 ? 60.349 24.821 -35.666 1.00 47.09 693 GLY A N 1
ATOM 5349 C CA . GLY A 1 693 ? 60.653 24.932 -37.098 1.00 47.09 693 GLY A CA 1
ATOM 5350 C C . GLY A 1 693 ? 61.244 26.290 -37.525 1.00 47.09 693 GLY A C 1
ATOM 5351 O O . GLY A 1 693 ? 60.935 27.323 -36.927 1.00 47.09 693 GLY A O 1
ATOM 5352 N N . PRO A 1 694 ? 62.119 26.321 -38.550 1.00 45.41 694 PRO A N 1
ATOM 5353 C CA . PRO A 1 694 ? 62.725 27.559 -39.033 1.00 45.41 694 PRO A CA 1
ATOM 5354 C C . PRO A 1 694 ? 61.659 28.504 -39.612 1.00 45.41 694 PRO A C 1
ATOM 5356 O O . PRO A 1 694 ? 60.951 28.145 -40.546 1.00 45.41 694 PRO A O 1
ATOM 5359 N N . GLY A 1 695 ? 61.568 29.720 -39.061 1.00 52.78 695 GLY A N 1
ATOM 5360 C CA . GLY A 1 695 ? 60.697 30.796 -39.562 1.00 52.78 695 GLY A CA 1
ATOM 5361 C C . GLY A 1 695 ? 59.455 31.108 -38.719 1.00 52.78 695 GLY A C 1
ATOM 5362 O O . GLY A 1 695 ? 58.803 32.118 -38.973 1.00 52.78 695 GLY A O 1
ATOM 5363 N N . ASN A 1 696 ? 59.158 30.322 -37.683 1.00 55.22 696 ASN A N 1
ATOM 5364 C CA . ASN A 1 696 ? 57.974 30.529 -36.850 1.00 55.22 696 ASN A CA 1
ATOM 5365 C C . ASN A 1 696 ? 58.362 31.269 -35.561 1.00 55.22 696 ASN A C 1
ATOM 5367 O O . ASN A 1 696 ? 59.053 30.728 -34.705 1.00 55.22 696 ASN A O 1
ATOM 5371 N N . GLY A 1 697 ? 57.949 32.529 -35.441 1.00 60.38 697 GLY A N 1
ATOM 5372 C CA . GLY A 1 697 ? 58.125 33.370 -34.253 1.00 60.38 697 GLY A CA 1
ATOM 5373 C C . GLY A 1 697 ? 56.817 34.075 -33.913 1.00 60.38 697 GLY A C 1
ATOM 5374 O O . GLY A 1 697 ? 55.953 34.205 -34.780 1.00 60.38 697 GLY A O 1
ATOM 5375 N N . LEU A 1 698 ? 56.654 34.531 -32.672 1.00 66.94 698 LEU A N 1
ATOM 5376 C CA . LEU A 1 698 ? 55.437 35.237 -32.265 1.00 66.94 698 LEU A CA 1
ATOM 5377 C C . LEU A 1 698 ? 55.496 36.685 -32.761 1.00 66.94 698 LEU A C 1
ATOM 5379 O O . LEU A 1 698 ? 56.459 37.383 -32.467 1.00 66.94 698 LEU A O 1
ATOM 5383 N N . ILE A 1 699 ? 54.484 37.154 -33.494 1.00 67.19 699 ILE A N 1
ATOM 5384 C CA . ILE A 1 699 ? 54.439 38.548 -33.951 1.00 67.19 699 ILE A CA 1
ATOM 5385 C C . ILE A 1 699 ? 53.651 39.399 -32.959 1.00 67.19 699 ILE A C 1
ATOM 5387 O O . ILE A 1 699 ? 52.466 39.169 -32.737 1.00 67.19 699 ILE A O 1
ATOM 5391 N N . LEU A 1 700 ? 54.313 40.409 -32.410 1.00 66.56 700 LEU A N 1
ATOM 5392 C CA . LEU A 1 700 ? 53.750 41.453 -31.567 1.00 66.56 700 LEU A CA 1
ATOM 5393 C C . LEU A 1 700 ? 53.579 42.712 -32.415 1.00 66.56 700 LEU A C 1
ATOM 5395 O O . LEU A 1 700 ? 54.472 43.057 -33.180 1.00 66.56 700 LEU A O 1
ATOM 5399 N N . THR A 1 701 ? 52.440 43.389 -32.317 1.00 57.81 701 THR A N 1
ATOM 5400 C CA . THR A 1 701 ? 52.225 44.670 -33.007 1.00 57.81 701 THR A CA 1
ATOM 5401 C C . THR A 1 701 ? 52.118 45.746 -31.947 1.00 57.81 701 THR A C 1
ATOM 5403 O O . THR A 1 701 ? 51.311 45.611 -31.031 1.00 57.81 701 THR A O 1
ATOM 5406 N N . ASP A 1 702 ? 52.955 46.773 -32.043 1.00 68.75 702 ASP A N 1
ATOM 5407 C CA . ASP A 1 702 ? 52.832 47.951 -31.196 1.00 68.75 702 ASP A CA 1
ATOM 5408 C C . ASP A 1 702 ? 51.551 48.690 -31.588 1.00 68.75 702 ASP A C 1
ATOM 5410 O O . ASP A 1 702 ? 51.371 49.095 -32.734 1.00 68.75 702 ASP A O 1
ATOM 5414 N N . GLU A 1 703 ? 50.636 48.816 -30.637 1.00 47.97 703 GLU A N 1
ATOM 5415 C CA . GLU A 1 703 ? 49.309 49.379 -30.859 1.00 47.97 703 GLU A CA 1
ATOM 5416 C C . GLU A 1 703 ? 49.348 50.889 -31.145 1.00 47.97 703 GLU A C 1
ATOM 5418 O O . GLU A 1 703 ? 48.490 51.402 -31.860 1.00 47.97 703 GLU A O 1
ATOM 5423 N N . ALA A 1 704 ? 50.363 51.601 -30.646 1.00 59.19 704 ALA A N 1
ATOM 5424 C CA . ALA A 1 704 ? 50.514 53.036 -30.863 1.00 59.19 704 ALA A CA 1
ATOM 5425 C C . ALA A 1 704 ? 51.206 53.355 -32.197 1.00 59.19 704 ALA A C 1
ATOM 5427 O O . ALA A 1 704 ? 50.867 54.349 -32.840 1.00 59.19 704 ALA A O 1
ATOM 5428 N N . SER A 1 705 ? 52.177 52.535 -32.615 1.00 75.56 705 SER A N 1
ATOM 5429 C CA . SER A 1 705 ? 52.979 52.790 -33.824 1.00 75.56 705 SER A CA 1
ATOM 5430 C C . SER A 1 705 ? 52.618 51.914 -35.030 1.00 75.56 705 SER A C 1
ATOM 5432 O O . SER A 1 705 ? 53.002 52.229 -36.155 1.00 75.56 705 SER A O 1
ATOM 5434 N N . GLY A 1 706 ? 51.894 50.812 -34.825 1.00 61.22 706 GLY A N 1
ATOM 5435 C CA . GLY A 1 706 ? 51.567 49.812 -35.846 1.00 61.22 706 GLY A CA 1
ATOM 5436 C C . GLY A 1 706 ? 52.751 48.937 -36.277 1.00 61.22 706 GLY A C 1
ATOM 5437 O O . GLY A 1 706 ? 52.582 48.055 -37.123 1.00 61.22 706 GLY A O 1
ATOM 5438 N N . ILE A 1 707 ? 53.946 49.161 -35.718 1.00 62.59 707 ILE A N 1
ATOM 5439 C CA . ILE A 1 707 ? 55.158 48.420 -36.075 1.00 62.59 707 ILE A CA 1
ATOM 5440 C C . ILE A 1 707 ? 55.058 46.998 -35.531 1.00 62.59 707 ILE A C 1
ATOM 5442 O O . ILE A 1 707 ? 54.675 46.761 -34.383 1.00 62.59 707 ILE A O 1
ATOM 5446 N N . ARG A 1 708 ? 55.408 46.035 -36.383 1.00 68.50 708 ARG A N 1
ATOM 5447 C CA . ARG A 1 708 ? 55.358 44.613 -36.058 1.00 68.50 708 ARG A CA 1
ATOM 5448 C C . ARG A 1 708 ? 56.745 44.138 -35.655 1.00 68.50 708 ARG A C 1
ATOM 5450 O O . ARG A 1 708 ? 57.730 44.423 -36.324 1.00 68.50 708 ARG A O 1
ATOM 5457 N N . TYR A 1 709 ? 56.807 43.376 -34.577 1.00 70.94 709 TYR A N 1
ATOM 5458 C CA . TYR A 1 709 ? 58.019 42.792 -34.034 1.00 70.94 709 TYR A CA 1
ATOM 5459 C C . TYR A 1 709 ? 57.856 41.283 -33.934 1.00 70.94 709 TYR A C 1
ATOM 5461 O O . TYR A 1 709 ? 56.877 40.788 -33.386 1.00 70.94 709 TYR A O 1
ATOM 5469 N N . GLN A 1 710 ? 58.826 40.536 -34.437 1.00 74.44 710 GLN A N 1
ATOM 5470 C CA . GLN A 1 710 ? 58.914 39.098 -34.269 1.00 74.44 710 GLN A CA 1
ATOM 5471 C C . GLN A 1 710 ? 59.725 38.768 -33.011 1.00 74.44 710 GLN A C 1
ATOM 5473 O O . GLN A 1 710 ? 60.906 39.105 -32.908 1.00 74.44 710 GLN A O 1
ATOM 5478 N N . LEU A 1 711 ? 59.095 38.081 -32.066 1.00 69.75 711 LEU A N 1
ATOM 5479 C CA . LEU A 1 711 ? 59.720 37.489 -30.893 1.00 69.75 711 LEU A CA 1
ATOM 5480 C C . LEU A 1 711 ? 60.254 36.101 -31.274 1.00 69.75 711 LEU A C 1
ATOM 5482 O O . LEU A 1 711 ? 59.478 35.193 -31.594 1.00 69.75 711 LEU A O 1
ATOM 5486 N N . ILE A 1 712 ? 61.578 35.940 -31.261 1.00 68.88 712 ILE A N 1
ATOM 5487 C CA . ILE A 1 712 ? 62.259 34.691 -31.627 1.00 68.88 712 ILE A CA 1
ATOM 5488 C C . ILE A 1 712 ? 63.347 34.340 -30.613 1.00 68.88 712 ILE A C 1
ATOM 5490 O O . ILE A 1 712 ? 64.023 35.219 -30.075 1.00 68.88 712 ILE A O 1
ATOM 5494 N N . VAL A 1 713 ? 63.557 33.044 -30.381 1.00 66.06 713 VAL A N 1
ATOM 5495 C CA . VAL A 1 713 ? 64.695 32.544 -29.599 1.00 66.06 713 VAL A CA 1
ATOM 5496 C C . VAL A 1 713 ? 65.794 32.122 -30.567 1.00 66.06 713 VAL A C 1
ATOM 5498 O O . VAL A 1 713 ? 65.602 31.207 -31.366 1.00 66.06 713 VAL A O 1
ATOM 5501 N N . ARG A 1 714 ? 66.955 32.780 -30.509 1.00 67.81 714 ARG A N 1
ATOM 5502 C CA . ARG A 1 714 ? 68.147 32.397 -31.281 1.00 67.81 714 ARG A CA 1
ATOM 5503 C C . ARG A 1 714 ? 69.284 32.087 -30.323 1.00 67.81 714 ARG A C 1
ATOM 5505 O O . ARG A 1 714 ? 69.597 32.895 -29.457 1.00 67.81 714 ARG A O 1
ATOM 5512 N N . ASN A 1 715 ? 69.897 30.913 -30.479 1.00 70.31 715 ASN A N 1
ATOM 5513 C CA . ASN A 1 715 ? 71.030 30.464 -29.660 1.00 70.31 715 ASN A CA 1
ATOM 5514 C C . ASN A 1 715 ? 70.780 30.591 -28.140 1.00 70.31 715 ASN A C 1
ATOM 5516 O O . ASN A 1 715 ? 71.667 30.988 -27.392 1.00 70.31 715 ASN A O 1
ATOM 5520 N N . GLY A 1 716 ? 69.557 30.290 -27.689 1.00 64.75 716 GLY A N 1
ATOM 5521 C CA . GLY A 1 716 ? 69.177 30.349 -26.273 1.00 64.75 716 GLY A CA 1
ATOM 5522 C C . GLY A 1 716 ? 68.854 31.746 -25.731 1.00 64.75 716 GLY A C 1
ATOM 5523 O O . GLY A 1 716 ? 68.567 31.870 -24.545 1.00 64.75 716 GLY A O 1
ATOM 5524 N N . VAL A 1 717 ? 68.857 32.786 -26.573 1.00 68.62 717 VAL A N 1
ATOM 5525 C CA . VAL A 1 717 ? 68.526 34.164 -26.180 1.00 68.62 717 VAL A CA 1
ATOM 5526 C C . VAL A 1 717 ? 67.216 34.600 -26.833 1.00 68.62 717 VAL A C 1
ATOM 5528 O O . VAL A 1 717 ? 67.025 34.438 -28.041 1.00 68.62 717 VAL A O 1
ATOM 5531 N N . LEU A 1 718 ? 66.307 35.157 -26.029 1.00 73.06 718 LEU A N 1
ATOM 5532 C CA . LEU A 1 718 ? 65.073 35.773 -26.513 1.00 73.06 718 LEU A CA 1
ATOM 5533 C C . LEU A 1 718 ? 65.397 37.125 -27.158 1.00 73.06 718 LEU A C 1
ATOM 5535 O O . LEU A 1 718 ? 66.004 37.988 -26.529 1.00 73.06 718 LEU A O 1
ATOM 5539 N N . THR A 1 719 ? 64.978 37.316 -28.405 1.00 75.62 719 THR A N 1
ATOM 5540 C CA . THR A 1 719 ? 65.235 38.536 -29.184 1.00 75.62 719 THR A CA 1
ATOM 5541 C C . THR A 1 719 ? 63.953 39.049 -29.834 1.00 75.62 719 THR A C 1
ATOM 5543 O O . THR A 1 719 ? 63.138 38.256 -30.306 1.00 75.62 719 THR A O 1
ATOM 5546 N N . LEU A 1 720 ? 63.785 40.376 -29.864 1.00 73.81 720 LEU A N 1
ATOM 5547 C CA . LEU A 1 720 ? 62.787 41.059 -30.692 1.00 73.81 720 LEU A CA 1
ATOM 5548 C C . LEU A 1 720 ? 63.467 41.588 -31.954 1.00 73.81 720 LEU A C 1
ATOM 5550 O O . LEU A 1 720 ? 64.428 42.350 -31.865 1.00 73.81 720 LEU A O 1
ATOM 5554 N N . ALA A 1 721 ? 62.951 41.210 -33.118 1.00 72.25 721 ALA A N 1
ATOM 5555 C CA . ALA A 1 721 ? 63.346 41.774 -34.404 1.00 72.25 721 ALA A CA 1
ATOM 5556 C C . ALA A 1 721 ? 62.152 42.515 -35.014 1.00 72.25 721 ALA A C 1
ATOM 5558 O O . ALA A 1 721 ? 61.060 41.961 -35.053 1.00 72.25 721 ALA A O 1
ATOM 5559 N N . ALA A 1 722 ? 62.329 43.753 -35.475 1.00 71.38 722 ALA A N 1
ATOM 5560 C CA . ALA A 1 722 ? 61.290 44.424 -36.258 1.00 71.38 722 ALA A CA 1
ATOM 5561 C C . ALA A 1 722 ? 61.100 43.692 -37.601 1.00 71.38 722 ALA A C 1
ATOM 5563 O O . ALA A 1 722 ? 62.082 43.212 -38.174 1.00 71.38 722 ALA A O 1
ATOM 5564 N N . LEU A 1 723 ? 59.850 43.574 -38.051 1.00 55.62 723 LEU A N 1
ATOM 5565 C CA . LEU A 1 723 ? 59.465 42.936 -39.315 1.00 55.62 723 LEU A CA 1
ATOM 5566 C C . LEU A 1 723 ? 59.354 43.930 -40.463 1.00 55.62 723 LEU A C 1
ATOM 5568 O O . LEU A 1 723 ? 58.836 45.044 -40.222 1.00 55.62 723 LEU A O 1
#